Protein AF-A0A9P7V755-F1 (afdb_monomer_lite)

pLDDT: mean 78.77, std 21.16, range [23.91, 98.94]

Organism: NCBI:txid45513

InterPro domains:
  IPR003697 Nucleoside triphosphate pyrophosphatase Maf-like protein [MF_00528] (325-596)
  IPR003697 Nucleoside triphosphate pyrophosphatase Maf-like protein [PF02545] (421-593)
  IPR003697 Nucleoside triphosphate pyrophosphatase Maf-like protein [PTHR43213] (421-595)
  IPR013078 Histidine phosphatase superfamily, clade-1 [PF00300] (5-186)
  IPR013078 Histidine phosphatase superfamily, clade-1 [SM00855] (4-181)
  IPR013078 Histidine phosphatase superfamily, clade-1 [cd07067] (4-213)
  IPR029001 Inosine triphosphate pyrophosphatase-like [G3DSA:3.90.950.10] (393-596)
  IPR029001 Inosine triphosphate pyrophosphatase-like [SSF52972] (422-593)
  IPR029033 Histidine phosphatase superfamily [G3DSA:3.40.50.1240] (1-267)
  IPR029033 Histidine phosphatase superfamily [SSF53254] (4-255)

Secondary structure (DSSP, 8-state):
---EEEEEE---BGGGSSSPPPPPTTS-TT-PPBPHHHHHHHHHHHHHHHHS-TTTS-SEEEE-SSHHHHHHHHHHHHHHT-PEEE-GGGPPP-BTT-S--PPPP-HHHHHHHHTTTBPPTTTS-TTTSS-----TT-B-HHHHHHHHHHHHHHHHHHHHHH-TT--EEEEEE-HHHHHHHHHHHTT-SSTTS-SSSS--PPPP--TT-EEEEEEEETTEEEEEEEEE-TTSTT-S-S---TTSSS-TT-HHHHHHHHHHHHHHHTS--------------S--PPPP-EEEEEPPPP-SSSTT---PPPTT--EEEE-TTSSS-EEEETT----SSS------------EEEEEEEEEEEEEEEEE-TTS-EEEEEEEEEEEES---------------------HHHHHHHHHT-S--------S---GGG-SSHHHHHHHHHHHHHHHIIIIIS--STT--S-EEEEEEEEEEEETTEEE---SSHHHHHHHHHHHHHH--EEEEEEEEEEEE-TTS-EEEEEEEEEEEEEE----HHHHHHHHHTTTTTTSGGG--TTTGGGGG-SEEES-HHHHHT--HHHHHHHHHHHHH-

Sequence (597 aa):
MVKTIYIARHGFRSNWLPEPHPPNPTGIDLDPALAPHGVEQAEQLGAFLHLLPINEQPQLILSSPFYRCVESARPLAKLLDLPVYLERGVGEKYNKGRSVIPEPANYEVLRPFFGSILGEEKDWPRDKTLGIIPSLEGELNEEVFERAKLVWAKLIPLLDAKYPNVDNIIIVTHAATKIALGMALLKRKGVYDTIDDDSHTLLRAGACSLDKYKRIGEDQWEILMNGNCEFLTNGEEMHWDFHANVEAGSDADIKQRRSQRAEKESTPVTETATGVEEDDETAQEFEDFYISVELPRKHGLDNKEFRVLKPSSLFQISDINDDHPLIKVSNNETKGEFTKTRDVQTSAEGRIFQTEWKLLVGSELIFDDYGELVGKVNEHLVTQENVTIVPVKNAESTEGEEKSEGTFLKKAKALARQKEKTSDFAEDLDHSQFADPKEYVEETARHKYEDIVSNKIPVTTDIEYPCLVLTADTIVSCGGQILEKPLNVETQRAFFKAYADSKSVSVITTVVVGVVGEDGKVINEAIDLESTELEFDASEDVVDQYIDTKEGLDVAGGFKYQEKGGILFPRIRGDYYNVVGLPVHKTYELLKKVLES

Structure (mmCIF, N/CA/C/O backbone):
data_AF-A0A9P7V755-F1
#
_entry.id   AF-A0A9P7V755-F1
#
loop_
_atom_site.group_PDB
_atom_site.id
_atom_site.type_symbol
_atom_site.label_atom_id
_atom_site.label_alt_id
_atom_site.label_comp_id
_atom_site.label_asym_id
_atom_site.label_entity_id
_atom_site.label_seq_id
_atom_site.pdbx_PDB_ins_code
_atom_site.Cartn_x
_atom_site.Cartn_y
_atom_site.Cartn_z
_atom_site.occupancy
_atom_site.B_iso_or_equiv
_atom_site.auth_seq_id
_atom_site.auth_comp_id
_atom_site.auth_asym_id
_atom_site.auth_atom_id
_atom_site.pdbx_PDB_model_num
ATOM 1 N N . MET A 1 1 ? 11.108 -8.109 10.354 1.00 87.75 1 MET A N 1
ATOM 2 C CA . MET A 1 1 ? 10.935 -6.814 11.054 1.00 87.75 1 MET A CA 1
ATOM 3 C C . MET A 1 1 ? 9.973 -6.007 10.227 1.00 87.75 1 MET A C 1
ATOM 5 O O . MET A 1 1 ? 10.146 -5.992 9.015 1.00 87.75 1 MET A O 1
ATOM 9 N N . VAL A 1 2 ? 9.020 -5.324 10.848 1.00 93.62 2 VAL A N 1
ATOM 10 C CA . VAL A 1 2 ? 8.052 -4.513 10.104 1.00 93.62 2 VAL A CA 1
ATOM 11 C C . VAL A 1 2 ? 8.784 -3.367 9.409 1.00 93.62 2 VAL A C 1
ATOM 13 O O . VAL A 1 2 ? 9.549 -2.628 10.036 1.00 93.62 2 VAL A O 1
ATOM 16 N N . LYS A 1 3 ? 8.557 -3.251 8.101 1.00 94.81 3 LYS A N 1
ATOM 17 C CA . LYS A 1 3 ? 9.124 -2.255 7.186 1.00 94.81 3 LYS A CA 1
ATOM 18 C C . LYS A 1 3 ? 8.076 -1.247 6.735 1.00 94.81 3 LYS A C 1
ATOM 20 O O . LYS A 1 3 ? 8.417 -0.086 6.513 1.00 94.81 3 LYS A O 1
ATOM 25 N N . THR A 1 4 ? 6.821 -1.671 6.591 1.00 97.50 4 THR A N 1
ATOM 26 C CA . THR A 1 4 ? 5.738 -0.821 6.088 1.00 97.50 4 THR A CA 1
ATOM 27 C C . THR A 1 4 ? 4.482 -0.969 6.933 1.00 97.50 4 THR A C 1
ATOM 29 O O . THR A 1 4 ? 4.066 -2.071 7.288 1.00 97.50 4 THR A O 1
ATOM 32 N N . ILE A 1 5 ? 3.877 0.170 7.255 1.00 98.62 5 ILE A N 1
ATOM 33 C CA . ILE A 1 5 ? 2.622 0.257 7.994 1.00 98.62 5 ILE A CA 1
ATOM 34 C C . ILE A 1 5 ? 1.626 1.004 7.118 1.00 98.62 5 ILE A C 1
ATOM 36 O O . ILE A 1 5 ? 1.866 2.147 6.733 1.00 98.62 5 ILE A O 1
ATOM 40 N N . TYR A 1 6 ? 0.500 0.363 6.845 1.00 98.88 6 TYR A N 1
ATOM 41 C CA . TYR A 1 6 ? -0.668 0.996 6.259 1.00 98.88 6 TYR A CA 1
ATOM 42 C C . TYR A 1 6 ? -1.680 1.320 7.358 1.00 98.88 6 TYR A C 1
ATOM 44 O O . TYR A 1 6 ? -1.900 0.507 8.260 1.00 98.88 6 TYR A O 1
ATOM 52 N N . ILE A 1 7 ? -2.318 2.487 7.287 1.00 98.88 7 ILE A N 1
ATOM 53 C CA . ILE A 1 7 ? -3.404 2.854 8.206 1.00 98.88 7 ILE A CA 1
ATOM 54 C C . ILE A 1 7 ? -4.581 3.355 7.383 1.00 98.88 7 ILE A C 1
ATOM 56 O O . ILE A 1 7 ? -4.471 4.360 6.687 1.00 98.88 7 ILE A O 1
ATOM 60 N N . ALA A 1 8 ? -5.706 2.655 7.469 1.00 98.88 8 ALA A N 1
ATOM 61 C CA . ALA A 1 8 ? -6.921 2.993 6.748 1.00 98.88 8 ALA A CA 1
ATOM 62 C C . ALA A 1 8 ? -8.035 3.406 7.710 1.00 98.88 8 ALA A C 1
ATOM 64 O O . ALA A 1 8 ? -8.190 2.830 8.795 1.00 98.88 8 ALA A O 1
ATOM 65 N N . ARG A 1 9 ? -8.851 4.381 7.303 1.00 98.81 9 ARG A N 1
ATOM 66 C CA . ARG A 1 9 ? -10.145 4.623 7.954 1.00 98.81 9 ARG A CA 1
ATOM 67 C C . ARG A 1 9 ? -11.161 3.598 7.444 1.00 98.81 9 ARG A C 1
ATOM 69 O O . ARG A 1 9 ? -11.077 3.147 6.308 1.00 98.81 9 ARG A O 1
ATOM 76 N N . HIS A 1 10 ? -12.151 3.254 8.261 1.00 98.75 10 HIS A N 1
ATOM 77 C CA . HIS A 1 10 ? -13.349 2.567 7.774 1.00 98.75 10 HIS A CA 1
ATOM 78 C C . HIS A 1 10 ? -14.061 3.357 6.650 1.00 98.75 10 HIS A C 1
ATOM 80 O O . HIS A 1 10 ? -13.912 4.579 6.542 1.00 98.75 10 HIS A O 1
ATOM 86 N N . GLY A 1 11 ? -14.884 2.668 5.858 1.00 95.50 11 GLY A N 1
ATOM 87 C CA . GLY A 1 11 ? -15.673 3.267 4.775 1.00 95.50 11 GLY A CA 1
ATOM 88 C C . GLY A 1 11 ? -16.885 4.082 5.239 1.00 95.50 11 GLY A C 1
ATOM 89 O O . GLY A 1 11 ? -17.108 4.297 6.441 1.00 95.50 11 GLY A O 1
ATOM 90 N N . PHE A 1 12 ? -17.684 4.529 4.269 1.00 94.50 12 PHE A N 1
ATOM 91 C CA . PHE A 1 12 ? -18.886 5.335 4.478 1.00 94.50 12 PHE A CA 1
ATOM 92 C C . PHE A 1 12 ? -19.914 4.633 5.378 1.00 94.50 12 PHE A C 1
ATOM 94 O O . PHE A 1 12 ? -20.351 3.510 5.115 1.00 94.50 12 PHE A O 1
ATOM 101 N N . ARG A 1 13 ? -20.331 5.293 6.463 1.00 93.06 13 ARG A N 1
ATOM 102 C CA . ARG A 1 13 ? -21.220 4.690 7.471 1.00 93.06 13 ARG A CA 1
ATOM 103 C C . ARG A 1 13 ? -22.691 4.802 7.079 1.00 93.06 13 ARG A C 1
ATOM 105 O O . ARG A 1 13 ? -23.133 5.812 6.544 1.00 93.06 13 ARG A O 1
ATOM 112 N N . SER A 1 14 ? -23.489 3.804 7.450 1.00 88.50 14 SER A N 1
ATOM 113 C CA . SER A 1 14 ? -24.942 3.811 7.208 1.00 88.50 14 SER A CA 1
ATOM 114 C C . SER A 1 14 ? -25.681 4.962 7.906 1.00 88.50 14 SER A C 1
ATOM 116 O O . SER A 1 14 ? -26.661 5.472 7.366 1.00 88.50 14 SER A O 1
ATOM 118 N N . ASN A 1 15 ? -25.190 5.441 9.057 1.00 84.69 15 ASN A N 1
ATOM 119 C CA . ASN A 1 15 ? -25.774 6.595 9.753 1.00 84.69 15 ASN A CA 1
ATOM 120 C C . ASN A 1 15 ? -25.462 7.952 9.089 1.00 84.69 15 ASN A C 1
ATOM 122 O O . ASN A 1 15 ? -25.925 8.987 9.552 1.00 84.69 15 ASN A O 1
ATOM 126 N N . TRP A 1 16 ? -24.677 7.976 8.011 1.00 86.75 16 TRP A N 1
ATOM 127 C CA . TRP A 1 16 ? -24.437 9.191 7.227 1.00 86.75 16 TRP A CA 1
ATOM 128 C C . TRP A 1 16 ? -25.475 9.387 6.112 1.00 86.75 16 TRP A C 1
ATOM 130 O O . TRP A 1 16 ? -25.634 10.501 5.603 1.00 86.75 16 TRP A O 1
ATOM 140 N N . LEU A 1 17 ? -26.226 8.334 5.770 1.00 80.62 17 LEU A N 1
ATOM 141 C CA . LEU A 1 17 ? -27.369 8.407 4.858 1.00 80.62 17 LEU A CA 1
ATOM 142 C C . LEU A 1 17 ? -28.506 9.259 5.455 1.00 80.62 17 LEU A C 1
ATOM 144 O O . LEU A 1 17 ? -28.495 9.585 6.642 1.00 80.62 17 LEU A O 1
ATOM 148 N N . PRO A 1 18 ? -29.501 9.690 4.671 1.00 77.62 18 PRO A N 1
ATOM 149 C CA . PRO A 1 18 ? -30.739 10.216 5.234 1.00 77.62 18 PRO A CA 1
ATOM 150 C C . PRO A 1 18 ? -31.433 9.170 6.121 1.00 77.62 18 PRO A C 1
ATOM 152 O O . PRO A 1 18 ? -31.334 7.970 5.868 1.00 77.62 18 PRO A O 1
ATOM 155 N N . GLU A 1 19 ? -32.141 9.623 7.155 1.00 77.00 19 GLU A N 1
ATOM 156 C CA . GLU A 1 19 ? -32.990 8.738 7.956 1.00 77.00 19 GLU A CA 1
ATOM 157 C C . GLU A 1 19 ? -34.103 8.110 7.092 1.00 77.00 19 GLU A C 1
ATOM 159 O O . GLU A 1 19 ? -34.577 8.748 6.144 1.00 77.00 19 GLU A O 1
ATOM 164 N N . PRO A 1 20 ? -34.578 6.893 7.424 1.00 80.19 20 PRO A N 1
ATOM 165 C CA . PRO A 1 20 ? -34.254 6.099 8.614 1.00 80.19 20 PRO A CA 1
ATOM 166 C C . PRO A 1 20 ? -32.982 5.250 8.471 1.00 80.19 20 PRO A C 1
ATOM 168 O O . PRO A 1 20 ? -32.672 4.734 7.400 1.00 80.19 20 PRO A O 1
ATOM 171 N N . HIS A 1 21 ? -32.279 5.045 9.587 1.00 82.00 21 HIS A N 1
ATOM 172 C CA . HIS A 1 21 ? -31.070 4.220 9.634 1.00 82.00 21 HIS A CA 1
ATOM 173 C C . HIS A 1 21 ? -31.368 2.756 9.992 1.00 82.00 21 HIS A C 1
ATOM 175 O O . HIS A 1 21 ? -32.281 2.492 10.782 1.00 82.00 21 HIS A O 1
ATOM 181 N N . PRO A 1 22 ? -30.587 1.794 9.466 1.00 81.06 22 PRO A N 1
ATOM 182 C CA . PRO A 1 22 ? -30.645 0.415 9.936 1.00 81.06 22 PRO A CA 1
ATOM 183 C C . PRO A 1 22 ? -30.180 0.314 11.403 1.00 81.06 22 PRO A C 1
ATOM 185 O O . PRO A 1 22 ? -29.375 1.134 11.850 1.00 81.06 22 PRO A O 1
ATOM 188 N N . PRO A 1 23 ? -30.652 -0.691 12.164 1.00 88.44 23 PRO A N 1
ATOM 189 C CA . PRO A 1 23 ? -30.160 -0.934 13.517 1.00 88.44 23 PRO A CA 1
ATOM 190 C C . PRO A 1 23 ? -28.686 -1.364 13.505 1.00 88.44 23 PRO A C 1
ATOM 192 O O . PRO A 1 23 ? -28.219 -1.995 12.554 1.00 88.44 23 PRO A O 1
ATOM 195 N N . ASN A 1 24 ? -27.968 -1.080 14.595 1.00 92.69 24 ASN A N 1
ATOM 196 C CA . ASN A 1 24 ? -26.586 -1.531 14.765 1.00 92.69 24 ASN A CA 1
ATOM 197 C C . ASN A 1 24 ? -26.545 -3.071 14.810 1.00 92.69 24 ASN A C 1
ATOM 199 O O . ASN A 1 24 ? -27.235 -3.656 15.653 1.00 92.69 24 ASN A O 1
ATOM 203 N N . PRO A 1 25 ? -25.752 -3.749 13.958 1.00 93.38 25 PRO A N 1
ATOM 204 C CA . PRO A 1 25 ? -25.787 -5.212 13.843 1.00 93.38 25 PRO A CA 1
ATOM 205 C C . PRO A 1 25 ? -25.470 -5.951 15.145 1.00 93.38 25 PRO A C 1
ATOM 207 O O . PRO A 1 25 ? -26.044 -6.999 15.429 1.00 93.38 25 PRO A O 1
ATOM 210 N N . THR A 1 26 ? -24.566 -5.394 15.949 1.00 94.94 26 THR A N 1
ATOM 211 C CA . THR A 1 26 ? -24.129 -5.954 17.236 1.00 94.94 26 THR A CA 1
ATOM 212 C C . THR A 1 26 ? -25.078 -5.613 18.387 1.00 94.94 26 THR A C 1
ATOM 214 O O . THR A 1 26 ? -24.914 -6.132 19.489 1.00 94.94 26 THR A O 1
ATOM 217 N N . GLY A 1 27 ? -26.055 -4.726 18.162 1.00 93.44 27 GLY A N 1
ATOM 218 C CA . GLY A 1 27 ? -26.905 -4.144 19.203 1.00 93.44 27 GLY A CA 1
ATOM 219 C C . GLY A 1 27 ? -26.192 -3.139 20.118 1.00 93.44 27 GLY A C 1
ATOM 220 O O . GLY A 1 27 ? -26.827 -2.596 21.017 1.00 93.44 27 GLY A O 1
ATOM 221 N N . ILE A 1 28 ? -24.898 -2.883 19.903 1.00 93.62 28 ILE A N 1
ATOM 222 C CA . ILE A 1 28 ? -24.112 -1.901 20.657 1.00 93.62 28 ILE A CA 1
ATOM 223 C C . ILE A 1 28 ? -24.401 -0.504 20.102 1.00 93.62 28 ILE A C 1
ATOM 225 O O . ILE A 1 28 ? -24.489 -0.316 18.888 1.00 93.62 28 ILE A O 1
ATOM 229 N N . ASP A 1 29 ? -24.543 0.490 20.977 1.00 89.62 29 ASP A N 1
ATOM 230 C CA . ASP A 1 29 ? -24.738 1.881 20.563 1.00 89.62 29 ASP A CA 1
ATOM 231 C C . ASP A 1 29 ? -23.548 2.397 19.741 1.00 89.62 29 ASP A C 1
ATOM 233 O O . ASP A 1 29 ? -22.393 2.088 20.022 1.00 89.62 29 ASP A O 1
ATOM 237 N N . LEU A 1 30 ? -23.828 3.224 18.728 1.00 87.69 30 LEU A N 1
ATOM 238 C CA . LEU A 1 30 ? -22.808 3.853 17.869 1.00 87.69 30 LEU A CA 1
ATOM 239 C C . LEU A 1 30 ? -21.873 2.849 17.156 1.00 87.69 30 LEU A C 1
ATOM 241 O O . LEU A 1 30 ? -20.752 3.195 16.761 1.00 87.69 30 LEU A O 1
ATOM 245 N N . ASP A 1 31 ? -22.364 1.631 16.920 1.00 93.12 31 ASP A N 1
ATOM 246 C CA . ASP A 1 31 ? -21.699 0.594 16.128 1.00 93.12 31 ASP A CA 1
ATOM 247 C C . ASP A 1 31 ? -22.448 0.294 14.808 1.00 93.12 31 ASP A C 1
ATOM 249 O O . ASP A 1 31 ? -22.880 -0.838 14.576 1.00 93.12 31 ASP A O 1
ATOM 253 N N . PRO A 1 32 ? -22.672 1.307 13.941 1.00 93.50 32 PRO A N 1
ATOM 254 C CA . PRO A 1 32 ? -23.391 1.109 12.690 1.00 93.50 32 PRO A CA 1
ATOM 255 C C . PRO A 1 32 ? -22.572 0.276 11.700 1.00 93.50 32 PRO A C 1
ATOM 257 O O . PRO A 1 32 ? -21.339 0.328 11.687 1.00 93.50 32 PRO A O 1
ATOM 260 N N . ALA A 1 33 ? -23.276 -0.416 10.804 1.00 95.50 33 ALA A N 1
ATOM 261 C CA . ALA A 1 33 ? -22.688 -1.004 9.602 1.00 95.50 33 ALA A CA 1
ATOM 262 C C . ALA A 1 33 ? -22.252 0.072 8.592 1.00 95.50 33 ALA A C 1
ATOM 264 O O . ALA A 1 33 ? -22.645 1.246 8.698 1.00 95.50 33 ALA A O 1
ATOM 265 N N . LEU A 1 34 ? -21.486 -0.331 7.578 1.00 95.56 34 LEU A N 1
ATOM 266 C CA . LEU A 1 34 ? -21.261 0.497 6.396 1.00 95.56 34 LEU A CA 1
ATOM 267 C C . LEU A 1 34 ? -22.567 0.682 5.605 1.00 95.56 34 LEU A C 1
ATOM 269 O O . LEU A 1 34 ? -23.472 -0.153 5.642 1.00 95.56 34 LEU A O 1
ATOM 273 N N . ALA A 1 35 ? -22.681 1.805 4.898 1.00 89.88 35 ALA A N 1
ATOM 274 C CA . ALA A 1 35 ? -23.659 1.944 3.819 1.00 89.88 35 ALA A CA 1
ATOM 275 C C . ALA A 1 35 ? -23.236 1.056 2.630 1.00 89.88 35 ALA A C 1
ATOM 277 O O . ALA A 1 35 ? -22.051 0.740 2.540 1.00 89.88 35 ALA A O 1
ATOM 278 N N . PRO A 1 36 ? -24.129 0.722 1.676 1.00 85.75 36 PRO A N 1
ATOM 279 C CA . PRO A 1 36 ? -23.726 0.049 0.434 1.00 85.75 36 PRO A CA 1
ATOM 280 C C . PRO A 1 36 ? -22.540 0.741 -0.255 1.00 85.75 36 PRO A C 1
ATOM 282 O O . PRO A 1 36 ? -21.535 0.098 -0.527 1.00 85.75 36 PRO A O 1
ATOM 285 N N . HIS A 1 37 ? -22.593 2.073 -0.355 1.00 88.81 37 HIS A N 1
ATOM 286 C CA . HIS A 1 37 ? -21.486 2.908 -0.837 1.00 88.81 37 HIS A CA 1
ATOM 287 C C . HIS A 1 37 ? -20.173 2.700 -0.058 1.00 88.81 37 HIS A C 1
ATOM 289 O O . HIS A 1 37 ? -19.095 2.586 -0.624 1.00 88.81 37 HIS A O 1
ATOM 295 N N . GLY A 1 38 ? -20.245 2.575 1.270 1.00 89.88 38 GLY A N 1
ATOM 296 C CA . GLY A 1 38 ? -19.062 2.304 2.091 1.00 89.88 38 GLY A CA 1
ATOM 297 C C . GLY A 1 38 ? -18.499 0.894 1.908 1.00 89.88 38 GLY A C 1
ATOM 298 O O . GLY A 1 38 ? -17.302 0.692 2.103 1.00 89.88 38 GLY A O 1
ATOM 299 N N . VAL A 1 39 ? -19.339 -0.078 1.537 1.00 91.00 39 VAL A N 1
ATOM 300 C CA . VAL A 1 39 ? -18.887 -1.424 1.161 1.00 91.00 39 VAL A CA 1
ATOM 301 C C . VAL A 1 39 ? -18.140 -1.373 -0.171 1.00 91.00 39 VAL A C 1
ATOM 303 O O . VAL A 1 39 ? -17.062 -1.952 -0.254 1.00 91.00 39 VAL A O 1
ATOM 306 N N . GLU A 1 40 ? -18.646 -0.629 -1.157 1.00 82.69 40 GLU A N 1
ATOM 307 C CA . GLU A 1 40 ? -17.969 -0.407 -2.444 1.00 82.69 40 GLU A CA 1
ATOM 308 C C . GLU A 1 40 ? -16.601 0.268 -2.246 1.00 82.69 40 GLU A C 1
ATOM 310 O O . GLU A 1 40 ? -15.592 -0.223 -2.750 1.00 82.69 40 GLU A O 1
ATOM 315 N N . GLN A 1 41 ? -16.518 1.306 -1.404 1.00 91.62 41 GLN A N 1
ATOM 316 C CA . GLN A 1 41 ? -15.235 1.924 -1.038 1.00 91.62 41 GLN A CA 1
ATOM 317 C C . GLN A 1 41 ? -14.248 0.915 -0.421 1.00 91.62 41 GLN A C 1
ATOM 319 O O . GLN A 1 41 ? -13.051 0.936 -0.712 1.00 91.62 41 GLN A O 1
ATOM 324 N N . ALA A 1 42 ? -14.728 0.012 0.440 1.00 96.88 42 ALA A N 1
ATOM 325 C CA . ALA A 1 42 ? -13.890 -1.020 1.048 1.00 96.88 42 ALA A CA 1
ATOM 326 C C . ALA A 1 42 ? -13.427 -2.079 0.030 1.00 96.88 42 ALA A C 1
ATOM 328 O O . ALA A 1 42 ? -12.319 -2.608 0.151 1.00 96.88 42 ALA A O 1
ATOM 329 N N . GLU A 1 43 ? -14.253 -2.393 -0.969 1.00 88.69 43 GLU A N 1
ATOM 330 C CA . GLU A 1 43 ? -13.890 -3.262 -2.091 1.00 88.69 43 GLU A CA 1
ATOM 331 C C . GLU A 1 43 ? -12.819 -2.611 -2.972 1.00 88.69 43 GLU A C 1
ATOM 333 O O . GLU A 1 43 ? -11.827 -3.269 -3.287 1.00 88.69 43 GLU A O 1
ATOM 338 N N . GLN A 1 44 ? -12.948 -1.314 -3.266 1.00 86.94 44 GLN A N 1
ATOM 339 C CA . GLN A 1 44 ? -11.956 -0.528 -4.009 1.00 86.94 44 GLN A CA 1
ATOM 340 C C . GLN A 1 44 ? -10.619 -0.430 -3.262 1.00 86.94 44 GLN A C 1
ATOM 342 O O . GLN A 1 44 ? -9.571 -0.718 -3.839 1.00 86.94 44 GLN A O 1
ATOM 347 N N . LEU A 1 45 ? -10.641 -0.142 -1.954 1.00 94.56 45 LEU A N 1
ATOM 348 C CA . LEU A 1 45 ? -9.442 -0.178 -1.105 1.00 94.56 45 LEU A CA 1
ATOM 349 C C . LEU A 1 45 ? -8.785 -1.569 -1.111 1.00 94.56 45 LEU A C 1
ATOM 351 O O . LEU A 1 45 ? -7.561 -1.691 -1.207 1.00 94.56 45 LEU A O 1
ATOM 355 N N . GLY A 1 46 ? -9.596 -2.626 -0.999 1.00 88.31 46 GLY A N 1
ATOM 356 C CA . GLY A 1 46 ? -9.128 -4.008 -1.040 1.00 88.31 46 GLY A CA 1
ATOM 357 C C . GLY A 1 46 ? -8.462 -4.362 -2.370 1.00 88.31 46 GLY A C 1
ATOM 358 O O . GLY A 1 46 ? -7.378 -4.944 -2.371 1.00 88.31 46 GLY A O 1
ATOM 359 N N . ALA A 1 47 ? -9.082 -3.974 -3.487 1.00 76.44 47 ALA A N 1
ATOM 360 C CA . ALA A 1 47 ? -8.555 -4.172 -4.832 1.00 76.44 47 ALA A CA 1
ATOM 361 C C . ALA A 1 47 ? -7.247 -3.399 -5.044 1.00 76.44 47 ALA A C 1
ATOM 363 O O . ALA A 1 47 ? -6.256 -3.997 -5.461 1.00 76.44 47 ALA A O 1
ATOM 364 N N . PHE A 1 48 ? -7.204 -2.116 -4.669 1.00 87.44 48 PHE A N 1
ATOM 365 C CA . PHE A 1 48 ? -6.003 -1.283 -4.755 1.00 87.44 48 PHE A CA 1
ATOM 366 C C . PHE A 1 48 ? -4.810 -1.930 -4.039 1.00 87.44 48 PHE A C 1
ATOM 368 O O . PHE A 1 48 ? -3.737 -2.097 -4.618 1.00 87.44 48 PHE A O 1
ATOM 375 N N . LEU A 1 49 ? -5.007 -2.368 -2.792 1.00 89.44 49 LEU A N 1
ATOM 376 C CA . LEU A 1 49 ? -3.957 -3.021 -2.008 1.00 89.44 49 LEU A CA 1
ATOM 377 C C . LEU A 1 49 ? -3.569 -4.401 -2.557 1.00 89.44 49 LEU A C 1
ATOM 379 O O . LEU A 1 49 ? -2.404 -4.778 -2.454 1.00 89.44 49 LEU A O 1
ATOM 383 N N . HIS A 1 50 ? -4.506 -5.152 -3.140 1.00 86.38 50 HIS A N 1
ATOM 384 C CA . HIS A 1 50 ? -4.235 -6.451 -3.765 1.00 86.38 50 HIS A CA 1
ATOM 385 C C . HIS A 1 50 ? -3.446 -6.331 -5.079 1.00 86.38 50 HIS A C 1
ATOM 387 O O . HIS A 1 50 ? -2.687 -7.235 -5.424 1.00 86.38 50 HIS A O 1
ATOM 393 N N . LEU A 1 51 ? -3.584 -5.215 -5.798 1.00 79.56 51 LEU A N 1
ATOM 394 C CA . LEU A 1 51 ? -2.839 -4.944 -7.031 1.00 79.56 51 LEU A CA 1
ATOM 395 C C . LEU A 1 51 ? -1.392 -4.493 -6.785 1.00 79.56 51 LEU A C 1
ATOM 397 O O . LEU A 1 51 ? -0.583 -4.490 -7.715 1.00 79.56 51 LEU A O 1
ATOM 401 N N . LEU A 1 52 ? -1.034 -4.150 -5.542 1.00 78.00 52 LEU A N 1
ATOM 402 C CA . LEU A 1 52 ? 0.352 -3.854 -5.188 1.00 78.00 52 LEU A CA 1
ATOM 403 C C . LEU A 1 52 ? 1.262 -5.070 -5.445 1.00 78.00 52 LEU A C 1
ATOM 405 O O . LEU A 1 52 ? 0.813 -6.216 -5.326 1.00 78.00 52 LEU A O 1
ATOM 409 N N . PRO A 1 53 ? 2.566 -4.855 -5.720 1.00 80.12 53 PRO A N 1
ATOM 410 C CA . PRO A 1 53 ? 3.541 -5.940 -5.759 1.00 80.12 53 PRO A CA 1
ATOM 411 C C . PRO A 1 53 ? 3.450 -6.810 -4.501 1.00 80.12 53 PRO A C 1
ATOM 413 O O . PRO A 1 53 ? 3.306 -6.286 -3.400 1.00 80.12 53 PRO A O 1
ATOM 416 N N . ILE A 1 54 ? 3.586 -8.134 -4.638 1.00 80.31 54 ILE A N 1
ATOM 417 C CA . ILE A 1 54 ? 3.408 -9.100 -3.530 1.00 80.31 54 ILE A CA 1
ATOM 418 C C . ILE A 1 54 ? 4.234 -8.727 -2.285 1.00 80.31 54 ILE A C 1
ATOM 420 O O . ILE A 1 54 ? 3.793 -8.908 -1.156 1.00 80.31 54 ILE A O 1
ATOM 424 N N . ASN A 1 55 ? 5.435 -8.178 -2.473 1.00 84.38 55 ASN A N 1
ATOM 425 C CA . ASN A 1 55 ? 6.321 -7.750 -1.388 1.00 84.38 55 ASN A CA 1
ATOM 426 C C . ASN A 1 55 ? 5.917 -6.422 -0.714 1.00 84.38 55 ASN A C 1
ATOM 428 O O . ASN A 1 55 ? 6.556 -6.032 0.259 1.00 84.38 55 ASN A O 1
ATOM 432 N N . GLU A 1 56 ? 4.906 -5.723 -1.223 1.00 87.94 56 GLU A N 1
ATOM 433 C CA . GLU A 1 56 ? 4.338 -4.483 -0.672 1.00 87.94 56 GLU A CA 1
ATOM 434 C C . GLU A 1 56 ? 2.920 -4.667 -0.115 1.00 87.94 56 GLU A C 1
ATOM 436 O O . GLU A 1 56 ? 2.430 -3.788 0.600 1.00 87.94 56 GLU A O 1
ATOM 441 N N . GLN A 1 57 ? 2.279 -5.804 -0.404 1.00 93.81 57 GLN A N 1
ATOM 442 C CA . GLN A 1 57 ? 0.967 -6.156 0.135 1.00 93.81 57 GLN A CA 1
ATOM 443 C C . GLN A 1 57 ? 1.038 -6.350 1.659 1.00 93.81 57 GLN A C 1
ATOM 445 O O . GLN A 1 57 ? 2.047 -6.862 2.163 1.00 93.81 57 GLN A O 1
ATOM 450 N N . PRO A 1 58 ? -0.012 -5.972 2.415 1.00 98.06 58 PRO A N 1
ATOM 451 C CA . PRO A 1 58 ? -0.124 -6.308 3.830 1.00 98.06 58 PRO A CA 1
ATOM 452 C C . PRO A 1 58 ? -0.077 -7.824 4.063 1.00 98.06 58 PRO A C 1
ATOM 454 O O . PRO A 1 58 ? -0.636 -8.593 3.293 1.00 98.06 58 PRO A O 1
ATOM 457 N N . GLN A 1 59 ? 0.558 -8.249 5.153 1.00 98.19 59 GLN A N 1
ATOM 458 C CA . GLN A 1 59 ? 0.688 -9.656 5.570 1.00 98.19 59 GLN A CA 1
ATOM 459 C C . GLN A 1 59 ? 0.013 -9.923 6.925 1.00 98.19 59 GLN A C 1
ATOM 461 O O . GLN A 1 59 ? -0.075 -11.062 7.377 1.00 98.19 59 GLN A O 1
ATOM 466 N N . LEU A 1 60 ? -0.454 -8.863 7.587 1.00 98.38 60 LEU A N 1
ATOM 467 C CA . LEU A 1 60 ? -1.204 -8.910 8.834 1.00 98.38 60 LEU A CA 1
ATOM 468 C C . LEU A 1 60 ? -2.242 -7.787 8.833 1.00 98.38 60 LEU A C 1
ATOM 470 O O . LEU A 1 60 ? -1.902 -6.631 8.565 1.00 98.38 60 LEU A O 1
ATOM 474 N N . ILE A 1 61 ? -3.487 -8.128 9.168 1.00 98.81 61 ILE A N 1
ATOM 475 C CA . ILE A 1 61 ? -4.597 -7.179 9.262 1.00 98.81 61 ILE A CA 1
ATOM 476 C C . ILE A 1 61 ? -5.003 -7.042 10.728 1.00 98.81 61 ILE A C 1
ATOM 478 O O . ILE A 1 61 ? -5.497 -7.991 11.342 1.00 98.81 61 ILE A O 1
ATOM 482 N N . LEU A 1 62 ? -4.815 -5.844 11.279 1.00 98.81 62 LEU A N 1
ATOM 483 C CA . LEU A 1 62 ? -5.337 -5.459 12.586 1.00 98.81 62 LEU A CA 1
ATOM 484 C C . LEU A 1 62 ? -6.532 -4.536 12.378 1.00 98.81 62 LEU A C 1
ATOM 486 O O . LEU A 1 62 ? -6.466 -3.583 11.604 1.00 98.81 62 LEU A O 1
ATOM 490 N N . SER A 1 63 ? -7.632 -4.799 13.069 1.00 98.81 63 SER A N 1
ATOM 491 C CA . SER A 1 63 ? -8.835 -3.983 12.957 1.00 98.81 63 SER A CA 1
ATOM 492 C C . SER A 1 63 ? -9.333 -3.546 14.322 1.00 98.81 63 SER A C 1
ATOM 494 O O . SER A 1 63 ? -9.249 -4.280 15.312 1.00 98.81 63 SER A O 1
ATOM 496 N N . SER A 1 64 ? -9.887 -2.339 14.366 1.00 98.69 64 SER A N 1
ATOM 497 C CA . SER A 1 64 ? -10.713 -1.918 15.486 1.00 98.69 64 SER A CA 1
ATOM 498 C C . SER A 1 64 ? -11.882 -2.897 15.682 1.00 98.69 64 SER A C 1
ATOM 500 O O . SER A 1 64 ? -12.485 -3.309 14.692 1.00 98.69 64 SER A O 1
ATOM 502 N N . PRO A 1 65 ? -12.289 -3.231 16.922 1.00 98.25 65 PRO A N 1
ATOM 503 C CA . PRO A 1 65 ? -13.376 -4.189 17.136 1.00 98.25 65 PRO A CA 1
ATOM 504 C C . PRO A 1 65 ? -14.786 -3.650 16.823 1.00 98.25 65 PRO A C 1
ATOM 506 O O . PRO A 1 65 ? -15.764 -4.356 17.041 1.00 98.25 65 PRO A O 1
ATOM 509 N N . PHE A 1 66 ? -14.920 -2.411 16.339 1.00 98.38 66 PHE A N 1
ATOM 510 C CA . PHE A 1 66 ? -16.199 -1.889 15.845 1.00 98.38 66 PHE A CA 1
ATOM 511 C C . PHE A 1 66 ? -16.563 -2.536 14.502 1.00 98.38 66 PHE A C 1
ATOM 513 O O . PHE A 1 66 ? -15.708 -2.689 13.625 1.00 98.38 66 PHE A O 1
ATOM 520 N N . TYR A 1 67 ? -17.845 -2.858 14.321 1.00 98.56 67 TYR A N 1
ATOM 521 C CA . TYR A 1 67 ? -18.383 -3.593 13.177 1.00 98.56 67 TYR A CA 1
ATOM 522 C C . TYR A 1 67 ? -17.923 -2.996 11.843 1.00 98.56 67 TYR A C 1
ATOM 524 O O . TYR A 1 67 ? -17.392 -3.709 10.994 1.00 98.56 67 TYR A O 1
ATOM 532 N N . ARG A 1 68 ? -18.038 -1.669 11.687 1.00 98.50 68 ARG A N 1
ATOM 533 C CA . ARG A 1 68 ? -17.637 -0.936 10.472 1.00 98.50 68 ARG A CA 1
ATOM 534 C C . ARG A 1 68 ? -16.175 -1.138 10.062 1.00 98.50 68 ARG A C 1
ATOM 536 O O . ARG A 1 68 ? -15.881 -1.163 8.870 1.00 98.50 68 ARG A O 1
ATOM 543 N N . CYS A 1 69 ? -15.253 -1.285 11.014 1.00 98.81 69 CYS A N 1
ATOM 544 C CA . CYS A 1 69 ? -13.833 -1.482 10.712 1.00 98.81 69 CYS A CA 1
ATOM 545 C C . CYS A 1 69 ? -13.559 -2.921 10.269 1.00 98.81 69 CYS A C 1
ATOM 547 O O . CYS A 1 69 ? -12.804 -3.142 9.324 1.00 98.81 69 CYS A O 1
ATOM 549 N N . VAL A 1 70 ? -14.197 -3.906 10.908 1.00 98.69 70 VAL A N 1
ATOM 550 C CA . VAL A 1 70 ? -14.098 -5.316 10.496 1.00 98.69 70 VAL A CA 1
ATOM 551 C C . VAL A 1 70 ? -14.756 -5.523 9.130 1.00 98.69 70 VAL A C 1
ATOM 553 O O . VAL A 1 70 ? -14.204 -6.214 8.277 1.00 98.69 70 VAL A O 1
ATOM 556 N N . GLU A 1 71 ? -15.886 -4.857 8.881 1.00 98.69 71 GLU A N 1
ATOM 557 C CA . GLU A 1 71 ? -16.551 -4.859 7.580 1.00 98.69 71 GLU A CA 1
ATOM 558 C C . GLU A 1 71 ? -15.688 -4.221 6.486 1.00 98.69 71 GLU A C 1
ATOM 560 O O . GLU A 1 71 ? -15.584 -4.789 5.402 1.00 98.69 71 GLU A O 1
ATOM 565 N N . SER A 1 72 ? -15.008 -3.109 6.785 1.00 98.81 72 SER A N 1
ATOM 566 C CA . SER A 1 72 ? -14.091 -2.453 5.838 1.00 98.81 72 SER A CA 1
ATOM 567 C C . SER A 1 72 ? -12.861 -3.314 5.523 1.00 98.81 72 SER A C 1
ATOM 569 O O . SER A 1 72 ? -12.345 -3.283 4.413 1.00 98.81 72 SER A O 1
ATOM 571 N N . ALA A 1 73 ? -12.391 -4.120 6.479 1.00 98.69 73 ALA A N 1
ATOM 572 C CA . ALA A 1 73 ? -11.261 -5.028 6.277 1.00 98.69 73 ALA A CA 1
ATOM 573 C C . ALA A 1 73 ? -11.627 -6.293 5.473 1.00 98.69 73 ALA A C 1
ATOM 575 O O . ALA A 1 73 ? -10.743 -6.967 4.942 1.00 98.69 73 ALA A O 1
ATOM 576 N N . ARG A 1 74 ? -12.920 -6.642 5.391 1.00 98.50 74 ARG A N 1
ATOM 577 C CA . ARG A 1 74 ? -13.402 -7.912 4.827 1.00 98.50 74 ARG A CA 1
ATOM 578 C C . ARG A 1 74 ? -12.992 -8.151 3.369 1.00 98.50 74 ARG A C 1
ATOM 580 O O . ARG A 1 74 ? -12.572 -9.278 3.098 1.00 98.50 74 ARG A O 1
ATOM 587 N N . PRO A 1 75 ? -13.121 -7.192 2.430 1.00 98.06 75 PRO A N 1
ATOM 588 C CA . PRO A 1 75 ? -12.744 -7.431 1.037 1.00 98.06 75 PRO A CA 1
ATOM 589 C C . PRO A 1 75 ? -11.253 -7.745 0.897 1.00 98.06 75 PRO A C 1
ATOM 591 O O . PRO A 1 75 ? -10.895 -8.771 0.323 1.00 98.06 75 PRO A O 1
ATOM 594 N N . LEU A 1 76 ? -10.395 -6.935 1.527 1.00 98.25 76 LEU A N 1
ATOM 595 C CA . LEU A 1 76 ? -8.946 -7.144 1.538 1.00 98.25 76 LEU A CA 1
ATOM 596 C C . LEU A 1 76 ? -8.559 -8.498 2.145 1.00 98.25 76 LEU A C 1
ATOM 598 O O . LEU A 1 76 ? -7.766 -9.231 1.561 1.00 98.25 76 LEU A O 1
ATOM 602 N N . ALA A 1 77 ? -9.141 -8.847 3.296 1.00 98.56 77 ALA A N 1
ATOM 603 C CA . ALA A 1 77 ? -8.886 -10.115 3.976 1.00 98.56 77 ALA A CA 1
ATOM 604 C C . ALA A 1 77 ? -9.191 -11.325 3.080 1.00 98.56 77 ALA A C 1
ATOM 606 O O . ALA A 1 77 ? -8.417 -12.276 3.045 1.00 98.56 77 ALA A O 1
ATOM 607 N N . LYS A 1 78 ? -10.288 -11.269 2.313 1.00 97.81 78 LYS A N 1
ATOM 608 C CA . LYS A 1 78 ? -10.647 -12.319 1.350 1.00 97.81 78 LYS A CA 1
ATOM 609 C C . LYS A 1 78 ? -9.702 -12.369 0.149 1.00 97.81 78 LYS A C 1
ATOM 611 O O . LYS A 1 78 ? -9.365 -13.462 -0.287 1.00 97.81 78 LYS A O 1
ATOM 616 N N . LEU A 1 79 ? -9.300 -11.215 -0.385 1.00 96.06 79 LEU A N 1
ATOM 617 C CA . LEU A 1 79 ? -8.403 -11.132 -1.545 1.00 96.06 79 LEU A CA 1
ATOM 618 C C . LEU A 1 79 ? -6.988 -11.633 -1.230 1.00 96.06 79 LEU A C 1
ATOM 620 O O . LEU A 1 79 ? -6.351 -12.242 -2.085 1.00 96.06 79 LEU A O 1
ATOM 624 N N . LEU A 1 80 ? -6.500 -11.377 -0.014 1.00 95.69 80 LEU A N 1
ATOM 625 C CA . LEU A 1 80 ? -5.163 -11.783 0.431 1.00 95.69 80 LEU A CA 1
ATOM 626 C C . LEU A 1 80 ? -5.133 -13.114 1.191 1.00 95.69 80 LEU A C 1
ATOM 628 O O . LEU A 1 80 ? -4.051 -13.566 1.552 1.00 95.69 80 LEU A O 1
ATOM 632 N N . ASP A 1 81 ? -6.294 -13.726 1.441 1.00 97.50 81 ASP A N 1
ATOM 633 C CA . ASP A 1 81 ? -6.439 -14.914 2.294 1.00 97.50 81 ASP A CA 1
ATOM 634 C C . ASP A 1 81 ? -5.777 -14.731 3.677 1.00 97.50 81 ASP A C 1
ATOM 636 O O . ASP A 1 81 ? -5.005 -15.561 4.161 1.00 97.50 81 ASP A O 1
ATOM 640 N N . LEU A 1 82 ? -6.051 -13.585 4.313 1.00 97.75 82 LEU A N 1
ATOM 641 C CA . LEU A 1 82 ? -5.483 -13.211 5.609 1.00 97.75 82 LEU A CA 1
ATOM 642 C C . LEU A 1 82 ? -6.557 -13.109 6.696 1.00 97.75 82 LEU A C 1
ATOM 644 O O . LEU A 1 82 ? -7.619 -12.526 6.463 1.00 97.75 82 LEU A O 1
ATOM 648 N N . PRO A 1 83 ? -6.271 -13.584 7.922 1.00 98.25 83 PRO A N 1
ATOM 649 C CA . PRO A 1 83 ? -7.160 -13.368 9.049 1.00 98.25 83 PRO A CA 1
ATOM 650 C C . PRO A 1 83 ? -7.136 -11.904 9.506 1.00 98.25 83 PRO A C 1
ATOM 652 O O . PRO A 1 83 ? -6.091 -11.249 9.537 1.00 98.25 83 PRO A O 1
ATOM 655 N N . VAL A 1 84 ? -8.294 -11.418 9.945 1.00 98.81 84 VAL A N 1
ATOM 656 C CA . VAL A 1 84 ? -8.455 -10.140 10.640 1.00 98.81 84 VAL A CA 1
ATOM 657 C C . VAL A 1 84 ? -8.386 -10.383 12.141 1.00 98.81 84 VAL A C 1
ATOM 659 O O . VAL A 1 84 ? -9.209 -11.119 12.694 1.00 98.81 84 VAL A O 1
ATOM 662 N N . TYR A 1 85 ? -7.432 -9.737 12.808 1.00 98.69 85 TYR A N 1
ATOM 663 C CA . TYR A 1 85 ? -7.324 -9.753 14.264 1.00 98.69 85 TYR A CA 1
ATOM 664 C C . TYR A 1 85 ? -7.865 -8.461 14.869 1.00 98.69 85 TYR A C 1
ATOM 666 O O . TYR A 1 85 ? -7.617 -7.362 14.371 1.00 98.69 85 TYR A O 1
ATOM 674 N N . LEU A 1 86 ? -8.613 -8.598 15.961 1.00 98.75 86 LEU A N 1
ATOM 675 C CA . LEU A 1 86 ? -9.218 -7.473 16.663 1.00 98.75 86 LEU A CA 1
ATOM 676 C C . LEU A 1 86 ? -8.212 -6.882 17.651 1.00 98.75 86 LEU A C 1
ATOM 678 O O . LEU A 1 86 ? -7.729 -7.595 18.526 1.00 98.75 86 LEU A O 1
ATOM 682 N N . GLU A 1 87 ? -7.942 -5.582 17.562 1.00 98.50 87 GLU A N 1
ATOM 683 C CA . GLU A 1 87 ? -7.054 -4.871 18.487 1.00 98.50 87 GLU A CA 1
ATOM 684 C C . GLU A 1 87 ? -7.787 -3.680 19.109 1.00 98.50 87 GLU A C 1
ATOM 686 O O . GLU A 1 87 ? -8.109 -2.694 18.444 1.00 98.50 87 GLU A O 1
ATOM 691 N N . ARG A 1 88 ? -8.078 -3.759 20.412 1.00 97.62 88 ARG A N 1
ATOM 692 C CA . ARG A 1 88 ? -8.879 -2.728 21.083 1.00 97.62 88 ARG A CA 1
ATOM 693 C C . ARG A 1 88 ? -8.113 -1.419 21.269 1.00 97.62 88 ARG A C 1
ATOM 695 O O . ARG A 1 88 ? -8.741 -0.361 21.298 1.00 97.62 88 ARG A O 1
ATOM 702 N N . GLY A 1 89 ? -6.779 -1.461 21.297 1.00 97.94 89 GLY A N 1
ATOM 703 C CA . GLY A 1 89 ? -5.929 -0.274 21.365 1.00 97.94 89 GLY A CA 1
ATOM 704 C C . GLY A 1 89 ? -6.098 0.679 20.179 1.00 97.94 89 GLY A C 1
ATOM 705 O O . GLY A 1 89 ? -5.872 1.876 20.341 1.00 97.94 89 GLY A O 1
ATOM 706 N N . VAL A 1 90 ? -6.577 0.191 19.026 1.00 98.44 90 VAL A N 1
ATOM 707 C CA . VAL A 1 90 ? -6.904 1.000 17.832 1.00 98.44 90 VAL A CA 1
ATOM 708 C C . VAL A 1 90 ? -8.415 1.272 17.700 1.00 98.44 90 VAL A C 1
ATOM 710 O O . VAL A 1 90 ? -8.939 1.514 16.612 1.00 98.44 90 VAL A O 1
ATOM 713 N N . GLY A 1 91 ? -9.131 1.204 18.828 1.00 97.69 91 GLY A N 1
ATOM 714 C CA . GLY A 1 91 ? -10.540 1.567 19.004 1.00 97.69 91 GLY A CA 1
ATOM 715 C C . GLY A 1 91 ? -10.855 3.035 18.708 1.00 97.69 91 GLY A C 1
ATOM 716 O O . GLY A 1 91 ? -9.953 3.870 18.696 1.00 97.69 91 GLY A O 1
ATOM 717 N N . GLU A 1 92 ? -12.141 3.332 18.501 1.00 97.00 92 GLU A N 1
ATOM 718 C CA . GLU A 1 92 ? -12.661 4.695 18.312 1.00 97.00 92 GLU A CA 1
ATOM 719 C C . GLU A 1 92 ? -12.302 5.615 19.485 1.00 97.00 92 GLU A C 1
ATOM 721 O O . GLU A 1 92 ? -12.123 5.159 20.617 1.00 97.00 92 GLU A O 1
ATOM 726 N N . LYS A 1 93 ? -12.223 6.917 19.204 1.00 95.50 93 LYS A N 1
ATOM 727 C CA . LYS A 1 93 ? -12.067 7.954 20.220 1.00 95.50 93 LYS A CA 1
ATOM 728 C C . LYS A 1 93 ? -13.421 8.577 20.547 1.00 95.50 93 LYS A C 1
ATOM 730 O O . LYS A 1 93 ? -14.040 9.195 19.687 1.00 95.50 93 LYS A O 1
ATOM 735 N N . TYR A 1 94 ? -13.840 8.485 21.805 1.00 95.00 94 TYR A N 1
ATOM 736 C CA . TYR A 1 94 ? -15.029 9.178 22.311 1.00 95.00 94 TYR A CA 1
ATOM 737 C C . TYR A 1 94 ? -14.625 10.343 23.206 1.00 95.00 94 TYR A C 1
ATOM 739 O O . TYR A 1 94 ? -13.711 10.204 24.017 1.00 95.00 94 TYR A O 1
ATOM 747 N N . ASN A 1 95 ? -15.297 11.488 23.087 1.00 91.19 95 ASN A N 1
ATOM 748 C CA . ASN A 1 95 ? -15.040 12.633 23.955 1.00 91.19 95 ASN A CA 1
ATOM 749 C C . ASN A 1 95 ? -15.508 12.352 25.386 1.00 91.19 95 ASN A C 1
ATOM 751 O O . ASN A 1 95 ? -16.569 11.759 25.610 1.00 91.19 95 ASN A O 1
ATOM 755 N N . LYS A 1 96 ? -14.759 12.871 26.365 1.00 91.06 96 LYS A N 1
ATOM 756 C CA . LYS A 1 96 ? -15.240 12.950 27.749 1.00 91.06 96 LYS A CA 1
ATOM 757 C C . LYS A 1 96 ? -16.569 13.706 27.812 1.00 91.06 96 LYS A C 1
ATOM 759 O O . LYS A 1 96 ? -16.751 14.721 27.143 1.00 91.06 96 LYS A O 1
ATOM 764 N N . GLY A 1 97 ? -17.485 13.217 28.645 1.00 85.19 97 GLY A N 1
ATOM 765 C CA . GLY A 1 97 ? -18.796 13.838 28.856 1.00 85.19 97 GLY A CA 1
ATOM 766 C C . GLY A 1 97 ? -19.898 13.391 27.889 1.00 85.19 97 GLY A C 1
ATOM 767 O O . GLY A 1 97 ? -21.013 13.904 27.984 1.00 85.19 97 GLY A O 1
ATOM 768 N N . ARG A 1 98 ? -19.640 12.425 26.994 1.00 86.31 98 ARG A N 1
ATOM 769 C CA . ARG A 1 98 ? -20.718 11.742 26.259 1.00 86.31 98 ARG A CA 1
ATOM 770 C C . ARG A 1 98 ? -21.671 11.022 27.217 1.00 86.31 98 ARG A C 1
ATOM 772 O O . ARG A 1 98 ? -21.247 10.447 28.215 1.00 86.31 98 ARG A O 1
ATOM 779 N N . SER A 1 99 ? -22.958 10.999 26.867 1.00 84.81 99 SER A N 1
ATOM 780 C CA . SER A 1 99 ? -23.983 10.252 27.610 1.00 84.81 99 SER A CA 1
ATOM 781 C C . SER A 1 99 ? -23.809 8.736 27.501 1.00 84.81 99 SER A C 1
ATOM 783 O O . SER A 1 99 ? -24.148 8.016 28.436 1.00 84.81 99 SER A O 1
ATOM 785 N N . VAL A 1 100 ? -23.286 8.262 26.367 1.00 86.75 100 VAL A N 1
ATOM 786 C CA . VAL A 1 100 ? -23.016 6.849 26.087 1.00 86.75 100 VAL A CA 1
ATOM 787 C C . VAL A 1 100 ? -21.636 6.720 25.451 1.00 86.75 100 VAL A C 1
ATOM 789 O O . VAL A 1 100 ? -21.340 7.392 24.459 1.00 86.75 100 VAL A O 1
ATOM 792 N N . ILE A 1 101 ? -20.812 5.839 26.019 1.00 90.31 101 ILE A N 1
ATOM 793 C CA . ILE A 1 101 ? -19.498 5.456 25.498 1.00 90.31 101 ILE A CA 1
ATOM 794 C C . ILE A 1 101 ? -19.530 3.941 25.290 1.00 90.31 101 ILE A C 1
ATOM 796 O O . ILE A 1 101 ? -19.582 3.195 26.270 1.00 90.31 101 ILE A O 1
ATOM 800 N N . PRO A 1 102 ? -19.573 3.468 24.036 1.00 91.94 102 PRO A N 1
ATOM 801 C CA . PRO A 1 102 ? -19.768 2.057 23.759 1.00 91.94 102 PRO A CA 1
ATOM 802 C C . PRO A 1 102 ? -18.478 1.264 23.949 1.00 91.94 102 PRO A C 1
ATOM 804 O O . PRO A 1 102 ? -17.395 1.641 23.492 1.00 91.94 102 PRO A O 1
ATOM 807 N N . GLU A 1 103 ? -18.623 0.100 24.567 1.00 93.31 103 GLU A N 1
ATOM 808 C CA . GLU A 1 103 ? -17.621 -0.954 24.515 1.00 93.31 103 GLU A CA 1
ATOM 809 C C . GLU A 1 103 ? -17.857 -1.799 23.255 1.00 93.31 103 GLU A C 1
ATOM 811 O O . GLU A 1 103 ? -18.971 -2.286 23.066 1.00 93.31 103 GLU A O 1
ATOM 816 N N . PRO A 1 104 ? -16.853 -1.988 22.378 1.00 94.56 104 PRO A N 1
ATOM 817 C CA . PRO A 1 104 ? -17.063 -2.695 21.122 1.00 94.56 104 PRO A CA 1
ATOM 818 C C . PRO A 1 104 ? -17.182 -4.217 21.311 1.00 94.56 104 PRO A C 1
ATOM 820 O O . PRO A 1 104 ? -16.673 -4.800 22.279 1.00 94.56 104 PRO A O 1
ATOM 823 N N . ALA A 1 105 ? -17.804 -4.874 20.331 1.00 92.12 105 ALA A N 1
ATOM 824 C CA . ALA A 1 105 ? -18.071 -6.311 20.322 1.00 92.12 105 ALA A CA 1
ATOM 825 C C . ALA A 1 105 ? -16.797 -7.175 20.381 1.00 92.12 105 ALA A C 1
ATOM 827 O O . ALA A 1 105 ? -15.742 -6.815 19.849 1.00 92.12 105 ALA A O 1
ATOM 828 N N . ASN A 1 106 ? -16.887 -8.330 21.050 1.00 96.00 106 ASN A N 1
ATOM 829 C CA . ASN A 1 106 ? -15.811 -9.325 21.127 1.00 96.00 106 ASN A CA 1
ATOM 830 C C . ASN A 1 106 ? -15.844 -10.295 19.932 1.00 96.00 106 ASN A C 1
ATOM 832 O O . ASN A 1 106 ? -16.723 -10.214 19.070 1.00 96.00 106 ASN A O 1
ATOM 836 N N . TYR A 1 107 ? -14.883 -11.224 19.885 1.00 97.69 107 TYR A N 1
ATOM 837 C CA . TYR A 1 107 ? -14.830 -12.240 18.833 1.00 97.69 107 TYR A CA 1
ATOM 838 C C . TYR A 1 107 ? -16.124 -13.059 18.760 1.00 97.69 107 TYR A C 1
ATOM 840 O O . TYR A 1 107 ? -16.629 -13.278 17.665 1.00 97.69 107 TYR A O 1
ATOM 848 N N . GLU A 1 108 ? -16.695 -13.469 19.896 1.00 97.06 108 GLU A N 1
ATOM 849 C CA . GLU A 1 108 ? -17.929 -14.269 19.937 1.00 97.06 108 GLU A CA 1
ATOM 850 C C . GLU A 1 108 ? -19.120 -13.550 19.293 1.00 97.06 108 GLU A C 1
ATOM 852 O O . GLU A 1 108 ? -19.858 -14.160 18.523 1.00 97.06 108 GLU A O 1
ATOM 857 N N . VAL A 1 109 ? -19.280 -12.250 19.557 1.00 97.56 109 VAL A N 1
ATOM 858 C CA . VAL A 1 109 ? -20.366 -11.430 19.001 1.00 97.56 109 VAL A CA 1
ATOM 859 C C . VAL A 1 109 ? -20.159 -11.147 17.510 1.00 97.56 109 VAL A C 1
ATOM 861 O O . VAL A 1 109 ? -21.131 -11.113 16.759 1.00 97.56 109 VAL A O 1
ATOM 864 N N . LEU A 1 110 ? -18.915 -10.972 17.051 1.00 97.94 110 LEU A N 1
ATOM 865 C CA . LEU A 1 110 ? -18.614 -10.666 15.644 1.00 97.94 110 LEU A CA 1
ATOM 866 C C . LEU A 1 110 ? -18.528 -11.910 14.745 1.00 97.94 110 LEU A C 1
ATOM 868 O O . LEU A 1 110 ? -18.730 -11.813 13.533 1.00 97.94 110 LEU A O 1
ATOM 872 N N . ARG A 1 111 ? -18.252 -13.089 15.307 1.00 97.12 111 ARG A N 1
ATOM 873 C CA . ARG A 1 111 ? -18.063 -14.347 14.565 1.00 97.12 111 ARG A CA 1
ATOM 874 C C . ARG A 1 111 ? -19.280 -14.791 13.734 1.00 97.12 111 ARG A C 1
ATOM 876 O O . ARG A 1 111 ? -19.051 -15.264 12.624 1.00 97.12 111 ARG A O 1
ATOM 883 N N . PRO A 1 112 ? -20.544 -14.589 14.150 1.00 97.50 112 PRO A N 1
ATOM 884 C CA . PRO A 1 112 ? -21.702 -14.826 13.285 1.00 97.50 112 PRO A CA 1
ATOM 885 C C . PRO A 1 112 ? -21.716 -13.986 11.999 1.00 97.50 112 PRO A C 1
ATOM 887 O O . PRO A 1 112 ? -22.252 -14.435 10.990 1.00 97.50 112 PRO A O 1
ATOM 890 N N . PHE A 1 113 ? -21.117 -12.792 12.017 1.00 97.00 113 PHE A N 1
ATOM 891 C CA . PHE A 1 113 ? -21.093 -11.869 10.877 1.00 97.00 113 PHE A CA 1
ATOM 892 C C . PHE A 1 113 ? -19.838 -12.039 10.011 1.00 97.00 113 PHE A C 1
ATOM 894 O O . PHE A 1 113 ? -19.902 -11.950 8.785 1.00 97.00 113 PHE A O 1
ATOM 901 N N . PHE A 1 114 ? -18.692 -12.296 10.648 1.00 98.06 114 PHE A N 1
ATOM 902 C CA . PHE A 1 114 ? -17.369 -12.251 10.014 1.00 98.06 114 PHE A CA 1
ATOM 903 C C . PHE A 1 114 ? -16.537 -13.521 10.231 1.00 98.06 114 PHE A C 1
ATOM 905 O O . PHE A 1 114 ? -15.319 -13.508 10.068 1.00 98.06 114 PHE A O 1
ATOM 912 N N . GLY A 1 115 ? -17.166 -14.641 10.592 1.00 94.38 115 GLY A N 1
ATOM 913 C CA . GLY A 1 115 ? -16.469 -15.880 10.952 1.00 94.38 115 GLY A CA 1
ATOM 914 C C . GLY A 1 115 ? -15.542 -16.440 9.871 1.00 94.38 115 GLY A C 1
ATOM 915 O O . GLY A 1 115 ? -14.594 -17.135 10.206 1.00 94.38 115 GLY A O 1
ATOM 916 N N . SER A 1 116 ? -15.766 -16.106 8.596 1.00 95.44 116 SER A N 1
ATOM 917 C CA . SER A 1 116 ? -14.897 -16.530 7.491 1.00 95.44 116 SER A CA 1
ATOM 918 C C . SER A 1 116 ? -13.567 -15.777 7.410 1.00 95.44 116 SER A C 1
ATOM 920 O O . SER A 1 116 ? -12.688 -16.220 6.686 1.00 95.44 116 SER A O 1
ATOM 922 N N . ILE A 1 117 ? -13.445 -14.616 8.062 1.00 98.12 117 ILE A N 1
ATOM 923 C CA . ILE A 1 117 ? -12.246 -13.764 7.996 1.00 98.12 117 ILE A CA 1
ATOM 924 C C . ILE A 1 117 ? -11.622 -13.505 9.368 1.00 98.12 117 ILE A C 1
ATOM 926 O O . ILE A 1 117 ? -10.474 -13.087 9.439 1.00 98.12 117 ILE A O 1
ATOM 930 N N . LEU A 1 118 ? -12.360 -13.688 10.465 1.00 98.00 118 LEU A N 1
ATOM 931 C CA . LEU A 1 118 ? -11.831 -13.421 11.799 1.00 98.00 118 LEU A CA 1
ATOM 932 C C . LEU A 1 118 ? -10.819 -14.488 12.207 1.00 98.00 118 LEU A C 1
ATOM 934 O O . LEU A 1 118 ? -11.141 -15.677 12.230 1.00 98.00 118 LEU A O 1
ATOM 938 N N . GLY A 1 119 ? -9.632 -14.038 12.614 1.00 97.31 119 GLY A N 1
ATOM 939 C CA . GLY A 1 119 ? -8.651 -14.887 13.282 1.00 97.31 119 GLY A CA 1
ATOM 940 C C . GLY A 1 119 ? -9.160 -15.416 14.627 1.00 97.31 119 GLY A C 1
ATOM 941 O O . GLY A 1 119 ? -10.194 -14.985 15.146 1.00 97.31 119 GLY A O 1
ATOM 942 N N . GLU A 1 120 ? -8.430 -16.363 15.215 1.00 96.56 120 GLU A N 1
ATOM 943 C CA . GLU A 1 120 ? -8.786 -16.904 16.526 1.00 96.56 120 GLU A CA 1
ATOM 944 C C . GLU A 1 120 ? -8.311 -15.994 17.666 1.00 96.56 120 GLU A C 1
ATOM 946 O O . GLU A 1 120 ? -7.168 -15.534 17.695 1.00 96.56 120 GLU A O 1
ATOM 951 N N . GLU A 1 121 ? -9.158 -15.814 18.684 1.00 96.88 121 GLU A N 1
ATOM 952 C CA . GLU A 1 121 ? -8.838 -14.985 19.855 1.00 96.88 121 GLU A CA 1
ATOM 953 C C . GLU A 1 121 ? -7.597 -15.473 20.615 1.00 96.88 121 GLU A C 1
ATOM 955 O O . GLU A 1 121 ? -6.875 -14.678 21.206 1.00 96.88 121 GLU A O 1
ATOM 960 N N . LYS A 1 122 ? -7.305 -16.778 20.586 1.00 96.50 122 LYS A N 1
ATOM 961 C CA . LYS A 1 122 ? -6.093 -17.337 21.209 1.00 96.50 122 LYS A CA 1
ATOM 962 C C . LYS A 1 122 ? -4.798 -16.837 20.549 1.00 96.50 122 LYS A C 1
ATOM 964 O O . LYS A 1 122 ? -3.772 -16.777 21.223 1.00 96.50 122 LYS A O 1
ATOM 969 N N . ASP A 1 123 ? -4.846 -16.504 19.258 1.00 95.62 123 ASP A N 1
ATOM 970 C CA . ASP A 1 123 ? -3.677 -16.091 18.477 1.00 95.62 123 ASP A CA 1
ATOM 971 C C . ASP A 1 123 ? -3.433 -14.583 18.641 1.00 95.62 123 ASP A C 1
ATOM 973 O O . ASP A 1 123 ? -2.282 -14.149 18.781 1.00 95.62 123 ASP A O 1
ATOM 977 N N . TRP A 1 124 ? -4.525 -13.812 18.743 1.00 97.75 124 TRP A N 1
ATOM 978 C CA . TRP A 1 124 ? -4.520 -12.389 19.087 1.00 97.75 124 TRP A CA 1
ATOM 979 C C . TRP A 1 124 ? -5.634 -12.023 20.090 1.00 97.75 124 TRP A C 1
ATOM 981 O O . TRP A 1 124 ? -6.729 -11.595 19.695 1.00 97.75 124 TRP A O 1
ATOM 991 N N . PRO A 1 125 ? -5.375 -12.147 21.406 1.00 97.75 125 PRO A N 1
ATOM 992 C CA . PRO A 1 125 ? -6.329 -11.730 22.430 1.00 97.75 125 PRO A CA 1
ATOM 993 C C . PRO A 1 125 ? -6.548 -10.211 22.394 1.00 97.75 125 PRO A C 1
ATOM 995 O O . PRO A 1 125 ? -5.655 -9.447 22.777 1.00 97.75 125 PRO A O 1
ATOM 998 N N . ARG A 1 126 ? -7.733 -9.758 21.970 1.00 95.88 126 ARG A N 1
ATOM 999 C CA . ARG A 1 126 ? -7.993 -8.341 21.627 1.00 95.88 126 ARG A CA 1
ATOM 1000 C C . ARG A 1 126 ? -7.718 -7.329 22.743 1.00 95.88 126 ARG A C 1
ATOM 1002 O O . ARG A 1 126 ? -7.370 -6.189 22.463 1.00 95.88 126 ARG A O 1
ATOM 1009 N N . ASP A 1 127 ? -7.892 -7.752 23.996 1.00 96.19 127 ASP A N 1
ATOM 1010 C CA . ASP A 1 127 ? -7.769 -6.901 25.186 1.00 96.19 127 ASP A CA 1
ATOM 1011 C C . ASP A 1 127 ? -6.411 -7.073 25.888 1.00 96.19 127 ASP A C 1
ATOM 1013 O O . ASP A 1 127 ? -6.050 -6.275 26.749 1.00 96.19 127 ASP A O 1
ATOM 1017 N N . LYS A 1 128 ? -5.651 -8.130 25.558 1.00 97.12 128 LYS A N 1
ATOM 1018 C CA . LYS A 1 128 ? -4.423 -8.511 26.284 1.00 97.12 128 LYS A CA 1
ATOM 1019 C C . LYS A 1 128 ? -3.159 -8.444 25.440 1.00 97.12 128 LYS A C 1
ATOM 1021 O O . LYS A 1 128 ? -2.086 -8.365 26.026 1.00 97.12 128 LYS A O 1
ATOM 1026 N N . THR A 1 129 ? -3.268 -8.476 24.110 1.00 96.88 129 THR A N 1
ATOM 1027 C CA . THR A 1 129 ? -2.093 -8.487 23.226 1.00 96.88 129 THR A CA 1
ATOM 1028 C C . THR A 1 129 ? -1.250 -7.237 23.428 1.00 96.88 129 THR A C 1
ATOM 1030 O O . THR A 1 129 ? -0.083 -7.342 23.798 1.00 96.88 129 THR A O 1
ATOM 1033 N N . LEU A 1 130 ? -1.855 -6.054 23.286 1.00 97.50 130 LEU A N 1
ATOM 1034 C CA . LEU A 1 130 ? -1.217 -4.803 23.697 1.00 97.50 130 LEU A CA 1
ATOM 1035 C C . LEU A 1 130 ? -1.573 -4.425 25.141 1.00 97.50 130 LEU A C 1
ATOM 1037 O O . LEU A 1 130 ? -0.808 -3.724 25.807 1.00 97.50 130 LEU A O 1
ATOM 1041 N N . GLY A 1 131 ? -2.713 -4.890 25.663 1.00 96.94 131 GLY A N 1
ATOM 1042 C CA . GLY A 1 131 ? -3.185 -4.488 26.992 1.00 96.94 131 GLY A CA 1
ATOM 1043 C C . GLY A 1 131 ? -3.489 -2.991 27.061 1.00 96.94 131 GLY A C 1
ATOM 1044 O O . GLY A 1 131 ? -3.201 -2.353 28.073 1.00 96.94 131 GLY A O 1
ATOM 1045 N N . ILE A 1 132 ? -3.962 -2.419 25.951 1.00 97.69 132 ILE A N 1
ATOM 1046 C CA . ILE A 1 132 ? -4.336 -1.011 25.818 1.00 97.69 132 ILE A CA 1
ATOM 1047 C C . ILE A 1 132 ? -5.822 -0.984 25.499 1.00 97.69 132 ILE A C 1
ATOM 1049 O O . ILE A 1 132 ? -6.257 -1.501 24.474 1.00 97.69 132 ILE A O 1
ATOM 1053 N N . ILE A 1 133 ? -6.595 -0.389 26.397 1.00 96.06 133 ILE A N 1
ATOM 1054 C CA . ILE A 1 133 ? -8.045 -0.288 26.281 1.00 96.06 133 ILE A CA 1
ATOM 1055 C C . ILE A 1 133 ? -8.387 1.203 26.350 1.00 96.06 133 ILE A C 1
ATOM 1057 O O . ILE A 1 133 ? -7.996 1.838 27.332 1.00 96.06 133 ILE A O 1
ATOM 1061 N N . PRO A 1 134 ? -9.068 1.773 25.335 1.00 95.12 134 PRO A N 1
ATOM 1062 C CA . PRO A 1 134 ? -9.540 3.153 25.389 1.00 95.12 134 PRO A CA 1
ATOM 1063 C C . PRO A 1 134 ? -10.398 3.388 26.634 1.00 95.12 134 PRO A C 1
ATOM 1065 O O . PRO A 1 134 ? -11.154 2.506 27.051 1.00 95.12 134 PRO A O 1
ATOM 1068 N N . SER A 1 135 ? -10.274 4.575 27.225 1.00 92.62 135 SER A N 1
ATOM 1069 C CA . SER A 1 135 ? -11.006 4.940 28.441 1.00 92.62 135 SER A CA 1
ATOM 1070 C C . SER A 1 135 ? -12.520 4.808 28.249 1.00 92.62 135 SER A C 1
ATOM 1072 O O . SER A 1 135 ? -13.094 5.401 27.335 1.00 92.62 135 SER A O 1
ATOM 1074 N N . LEU A 1 136 ? -13.184 4.087 29.157 1.00 88.69 136 LEU A N 1
ATOM 1075 C CA . LEU A 1 136 ? -14.650 3.981 29.184 1.00 88.69 136 LEU A CA 1
ATOM 1076 C C . LEU A 1 136 ? -15.335 5.270 29.673 1.00 88.69 136 LEU A C 1
ATOM 1078 O O . LEU A 1 136 ? -16.549 5.397 29.560 1.00 88.69 136 LEU A O 1
ATOM 1082 N N . GLU A 1 137 ? -14.568 6.234 30.187 1.00 91.00 137 GLU A N 1
ATOM 1083 C CA . GLU A 1 137 ? -15.037 7.587 30.523 1.00 91.00 137 GLU A CA 1
ATOM 1084 C C . GLU A 1 137 ? -14.808 8.585 29.373 1.00 91.00 137 GLU A C 1
ATOM 1086 O O . GLU A 1 137 ? -15.179 9.758 29.468 1.00 91.00 137 GLU A O 1
ATOM 1091 N N . GLY A 1 138 ? -14.209 8.115 28.275 1.00 93.50 138 GLY A N 1
ATOM 1092 C CA . GLY A 1 138 ? -13.834 8.921 27.124 1.00 93.50 138 GLY A CA 1
ATOM 1093 C C . GLY A 1 138 ? -12.428 9.489 27.272 1.00 93.50 138 GLY A C 1
ATOM 1094 O O . GLY A 1 138 ? -11.790 9.393 28.324 1.00 93.50 138 GLY A O 1
ATOM 1095 N N . GLU A 1 139 ? -11.944 10.075 26.186 1.00 95.94 139 GLU A N 1
ATOM 1096 C CA . GLU A 1 139 ? -10.584 10.577 26.033 1.00 95.94 139 GLU A CA 1
ATOM 1097 C C . GLU A 1 139 ? -10.614 12.059 25.618 1.00 95.94 139 GLU A C 1
ATOM 1099 O O . GLU A 1 139 ? -11.449 12.509 24.824 1.00 95.94 139 GLU A O 1
ATOM 1104 N N . LEU A 1 140 ? -9.680 12.840 26.149 1.00 95.25 140 LEU A N 1
ATOM 1105 C CA . LEU A 1 140 ? -9.263 14.117 25.575 1.00 95.25 140 LEU A CA 1
ATOM 1106 C C . LEU A 1 140 ? -8.435 13.876 24.301 1.00 95.25 140 LEU A C 1
ATOM 1108 O O . LEU A 1 140 ? -8.027 12.750 24.008 1.00 95.25 140 LEU A O 1
ATOM 1112 N N . ASN A 1 141 ? -8.189 14.933 23.527 1.00 94.81 141 ASN A N 1
ATOM 1113 C CA . ASN A 1 141 ? -7.408 14.829 22.288 1.00 94.81 141 ASN A CA 1
ATOM 1114 C C . ASN A 1 141 ? -5.941 14.459 22.577 1.00 94.81 141 ASN A C 1
ATOM 1116 O O . ASN A 1 141 ? -5.329 13.688 21.845 1.00 94.81 141 ASN A O 1
ATOM 1120 N N . GLU A 1 142 ? -5.408 14.913 23.707 1.00 95.25 142 GLU A N 1
ATOM 1121 C CA . GLU A 1 142 ? -4.076 14.555 24.192 1.00 95.25 142 GLU A CA 1
ATOM 1122 C C . GLU A 1 142 ? -4.032 13.099 24.681 1.00 95.25 142 GLU A C 1
ATOM 1124 O O . GLU A 1 142 ? -3.043 12.402 24.481 1.00 95.25 142 GLU A O 1
ATOM 1129 N N . GLU A 1 143 ? -5.117 12.598 25.277 1.00 97.56 143 GLU A N 1
ATOM 1130 C CA . GLU A 1 143 ? -5.175 11.229 25.805 1.00 97.56 143 GLU A CA 1
ATOM 1131 C C . GLU A 1 143 ? -5.216 10.180 24.684 1.00 97.56 143 GLU A C 1
ATOM 1133 O O . GLU A 1 143 ? -4.525 9.166 24.782 1.00 97.56 143 GLU A O 1
ATOM 1138 N N . VAL A 1 144 ? -5.941 10.435 23.584 1.00 97.69 144 VAL A N 1
ATOM 1139 C CA . VAL A 1 144 ? -5.880 9.550 22.403 1.00 97.69 144 VAL A CA 1
ATOM 1140 C C . VAL A 1 144 ? -4.497 9.570 21.750 1.00 97.69 144 VAL A C 1
ATOM 1142 O O . VAL A 1 144 ? -4.033 8.542 21.253 1.00 97.69 144 VAL A O 1
ATOM 1145 N N . PHE A 1 145 ? -3.799 10.707 21.799 1.00 98.31 145 PHE A N 1
ATOM 1146 C CA . PHE A 1 145 ? -2.428 10.804 21.316 1.00 98.31 145 PHE A CA 1
ATOM 1147 C C . PHE A 1 145 ? -1.459 9.966 22.160 1.00 98.31 145 PHE A C 1
ATOM 1149 O O . PHE A 1 145 ? -0.672 9.188 21.620 1.00 98.31 145 PHE A O 1
ATOM 1156 N N . GLU A 1 146 ? -1.552 10.053 23.489 1.00 98.31 146 GLU A N 1
ATOM 1157 C CA . GLU A 1 146 ? -0.767 9.206 24.394 1.00 98.31 146 GLU A CA 1
ATOM 1158 C C . GLU A 1 146 ? -1.109 7.718 24.230 1.00 98.31 146 GLU A C 1
ATOM 1160 O O . GLU A 1 146 ? -0.210 6.873 24.202 1.00 98.31 146 GLU A O 1
ATOM 1165 N N . ARG A 1 147 ? -2.391 7.377 24.026 1.00 98.38 147 ARG A N 1
ATOM 1166 C CA . ARG A 1 147 ? -2.804 6.009 23.675 1.00 98.38 147 ARG A CA 1
ATOM 1167 C C . ARG A 1 147 ? -2.109 5.532 22.400 1.00 98.38 147 ARG A C 1
ATOM 1169 O O . ARG A 1 147 ? -1.576 4.423 22.391 1.00 98.38 147 ARG A O 1
ATOM 1176 N N . ALA A 1 148 ? -2.073 6.348 21.350 1.00 98.62 148 ALA A N 1
ATOM 1177 C CA . ALA A 1 148 ? -1.411 6.004 20.095 1.00 98.62 148 ALA A CA 1
ATOM 1178 C C . ALA A 1 148 ? 0.101 5.761 20.271 1.00 98.62 148 ALA A C 1
ATOM 1180 O O . ALA A 1 148 ? 0.628 4.780 19.742 1.00 98.62 148 ALA A O 1
ATOM 1181 N N . LYS A 1 149 ? 0.794 6.573 21.085 1.00 98.50 149 LYS A N 1
ATOM 1182 C CA . LYS A 1 149 ? 2.206 6.329 21.446 1.00 98.50 149 LYS A CA 1
ATOM 1183 C C . LYS A 1 149 ? 2.392 4.982 22.142 1.00 98.50 149 LYS A C 1
ATOM 1185 O O . LYS A 1 149 ? 3.301 4.229 21.797 1.00 98.50 149 LYS A O 1
ATOM 1190 N N . LEU A 1 150 ? 1.520 4.656 23.100 1.00 98.38 150 LEU A N 1
ATOM 1191 C CA . LEU A 1 150 ? 1.562 3.374 23.806 1.00 98.38 150 LEU A CA 1
ATOM 1192 C C . LEU A 1 150 ? 1.311 2.192 22.864 1.00 98.38 150 LEU A C 1
ATOM 1194 O O . LEU A 1 150 ? 1.957 1.153 23.021 1.00 98.38 150 LEU A O 1
ATOM 1198 N N . VAL A 1 151 ? 0.403 2.345 21.891 1.00 98.62 151 VAL A N 1
ATOM 1199 C CA . VAL A 1 151 ? 0.152 1.329 20.860 1.00 98.62 151 VAL A CA 1
ATOM 1200 C C . VAL A 1 151 ? 1.445 1.030 20.116 1.00 98.62 151 VAL A C 1
ATOM 1202 O O . VAL A 1 151 ? 1.855 -0.127 20.101 1.00 98.62 151 VAL A O 1
ATOM 1205 N N . TRP A 1 152 ? 2.143 2.038 19.586 1.00 98.31 152 TRP A N 1
ATOM 1206 C CA . TRP A 1 152 ? 3.390 1.804 18.851 1.00 98.31 152 TRP A CA 1
ATOM 1207 C C . TRP A 1 152 ? 4.519 1.248 19.715 1.00 98.31 152 TRP A C 1
ATOM 1209 O O . TRP A 1 152 ? 5.184 0.297 19.299 1.00 98.31 152 TRP A O 1
ATOM 1219 N N . ALA A 1 153 ? 4.667 1.756 20.942 1.00 97.56 153 ALA A N 1
ATOM 1220 C CA . ALA A 1 153 ? 5.677 1.296 21.894 1.00 97.56 153 ALA A CA 1
ATOM 1221 C C . ALA A 1 153 ? 5.547 -0.196 22.249 1.00 97.56 153 ALA A C 1
ATOM 1223 O O . ALA A 1 153 ? 6.525 -0.819 22.658 1.00 97.56 153 ALA A O 1
ATOM 1224 N N . LYS A 1 154 ? 4.351 -0.782 22.103 1.00 98.31 154 LYS A N 1
ATOM 1225 C CA . LYS A 1 154 ? 4.114 -2.215 22.329 1.00 98.31 154 LYS A CA 1
ATOM 1226 C C . LYS A 1 154 ? 4.014 -3.018 21.037 1.00 98.31 154 LYS A C 1
ATOM 1228 O O . LYS A 1 154 ? 4.523 -4.135 20.981 1.00 98.31 154 LYS A O 1
ATOM 1233 N N . LEU A 1 155 ? 3.363 -2.471 20.015 1.00 97.81 155 LEU A N 1
ATOM 1234 C CA . LEU A 1 155 ? 3.046 -3.187 18.787 1.00 97.81 155 LEU A CA 1
ATOM 1235 C C . LEU A 1 155 ? 4.291 -3.451 17.939 1.00 97.81 155 LEU A C 1
ATOM 1237 O O . LEU A 1 155 ? 4.499 -4.593 17.544 1.00 97.81 155 LEU A O 1
ATOM 1241 N N . ILE A 1 156 ? 5.143 -2.448 17.694 1.00 96.38 156 ILE A N 1
ATOM 1242 C CA . ILE A 1 156 ? 6.334 -2.630 16.844 1.00 96.38 156 ILE A CA 1
ATOM 1243 C C . ILE A 1 156 ? 7.286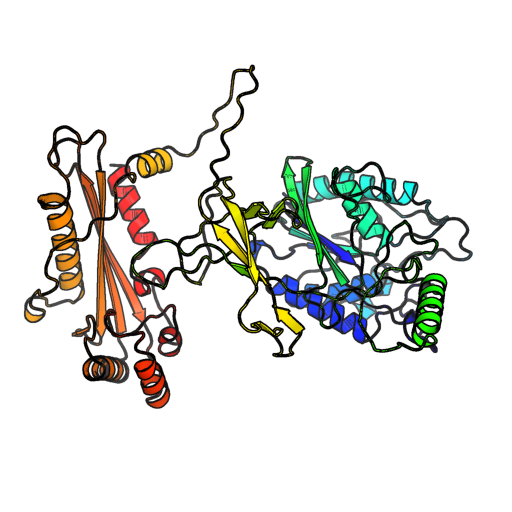 -3.683 17.442 1.00 96.38 156 ILE A C 1
ATOM 1245 O O . ILE A 1 156 ? 7.600 -4.642 16.733 1.00 96.38 156 ILE A O 1
ATOM 1249 N N . PRO A 1 157 ? 7.674 -3.615 18.737 1.00 95.75 157 PRO A N 1
ATOM 1250 C CA . PRO A 1 157 ? 8.523 -4.648 19.333 1.00 95.75 157 PRO A CA 1
ATOM 1251 C C . PRO A 1 157 ? 7.880 -6.039 19.328 1.00 95.75 157 PRO A C 1
ATOM 1253 O O . PRO A 1 157 ? 8.567 -7.036 19.105 1.00 95.75 157 PRO A O 1
ATOM 1256 N N . LEU A 1 158 ? 6.561 -6.126 19.550 1.00 96.50 158 LEU A N 1
ATOM 1257 C CA . LEU A 1 158 ? 5.830 -7.391 19.483 1.00 96.50 158 LEU A CA 1
ATOM 1258 C C . LEU A 1 158 ? 5.896 -8.003 18.079 1.00 96.50 158 LEU A C 1
ATOM 1260 O O . LEU A 1 158 ? 6.136 -9.204 17.954 1.00 96.50 158 LEU A O 1
ATOM 1264 N N . LEU A 1 159 ? 5.672 -7.199 17.037 1.00 95.50 159 LEU A N 1
ATOM 1265 C CA . LEU A 1 159 ? 5.710 -7.659 15.651 1.00 95.50 159 LEU A CA 1
ATOM 1266 C C . LEU A 1 159 ? 7.118 -8.100 15.254 1.00 95.50 159 LEU A C 1
ATOM 1268 O O . LEU A 1 159 ? 7.283 -9.210 14.752 1.00 95.50 159 LEU A O 1
ATOM 1272 N N . ASP A 1 160 ? 8.129 -7.292 15.572 1.00 94.00 160 ASP A N 1
ATOM 1273 C CA . ASP A 1 160 ? 9.527 -7.608 15.278 1.00 94.00 160 ASP A CA 1
ATOM 1274 C C . ASP A 1 160 ? 9.990 -8.903 15.969 1.00 94.00 160 ASP A C 1
ATOM 1276 O O . ASP A 1 160 ? 10.740 -9.679 15.373 1.00 94.00 160 ASP A O 1
ATOM 1280 N N . ALA A 1 161 ? 9.511 -9.177 17.188 1.00 94.38 161 ALA A N 1
ATOM 1281 C CA . ALA A 1 161 ? 9.893 -10.364 17.952 1.00 94.38 161 ALA A CA 1
ATOM 1282 C C . ALA A 1 161 ? 9.080 -11.625 17.605 1.00 94.38 161 ALA A C 1
ATOM 1284 O O . ALA A 1 161 ? 9.648 -12.710 17.476 1.00 94.38 161 ALA A O 1
ATOM 1285 N N . LYS A 1 162 ? 7.748 -11.518 17.505 1.00 92.94 162 LYS A N 1
ATOM 1286 C CA . LYS A 1 162 ? 6.842 -12.678 17.383 1.00 92.94 162 LYS A CA 1
ATOM 1287 C C . LYS A 1 162 ? 6.482 -13.007 15.933 1.00 92.94 162 LYS A C 1
ATOM 1289 O O . LYS A 1 162 ? 6.149 -14.154 15.642 1.00 92.94 162 LYS A O 1
ATOM 1294 N N . TYR A 1 163 ? 6.572 -12.035 15.027 1.00 92.25 163 TYR A N 1
ATOM 1295 C CA . TYR A 1 163 ? 6.176 -12.178 13.626 1.00 92.25 163 TYR A CA 1
ATOM 1296 C C . TYR A 1 163 ? 7.307 -11.725 12.683 1.00 92.25 163 TYR A C 1
ATOM 1298 O O . TYR A 1 163 ? 7.118 -10.820 11.874 1.00 92.25 163 TYR A O 1
ATOM 1306 N N . PRO A 1 164 ? 8.500 -12.355 12.733 1.00 86.94 164 PRO A N 1
ATOM 1307 C CA . PRO A 1 164 ? 9.689 -11.866 12.027 1.00 86.94 164 PRO A CA 1
ATOM 1308 C C . PRO A 1 164 ? 9.553 -11.848 10.497 1.00 86.94 164 PRO A C 1
ATOM 1310 O O . PRO A 1 164 ? 10.252 -11.071 9.846 1.00 86.94 164 PRO A O 1
ATOM 1313 N N . ASN A 1 165 ? 8.646 -12.666 9.950 1.00 91.38 165 ASN A N 1
ATOM 1314 C CA . ASN A 1 165 ? 8.342 -12.769 8.519 1.00 91.38 165 ASN A CA 1
ATOM 1315 C C . ASN A 1 165 ? 7.263 -11.778 8.047 1.00 91.38 165 ASN A C 1
ATOM 1317 O O . ASN A 1 165 ? 6.919 -11.779 6.868 1.00 91.38 165 ASN A O 1
ATOM 1321 N N . VAL A 1 166 ? 6.698 -10.979 8.957 1.00 94.81 166 VAL A N 1
ATOM 1322 C CA . VAL A 1 166 ? 5.753 -9.911 8.625 1.00 94.81 166 VAL A CA 1
ATOM 1323 C C . VAL A 1 166 ? 6.552 -8.625 8.430 1.00 94.81 166 VAL A C 1
ATOM 1325 O O . VAL A 1 166 ? 7.081 -8.045 9.378 1.00 94.81 166 VAL A O 1
ATOM 1328 N N . ASP A 1 167 ? 6.646 -8.204 7.176 1.00 95.69 167 ASP A N 1
ATOM 1329 C CA . ASP A 1 167 ? 7.258 -6.951 6.749 1.00 95.69 167 ASP A CA 1
ATOM 1330 C C . ASP A 1 167 ? 6.211 -5.830 6.641 1.00 95.69 167 ASP A C 1
ATOM 1332 O O . ASP A 1 167 ? 6.511 -4.685 6.977 1.00 95.69 167 ASP A O 1
ATOM 1336 N N . ASN A 1 168 ? 4.980 -6.146 6.223 1.00 97.81 168 ASN A N 1
ATOM 1337 C CA . ASN A 1 168 ? 3.941 -5.150 5.957 1.00 97.81 168 ASN A CA 1
ATOM 1338 C C . ASN A 1 168 ? 2.672 -5.447 6.758 1.00 97.81 168 ASN A C 1
ATOM 1340 O O . ASN A 1 168 ? 2.159 -6.567 6.722 1.00 97.81 168 ASN A O 1
ATOM 1344 N N . ILE A 1 169 ? 2.113 -4.443 7.428 1.00 98.56 169 ILE A N 1
ATOM 1345 C CA . ILE A 1 169 ? 0.836 -4.570 8.146 1.00 98.56 169 ILE A CA 1
ATOM 1346 C C . ILE A 1 169 ? -0.157 -3.518 7.678 1.00 98.56 169 ILE A C 1
ATOM 1348 O O . ILE A 1 169 ? 0.245 -2.452 7.216 1.00 98.56 169 ILE A O 1
ATOM 1352 N N . ILE A 1 170 ? -1.444 -3.782 7.879 1.00 98.88 170 ILE A N 1
ATOM 1353 C CA . ILE A 1 170 ? -2.487 -2.764 7.778 1.00 98.88 170 ILE A CA 1
ATOM 1354 C C . ILE A 1 170 ? -3.299 -2.686 9.068 1.00 98.88 170 ILE A C 1
ATOM 1356 O O . ILE A 1 170 ? -3.657 -3.708 9.658 1.00 98.88 170 ILE A O 1
ATOM 1360 N N . ILE A 1 171 ? -3.589 -1.457 9.491 1.00 98.94 171 ILE A N 1
ATOM 1361 C CA . ILE A 1 171 ? -4.492 -1.144 10.595 1.00 98.94 171 ILE A CA 1
ATOM 1362 C C . ILE A 1 171 ? -5.742 -0.472 10.030 1.00 98.94 171 ILE A C 1
ATOM 1364 O O . ILE A 1 171 ? -5.651 0.605 9.447 1.00 98.94 171 ILE A O 1
ATOM 1368 N N . VAL A 1 172 ? -6.912 -1.075 10.237 1.00 98.94 172 VAL A N 1
ATOM 1369 C CA . VAL A 1 172 ? -8.207 -0.483 9.869 1.00 98.94 172 VAL A CA 1
ATOM 1370 C C . VAL A 1 172 ? -8.870 0.101 11.115 1.00 98.94 172 VAL A C 1
ATOM 1372 O O . VAL A 1 172 ? -9.198 -0.616 12.063 1.00 98.94 172 VAL A O 1
ATOM 1375 N N . THR A 1 173 ? -9.042 1.421 11.141 1.00 98.88 173 THR A N 1
ATOM 1376 C CA . THR A 1 173 ? -9.457 2.174 12.334 1.00 98.88 173 THR A CA 1
ATOM 1377 C C . THR A 1 173 ? -10.387 3.349 11.975 1.00 98.88 173 THR A C 1
ATOM 1379 O O . THR A 1 173 ? -11.099 3.315 10.970 1.00 98.88 173 THR A O 1
ATOM 1382 N N . HIS A 1 174 ? -10.448 4.369 12.828 1.00 98.69 174 HIS A N 1
ATOM 1383 C CA . HIS A 1 174 ? -11.330 5.538 12.754 1.00 98.69 174 HIS A CA 1
ATOM 1384 C C . HIS A 1 174 ? -10.515 6.808 12.503 1.00 98.69 174 HIS A C 1
ATOM 1386 O O . HIS A 1 174 ? -9.311 6.799 12.735 1.00 98.69 174 HIS A O 1
ATOM 1392 N N . ALA A 1 175 ? -11.138 7.913 12.083 1.00 97.50 175 ALA A N 1
ATOM 1393 C CA . ALA A 1 175 ? -10.405 9.132 11.698 1.00 97.50 175 ALA A CA 1
ATOM 1394 C C . ALA A 1 175 ? -9.484 9.673 12.807 1.00 97.50 175 ALA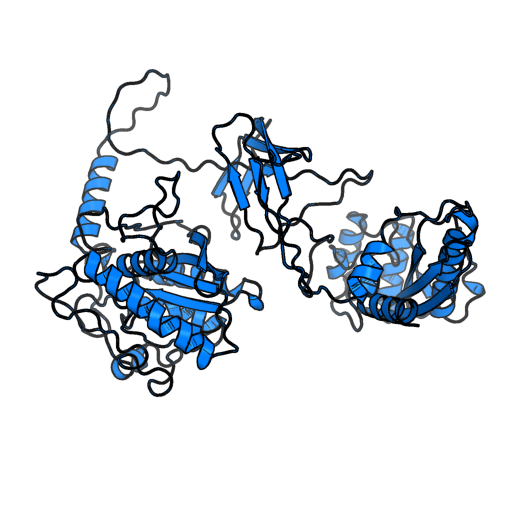 A C 1
ATOM 1396 O O . ALA A 1 175 ? -8.284 9.826 12.589 1.00 97.50 175 ALA A O 1
ATOM 1397 N N . ALA A 1 176 ? -10.019 9.889 14.015 1.00 97.56 176 ALA A N 1
ATOM 1398 C CA . ALA A 1 176 ? -9.246 10.422 15.138 1.00 97.56 176 ALA A CA 1
ATOM 1399 C C . ALA A 1 176 ? -8.071 9.510 15.521 1.00 97.56 176 ALA A C 1
ATOM 1401 O O . ALA A 1 176 ? -6.957 9.976 15.756 1.00 97.56 176 ALA A O 1
ATOM 1402 N N . THR A 1 177 ? -8.304 8.197 15.531 1.00 98.69 177 THR A N 1
ATOM 1403 C CA . THR A 1 177 ? -7.275 7.211 15.880 1.00 98.69 177 THR A CA 1
ATOM 1404 C C . THR A 1 177 ? -6.246 7.045 14.761 1.00 98.69 177 THR A C 1
ATOM 1406 O O . THR A 1 177 ? -5.063 6.936 15.057 1.00 98.69 177 THR A O 1
ATOM 1409 N N . LYS A 1 178 ? -6.655 7.101 13.487 1.00 98.75 178 LYS A N 1
ATOM 1410 C CA . LYS A 1 178 ? -5.765 7.110 12.314 1.00 98.75 178 LYS A CA 1
ATOM 1411 C C . LYS A 1 178 ? -4.778 8.272 12.393 1.00 98.75 178 LYS A C 1
ATOM 1413 O O . LYS A 1 178 ? -3.573 8.043 12.346 1.00 98.75 178 LYS A O 1
ATOM 1418 N N . ILE A 1 179 ? -5.280 9.490 12.604 1.00 98.50 179 ILE A N 1
ATOM 1419 C CA . ILE A 1 179 ? -4.444 10.691 12.733 1.00 98.50 179 ILE A CA 1
ATOM 1420 C C . ILE A 1 179 ? -3.526 10.581 13.954 1.00 98.50 179 ILE A C 1
ATOM 1422 O O . ILE A 1 179 ? -2.327 10.814 13.838 1.00 98.50 179 ILE A O 1
ATOM 1426 N N . ALA A 1 180 ? -4.049 10.171 15.115 1.00 98.69 180 ALA A N 1
ATOM 1427 C CA . ALA A 1 180 ? -3.236 10.018 16.321 1.00 98.69 180 ALA A CA 1
ATOM 1428 C C . ALA A 1 180 ? -2.114 8.981 16.151 1.00 98.69 180 ALA A C 1
ATOM 1430 O O . ALA A 1 180 ? -0.981 9.237 16.559 1.00 98.69 180 ALA A O 1
ATOM 1431 N N . LEU A 1 181 ? -2.401 7.840 15.512 1.00 98.81 181 LEU A N 1
ATOM 1432 C CA . LEU A 1 181 ? -1.402 6.827 15.176 1.00 98.81 181 LEU A CA 1
ATOM 1433 C C . LEU A 1 181 ? -0.343 7.383 14.224 1.00 98.81 181 LEU A C 1
ATOM 1435 O O . LEU A 1 181 ? 0.841 7.189 14.488 1.00 98.81 181 LEU A O 1
ATOM 1439 N N . GLY A 1 182 ? -0.747 8.089 13.168 1.00 98.31 182 GLY A N 1
ATOM 1440 C CA . GLY A 1 182 ? 0.174 8.704 12.215 1.00 98.31 182 GLY A CA 1
ATOM 1441 C C . GLY A 1 182 ? 1.088 9.747 12.860 1.00 98.31 182 GLY A C 1
ATOM 1442 O O . GLY A 1 182 ? 2.309 9.648 12.752 1.00 98.31 182 GLY A O 1
ATOM 1443 N N . MET A 1 183 ? 0.522 10.696 13.610 1.00 98.06 183 MET A N 1
ATOM 1444 C CA . MET A 1 183 ? 1.289 11.733 14.312 1.00 98.06 183 MET A CA 1
ATOM 1445 C C . MET A 1 183 ? 2.250 11.137 15.348 1.00 98.06 183 MET A C 1
ATOM 1447 O O . MET A 1 183 ? 3.387 11.594 15.474 1.00 98.06 183 MET A O 1
ATOM 1451 N N . ALA A 1 184 ? 1.825 10.092 16.069 1.00 98.12 184 ALA A N 1
ATOM 1452 C CA . ALA A 1 184 ? 2.671 9.418 17.050 1.00 98.12 184 ALA A CA 1
ATOM 1453 C C . ALA A 1 184 ? 3.823 8.665 16.370 1.00 98.12 184 ALA A C 1
ATOM 1455 O O . ALA A 1 184 ? 4.954 8.716 16.853 1.00 98.12 184 ALA A O 1
ATOM 1456 N N . LEU A 1 185 ? 3.556 8.011 15.235 1.00 97.62 185 LEU A N 1
ATOM 1457 C CA . LEU A 1 185 ? 4.558 7.283 14.453 1.00 97.62 185 LEU A CA 1
ATOM 1458 C C . LEU A 1 185 ? 5.609 8.227 13.847 1.00 97.62 185 LEU A C 1
ATOM 1460 O O . LEU A 1 185 ? 6.797 7.913 13.848 1.00 97.62 185 LEU A O 1
ATOM 1464 N N . LEU A 1 186 ? 5.174 9.409 13.398 1.00 96.12 186 LEU A N 1
ATOM 1465 C CA . LEU A 1 186 ? 6.027 10.491 12.894 1.00 96.12 186 LEU A CA 1
ATOM 1466 C C . LEU A 1 186 ? 6.693 11.322 14.005 1.00 96.12 186 LEU A C 1
ATOM 1468 O O . LEU A 1 186 ? 7.387 12.292 13.711 1.00 96.12 186 LEU A O 1
ATOM 1472 N N . LYS A 1 187 ? 6.496 10.960 15.281 1.00 95.44 187 LYS A N 1
ATOM 1473 C CA . LYS A 1 187 ? 7.081 11.639 16.451 1.00 95.44 187 LYS A CA 1
ATOM 1474 C C . LYS A 1 187 ? 6.747 13.135 16.544 1.00 95.44 187 LYS A C 1
ATOM 1476 O O . LYS A 1 187 ? 7.552 13.925 17.042 1.00 95.44 187 LYS A O 1
ATOM 1481 N N . ARG A 1 188 ? 5.544 13.521 16.110 1.00 94.81 188 ARG A N 1
ATOM 1482 C CA . ARG A 1 188 ? 5.004 14.875 16.313 1.00 94.81 188 ARG A CA 1
ATOM 1483 C C . ARG A 1 188 ? 4.645 15.099 17.791 1.00 94.81 188 ARG A C 1
ATOM 1485 O O . ARG A 1 188 ? 4.661 14.165 18.597 1.00 94.81 188 ARG A O 1
ATOM 1492 N N . LYS A 1 189 ? 4.391 16.345 18.199 1.00 93.69 189 LYS A N 1
ATOM 1493 C CA . LYS A 1 189 ? 4.111 16.706 19.603 1.00 93.69 189 LYS A CA 1
ATOM 1494 C C . LYS A 1 189 ? 2.648 16.494 19.976 1.00 93.69 189 LYS A C 1
ATOM 1496 O O . LYS A 1 189 ? 2.371 16.259 21.153 1.00 93.69 189 LYS A O 1
ATOM 1501 N N . GLY A 1 190 ? 1.743 16.545 19.003 1.00 94.00 190 GLY A N 1
ATOM 1502 C CA . GLY A 1 190 ? 0.314 16.359 19.214 1.00 94.00 190 GLY A CA 1
ATOM 1503 C C . GLY A 1 190 ? -0.455 16.065 17.931 1.00 94.00 190 GLY A C 1
ATOM 1504 O O . GLY A 1 190 ? 0.105 15.980 16.843 1.00 94.00 190 GLY A O 1
ATOM 1505 N N . VAL A 1 191 ? -1.770 15.912 18.079 1.00 94.25 191 VAL A N 1
ATOM 1506 C CA . VAL A 1 191 ? -2.700 15.617 16.975 1.00 94.25 191 VAL A CA 1
ATOM 1507 C C . VAL A 1 191 ? -3.090 16.832 16.128 1.00 94.25 191 VAL A C 1
ATOM 1509 O O . VAL A 1 191 ? -3.719 16.657 15.091 1.00 94.25 191 VAL A O 1
ATOM 1512 N N . TYR A 1 192 ? -2.729 18.037 16.572 1.00 92.69 192 TYR A N 1
ATOM 1513 C CA . TYR A 1 192 ? -2.954 19.301 15.857 1.00 92.69 192 TYR A CA 1
ATOM 1514 C C . TYR A 1 192 ? -1.719 19.771 15.077 1.00 92.69 192 TYR A C 1
ATOM 1516 O O . TYR A 1 192 ? -1.738 20.844 14.481 1.00 92.69 192 TYR A O 1
ATOM 1524 N N . ASP A 1 193 ? -0.618 19.024 15.159 1.00 89.88 193 ASP A N 1
ATOM 1525 C CA . ASP A 1 193 ? 0.624 19.386 14.488 1.00 89.88 193 ASP A CA 1
ATOM 1526 C C . ASP A 1 193 ? 0.510 19.139 12.978 1.00 89.88 193 ASP A C 1
ATOM 1528 O O . ASP A 1 193 ? -0.248 18.281 12.522 1.00 89.88 193 ASP A O 1
ATOM 1532 N N . THR A 1 194 ? 1.326 19.848 12.205 1.00 89.06 194 THR A N 1
ATOM 1533 C CA . THR A 1 194 ? 1.549 19.564 10.786 1.00 89.06 194 THR A CA 1
ATOM 1534 C C . THR A 1 194 ? 2.538 18.407 10.619 1.00 89.06 194 THR A C 1
ATOM 1536 O O . THR A 1 194 ? 3.332 18.094 11.517 1.00 89.06 194 THR A O 1
ATOM 1539 N N . ILE A 1 195 ? 2.486 17.727 9.472 1.00 87.06 195 ILE A N 1
ATOM 1540 C CA . ILE A 1 195 ? 3.385 16.597 9.177 1.00 87.06 195 ILE A CA 1
ATOM 1541 C C . ILE A 1 195 ? 4.726 17.015 8.577 1.00 87.06 195 ILE A C 1
ATOM 1543 O O . ILE A 1 195 ? 5.614 16.172 8.445 1.00 87.06 195 ILE A O 1
ATOM 1547 N N . ASP A 1 196 ? 4.890 18.288 8.258 1.00 78.75 196 ASP A N 1
ATOM 1548 C CA . ASP A 1 196 ? 6.058 18.918 7.664 1.00 78.75 196 ASP A CA 1
ATOM 1549 C C . ASP A 1 196 ? 6.321 20.283 8.316 1.00 78.75 196 ASP A C 1
ATOM 1551 O O . ASP A 1 196 ? 5.419 20.923 8.859 1.00 78.75 196 ASP A O 1
ATOM 1555 N N . ASP A 1 197 ? 7.593 20.687 8.335 1.00 70.44 197 ASP A N 1
ATOM 1556 C CA . ASP A 1 197 ? 8.049 21.833 9.134 1.00 70.44 197 ASP A CA 1
ATOM 1557 C C . ASP A 1 197 ? 7.845 23.179 8.407 1.00 70.44 197 ASP A C 1
ATOM 1559 O O . ASP A 1 197 ? 7.664 24.206 9.059 1.00 70.44 197 ASP A O 1
ATOM 1563 N N . ASP A 1 198 ? 7.814 23.156 7.071 1.00 55.91 198 ASP A N 1
ATOM 1564 C CA . ASP A 1 198 ? 7.593 24.323 6.191 1.00 55.91 198 ASP A CA 1
ATOM 1565 C C . ASP A 1 198 ? 6.150 24.388 5.639 1.00 55.91 198 ASP A C 1
ATOM 1567 O O . ASP A 1 198 ? 5.730 25.342 4.987 1.00 55.91 198 ASP A O 1
ATOM 1571 N N . SER A 1 199 ? 5.423 23.304 5.881 1.00 59.38 199 SER A N 1
ATOM 1572 C CA . SER A 1 199 ? 4.055 22.974 5.529 1.00 59.38 199 SER A CA 1
ATOM 1573 C C . SER A 1 199 ? 2.930 23.377 6.479 1.00 59.38 199 SER A C 1
ATOM 1575 O O . SER A 1 199 ? 3.080 23.188 7.683 1.00 59.38 199 SER A O 1
ATOM 1577 N N . HIS A 1 200 ? 1.744 23.754 5.991 1.00 76.25 200 HIS A N 1
ATOM 1578 C CA . HIS A 1 200 ? 0.509 23.627 6.785 1.00 76.25 200 HIS A CA 1
ATOM 1579 C C . HIS A 1 200 ? -0.188 22.269 6.569 1.00 76.25 200 HIS A C 1
ATOM 1581 O O . HIS A 1 200 ? -1.397 22.150 6.768 1.00 76.25 200 HIS A O 1
ATOM 1587 N N . THR A 1 201 ? 0.548 21.230 6.150 1.00 82.75 201 THR A N 1
ATOM 1588 C CA . THR A 1 201 ? -0.065 19.956 5.763 1.00 82.75 201 THR A CA 1
ATOM 1589 C C . THR A 1 201 ? -0.474 19.134 6.982 1.00 82.75 201 THR A C 1
ATOM 1591 O O . THR A 1 201 ? 0.326 18.832 7.870 1.00 82.75 201 THR A O 1
ATOM 1594 N N . LEU A 1 202 ? -1.739 18.717 6.993 1.00 88.62 202 LEU A N 1
ATOM 1595 C CA . LEU A 1 202 ? -2.327 17.835 7.999 1.00 88.62 202 LEU A CA 1
ATOM 1596 C C . LEU A 1 202 ? -2.479 16.408 7.458 1.00 88.62 202 LEU A C 1
ATOM 1598 O O . LEU A 1 202 ? -2.505 16.175 6.245 1.00 88.62 202 LEU A O 1
ATOM 1602 N N . LEU A 1 203 ? -2.616 15.434 8.362 1.00 93.12 203 LEU A N 1
ATOM 1603 C CA . LEU A 1 203 ? -2.986 14.074 7.965 1.00 93.12 203 LEU A CA 1
ATOM 1604 C C . LEU A 1 203 ? -4.432 14.031 7.464 1.00 93.12 203 LEU A C 1
ATOM 1606 O O . LEU A 1 203 ? -5.349 14.460 8.164 1.00 93.12 203 LEU A O 1
ATOM 1610 N N . ARG A 1 204 ? -4.644 13.449 6.282 1.00 92.38 204 ARG A N 1
ATOM 1611 C CA . ARG A 1 204 ? -5.969 13.327 5.669 1.00 92.38 204 ARG A CA 1
ATOM 1612 C C . ARG A 1 204 ? -6.700 12.075 6.117 1.00 92.38 204 ARG A C 1
ATOM 1614 O O . ARG A 1 204 ? -6.142 10.983 6.091 1.00 92.38 204 ARG A O 1
ATOM 1621 N N . ALA A 1 205 ? -7.963 12.192 6.522 1.00 94.94 205 ALA A N 1
ATOM 1622 C CA . ALA A 1 205 ? -8.718 11.067 7.078 1.00 94.94 205 ALA A CA 1
ATOM 1623 C C . ALA A 1 205 ? -10.143 10.932 6.517 1.00 94.94 205 ALA A C 1
ATOM 1625 O O . ALA A 1 205 ? -11.086 10.724 7.283 1.00 94.94 205 ALA A O 1
ATOM 1626 N N . GLY A 1 206 ? -10.322 11.024 5.198 1.00 92.75 206 GLY A N 1
ATOM 1627 C CA . GLY A 1 206 ? -11.564 10.625 4.529 1.00 92.75 206 GLY A CA 1
ATOM 1628 C C . GLY A 1 206 ? -11.962 9.158 4.734 1.00 92.75 206 GLY A C 1
ATOM 1629 O O . GLY A 1 206 ? -11.192 8.334 5.234 1.00 92.75 206 GLY A O 1
ATOM 1630 N N . ALA A 1 207 ? -13.210 8.832 4.403 1.00 94.44 207 ALA A N 1
ATOM 1631 C CA . ALA A 1 207 ? -13.719 7.462 4.431 1.00 94.44 207 ALA A CA 1
ATOM 1632 C C . ALA A 1 207 ? -12.901 6.565 3.488 1.00 94.44 207 ALA A C 1
ATOM 1634 O O . ALA A 1 207 ? -12.635 6.956 2.359 1.00 94.44 207 ALA A O 1
ATOM 1635 N N . CYS A 1 208 ? -12.473 5.391 3.966 1.00 96.94 208 CYS A N 1
ATOM 1636 C CA . CYS A 1 208 ? -11.555 4.493 3.247 1.00 96.94 208 CYS A CA 1
ATOM 1637 C C . CYS A 1 208 ? -10.208 5.104 2.812 1.00 96.94 208 CYS A C 1
ATOM 1639 O O . CYS A 1 208 ? -9.470 4.446 2.080 1.00 96.94 208 CYS A O 1
ATOM 1641 N N . SER A 1 209 ? -9.831 6.289 3.309 1.00 97.19 209 SER A N 1
ATOM 1642 C CA . SER A 1 209 ? -8.532 6.878 2.985 1.00 97.19 209 SER A CA 1
ATOM 1643 C C . SER A 1 209 ? -7.382 6.043 3.545 1.00 97.19 209 SER A C 1
ATOM 1645 O O . SER A 1 209 ? -7.488 5.469 4.638 1.00 97.19 209 SER A O 1
ATOM 1647 N N . LEU A 1 210 ? -6.275 5.997 2.803 1.00 98.44 210 LEU A N 1
ATOM 1648 C CA . LEU A 1 210 ? -5.122 5.152 3.107 1.00 98.44 210 LEU A CA 1
ATOM 1649 C C . LEU A 1 210 ? -3.857 5.978 3.362 1.00 98.44 210 LEU A C 1
ATOM 1651 O O . LEU A 1 210 ? -3.425 6.751 2.507 1.00 98.44 210 LEU A O 1
ATOM 1655 N N . ASP A 1 211 ? -3.224 5.753 4.513 1.00 98.50 211 ASP A N 1
ATOM 1656 C CA . ASP A 1 211 ? -1.847 6.184 4.767 1.00 98.50 211 ASP A CA 1
ATOM 1657 C C . ASP A 1 211 ? -0.862 5.043 4.513 1.00 98.50 211 ASP A C 1
ATOM 1659 O O . ASP A 1 211 ? -1.172 3.874 4.765 1.00 98.50 211 ASP A O 1
ATOM 1663 N N . LYS A 1 212 ? 0.362 5.394 4.106 1.00 98.00 212 LYS A N 1
ATOM 1664 C CA . LYS A 1 212 ? 1.509 4.480 4.000 1.00 98.00 212 LYS A CA 1
ATOM 1665 C C . LYS A 1 212 ? 2.704 5.096 4.707 1.00 98.00 212 LYS A C 1
ATOM 1667 O O . LYS A 1 212 ? 3.151 6.182 4.341 1.00 98.00 212 LYS A O 1
ATOM 1672 N N . TYR A 1 213 ? 3.259 4.360 5.660 1.00 98.06 213 TYR A N 1
ATOM 1673 C CA . TYR A 1 213 ? 4.475 4.719 6.378 1.00 98.06 213 TYR A CA 1
ATOM 1674 C C . TYR A 1 213 ? 5.561 3.688 6.118 1.00 98.06 213 TYR A C 1
ATOM 1676 O O . TYR A 1 213 ? 5.301 2.481 6.119 1.00 98.06 213 TYR A O 1
ATOM 1684 N N . LYS A 1 214 ? 6.793 4.155 5.936 1.00 95.88 214 LYS A N 1
ATOM 1685 C CA . LYS A 1 214 ? 7.959 3.303 5.713 1.00 95.88 214 LYS A CA 1
ATOM 1686 C C . LYS A 1 214 ? 8.997 3.522 6.801 1.00 95.88 214 LYS A C 1
ATOM 1688 O O . LYS A 1 214 ? 9.294 4.651 7.179 1.00 95.88 214 LYS A O 1
ATOM 1693 N N . ARG A 1 215 ? 9.557 2.424 7.297 1.00 94.69 215 ARG A N 1
ATOM 1694 C CA . ARG A 1 215 ? 10.636 2.445 8.280 1.00 94.69 215 ARG A CA 1
ATOM 1695 C C . ARG A 1 215 ? 11.936 2.861 7.596 1.00 94.69 215 ARG A C 1
ATOM 1697 O O . ARG A 1 215 ? 12.352 2.222 6.630 1.00 94.69 215 ARG A O 1
ATOM 1704 N N . ILE A 1 216 ? 12.577 3.900 8.118 1.00 93.19 216 ILE A N 1
ATOM 1705 C CA . ILE A 1 216 ? 13.871 4.420 7.635 1.00 93.19 216 ILE A CA 1
ATOM 1706 C C . ILE A 1 216 ? 15.001 4.243 8.658 1.00 93.19 216 ILE A C 1
ATOM 1708 O O . ILE A 1 216 ? 16.171 4.377 8.316 1.00 93.19 216 ILE A O 1
ATOM 1712 N N . GLY A 1 217 ? 14.664 3.896 9.900 1.00 87.88 217 GLY A N 1
ATOM 1713 C CA . GLY A 1 217 ? 15.619 3.621 10.971 1.00 87.88 217 GLY A CA 1
ATOM 1714 C C . GLY A 1 217 ? 15.014 2.729 12.053 1.00 87.88 217 GLY A C 1
ATOM 1715 O O . GLY A 1 217 ? 13.877 2.272 11.936 1.00 87.88 217 GLY A O 1
ATOM 1716 N N . GLU A 1 218 ? 15.763 2.477 13.127 1.00 81.31 218 GLU A N 1
ATOM 1717 C CA . GLU A 1 218 ? 15.322 1.587 14.214 1.00 81.31 218 GLU A CA 1
ATOM 1718 C C . GLU A 1 218 ? 13.987 2.039 14.830 1.00 81.31 218 GLU A C 1
ATOM 1720 O O . GLU A 1 218 ? 13.114 1.213 15.077 1.00 81.31 218 GLU A O 1
ATOM 1725 N N . ASP A 1 219 ? 13.787 3.349 14.961 1.00 84.19 219 ASP A N 1
ATOM 1726 C CA . ASP A 1 219 ? 12.554 3.965 15.460 1.00 84.19 219 ASP A CA 1
ATOM 1727 C C . ASP A 1 219 ? 12.241 5.250 14.672 1.00 84.19 219 ASP A C 1
ATOM 1729 O O . ASP A 1 219 ? 11.949 6.307 15.227 1.00 84.19 219 ASP A O 1
ATOM 1733 N N . GLN A 1 220 ? 12.430 5.212 13.353 1.00 92.25 220 GLN A N 1
ATOM 1734 C CA . GLN A 1 220 ? 12.169 6.351 12.474 1.00 92.25 220 GLN A CA 1
ATOM 1735 C C . GLN A 1 220 ? 11.329 5.910 11.285 1.00 92.25 220 GLN A C 1
ATOM 1737 O O . GLN A 1 220 ? 11.628 4.897 10.643 1.00 92.25 220 GLN A O 1
ATOM 1742 N N . TRP A 1 221 ? 10.299 6.701 11.001 1.00 95.69 221 TRP A N 1
ATOM 1743 C CA . TRP A 1 221 ? 9.307 6.440 9.970 1.00 95.69 221 TRP A CA 1
ATOM 1744 C C . TRP A 1 221 ? 9.105 7.685 9.118 1.00 95.69 221 TRP A C 1
ATOM 1746 O O . TRP A 1 221 ? 9.067 8.797 9.639 1.00 95.69 221 TRP A O 1
ATOM 1756 N N . GLU A 1 222 ? 8.954 7.478 7.818 1.00 93.38 222 GLU A N 1
ATOM 1757 C CA . GLU A 1 222 ? 8.541 8.501 6.861 1.00 93.38 222 GLU A CA 1
ATOM 1758 C C . GLU A 1 222 ? 7.128 8.192 6.361 1.00 93.38 222 GLU A C 1
ATOM 1760 O O . GLU A 1 222 ? 6.766 7.024 6.186 1.00 93.38 222 GLU A O 1
ATOM 1765 N N . ILE A 1 223 ? 6.325 9.232 6.134 1.00 92.94 223 ILE A N 1
ATOM 1766 C CA . ILE A 1 223 ? 5.037 9.105 5.451 1.00 92.94 223 ILE A CA 1
ATOM 1767 C C . ILE A 1 223 ? 5.263 9.190 3.942 1.00 92.94 223 ILE A C 1
ATOM 1769 O O . ILE A 1 223 ? 5.930 10.097 3.455 1.00 92.94 223 ILE A O 1
ATOM 1773 N N . LEU A 1 224 ? 4.720 8.220 3.210 1.00 87.31 224 LEU A N 1
ATOM 1774 C CA . LEU A 1 224 ? 4.817 8.128 1.750 1.00 87.31 224 LEU A CA 1
ATOM 1775 C C . LEU A 1 224 ? 3.482 8.377 1.053 1.00 87.31 224 LEU A C 1
ATOM 1777 O O . LEU A 1 224 ? 3.445 8.646 -0.141 1.00 87.31 224 LEU A O 1
ATOM 1781 N N . MET A 1 225 ? 2.387 8.228 1.790 1.00 88.69 225 MET A N 1
ATOM 1782 C CA . MET A 1 225 ? 1.028 8.395 1.302 1.00 88.69 225 MET A CA 1
ATOM 1783 C C . MET A 1 225 ? 0.210 8.982 2.447 1.00 88.69 225 MET A C 1
ATOM 1785 O O . MET A 1 225 ? 0.222 8.417 3.543 1.00 88.69 225 MET A O 1
ATOM 1789 N N . ASN A 1 226 ? -0.447 10.115 2.199 1.00 93.06 226 ASN A N 1
ATOM 1790 C CA . ASN A 1 226 ? -1.234 10.854 3.184 1.00 93.06 226 ASN A CA 1
ATOM 1791 C C . ASN A 1 226 ? -2.713 10.861 2.773 1.00 93.06 226 ASN A C 1
ATOM 1793 O O . ASN A 1 226 ? -3.127 11.684 1.963 1.00 93.06 226 ASN A O 1
ATOM 1797 N N . GLY A 1 227 ? -3.487 9.922 3.318 1.00 88.12 227 GLY A N 1
ATOM 1798 C CA . GLY A 1 227 ? -4.925 9.778 3.101 1.00 88.12 227 GLY A CA 1
ATOM 1799 C C . GLY A 1 227 ? -5.335 9.659 1.636 1.00 88.12 227 GLY A C 1
ATOM 1800 O O . GLY A 1 227 ? -6.305 10.291 1.228 1.00 88.12 227 GLY A O 1
ATOM 1801 N N . ASN A 1 228 ? -4.619 8.839 0.864 1.00 89.81 228 ASN A N 1
ATOM 1802 C CA . ASN A 1 228 ? -4.922 8.602 -0.544 1.00 89.81 228 ASN A CA 1
ATOM 1803 C C . ASN A 1 228 ? -6.348 8.065 -0.716 1.00 89.81 228 ASN A C 1
ATOM 1805 O O . ASN A 1 228 ? -6.723 7.100 -0.042 1.00 89.81 228 ASN A O 1
ATOM 1809 N N . CYS A 1 229 ? -7.096 8.697 -1.619 1.00 81.00 229 CYS A N 1
ATOM 1810 C CA . CYS A 1 229 ? -8.444 8.318 -2.034 1.00 81.00 229 CYS A CA 1
ATOM 1811 C C . CYS A 1 229 ? -8.579 8.249 -3.565 1.00 81.00 229 CYS A C 1
ATOM 1813 O O . CYS A 1 229 ? -9.690 8.097 -4.050 1.00 81.00 229 CYS A O 1
ATOM 1815 N N . GLU A 1 230 ? -7.482 8.324 -4.327 1.00 75.25 230 GLU A N 1
ATOM 1816 C CA . GLU A 1 230 ? -7.510 8.334 -5.803 1.00 75.25 230 GLU A CA 1
ATOM 1817 C C . GLU A 1 230 ? -8.051 7.025 -6.397 1.00 75.25 230 GLU A C 1
ATOM 1819 O O . GLU A 1 230 ? -8.545 6.989 -7.515 1.00 75.25 230 GLU A O 1
ATOM 1824 N N . PHE A 1 231 ? -7.969 5.927 -5.641 1.00 75.19 231 PHE A N 1
ATOM 1825 C CA . PHE A 1 231 ? -8.558 4.642 -6.029 1.00 75.19 231 PHE A CA 1
ATOM 1826 C C . PHE A 1 231 ? -10.071 4.570 -5.765 1.00 75.19 231 PHE A C 1
ATOM 1828 O O . PHE A 1 231 ? -10.691 3.555 -6.085 1.00 75.19 231 PHE A O 1
ATOM 1835 N N . LEU A 1 232 ? -10.657 5.592 -5.128 1.00 68.56 232 LEU A N 1
ATOM 1836 C CA . LEU A 1 232 ? -12.088 5.674 -4.873 1.00 68.56 232 LEU A CA 1
ATOM 1837 C C . LEU A 1 232 ? -12.769 6.454 -5.992 1.00 68.56 232 LEU A C 1
ATOM 1839 O O . LEU A 1 232 ? -12.381 7.581 -6.279 1.00 68.56 232 LEU A O 1
ATOM 1843 N N . THR A 1 233 ? -13.849 5.910 -6.551 1.00 70.44 233 THR A N 1
ATOM 1844 C CA . THR A 1 233 ? -14.588 6.552 -7.660 1.00 70.44 233 THR A CA 1
ATOM 1845 C C . THR A 1 233 ? -15.054 7.976 -7.335 1.00 70.44 233 THR A C 1
ATOM 1847 O O . THR A 1 233 ? -15.099 8.824 -8.215 1.00 70.44 233 THR A O 1
ATOM 1850 N N . ASN A 1 234 ? -15.373 8.256 -6.067 1.00 72.94 234 ASN A N 1
ATOM 1851 C CA . ASN A 1 234 ? -15.851 9.571 -5.624 1.00 72.94 234 ASN A CA 1
ATOM 1852 C C . ASN A 1 234 ? -14.776 10.393 -4.889 1.00 72.94 234 ASN A C 1
ATOM 1854 O O . ASN A 1 234 ? -15.110 11.382 -4.235 1.00 72.94 234 ASN A O 1
ATOM 1858 N N . GLY A 1 235 ? -13.509 9.970 -4.947 1.00 75.75 235 GLY A N 1
ATOM 1859 C CA . GLY A 1 235 ? -12.409 10.627 -4.250 1.00 75.75 235 GLY A CA 1
ATOM 1860 C C . GLY A 1 235 ? -12.588 10.657 -2.728 1.00 75.75 235 GLY A C 1
ATOM 1861 O O . GLY A 1 235 ? -13.118 9.725 -2.114 1.00 75.75 235 GLY A O 1
ATOM 1862 N N . GLU A 1 236 ? -12.099 11.723 -2.087 1.00 84.56 236 GLU A N 1
ATOM 1863 C CA . GLU A 1 236 ? -12.171 11.851 -0.632 1.00 84.56 236 GLU A CA 1
ATOM 1864 C C . GLU A 1 236 ? -13.543 12.342 -0.157 1.00 84.56 236 GLU A C 1
ATOM 1866 O O . GLU A 1 236 ? -13.961 13.474 -0.392 1.00 84.56 236 GLU A O 1
ATOM 1871 N N . GLU A 1 237 ? -14.197 11.520 0.659 1.00 83.88 237 GLU A N 1
ATOM 1872 C CA . GLU A 1 237 ? -15.441 11.884 1.323 1.00 83.88 237 GLU A CA 1
ATOM 1873 C C . GLU A 1 237 ? -15.269 11.946 2.836 1.00 83.88 237 GLU A C 1
ATOM 1875 O O . GLU A 1 237 ? -14.537 11.164 3.449 1.00 83.88 237 GLU A O 1
ATOM 1880 N N . MET A 1 238 ? -16.029 12.836 3.478 1.00 86.69 238 MET A N 1
ATOM 1881 C CA . MET A 1 238 ? -16.148 12.881 4.938 1.00 86.69 238 MET A CA 1
ATOM 1882 C C . MET A 1 238 ? -14.806 13.055 5.669 1.00 86.69 238 MET A C 1
ATOM 1884 O O . MET A 1 238 ? -14.651 12.567 6.794 1.00 86.69 238 MET A O 1
ATOM 1888 N N . HIS A 1 239 ? -13.858 13.768 5.048 1.00 89.50 239 HIS A N 1
ATOM 1889 C CA . HIS A 1 239 ? -12.600 14.178 5.668 1.00 89.50 239 HIS A CA 1
ATOM 1890 C C . HIS A 1 239 ? -12.838 14.803 7.046 1.00 89.50 239 HIS A C 1
ATOM 1892 O O . HIS A 1 239 ? -13.792 15.564 7.241 1.00 89.50 239 HIS A O 1
ATOM 1898 N N . TRP A 1 240 ? -11.973 14.478 8.000 1.00 91.19 240 TRP A N 1
ATOM 1899 C CA . TRP A 1 240 ? -12.028 14.991 9.360 1.00 91.19 240 TRP A CA 1
ATOM 1900 C C . TRP A 1 240 ? -10.615 15.134 9.919 1.00 91.19 240 TRP A C 1
ATOM 1902 O O . TRP A 1 240 ? -9.792 14.246 9.707 1.00 91.19 240 TRP A O 1
ATOM 1912 N N . ASP A 1 241 ? -10.383 16.184 10.697 1.00 90.50 241 ASP A N 1
ATOM 1913 C CA . ASP A 1 241 ? -9.181 16.395 11.498 1.00 90.50 241 ASP A CA 1
ATOM 1914 C C . ASP A 1 241 ? -9.552 16.935 12.894 1.00 90.50 241 ASP A C 1
ATOM 1916 O O . ASP A 1 241 ? -10.720 17.198 13.195 1.00 90.50 241 ASP A O 1
ATOM 1920 N N . PHE A 1 242 ? -8.559 17.098 13.769 1.00 89.88 242 PHE A N 1
ATOM 1921 C CA . PHE A 1 242 ? -8.788 17.551 15.143 1.00 89.88 242 PHE A CA 1
ATOM 1922 C C . PHE A 1 242 ? -9.164 19.037 15.275 1.00 89.88 242 PHE A C 1
ATOM 1924 O O . PHE A 1 242 ? -9.579 19.441 16.361 1.00 89.88 242 PHE A O 1
ATOM 1931 N N . HIS A 1 243 ? -9.075 19.839 14.211 1.00 86.50 243 HIS A N 1
ATOM 1932 C CA . HIS A 1 243 ? -9.585 21.214 14.185 1.00 86.50 243 HIS A CA 1
ATOM 1933 C C . HIS A 1 243 ? -11.110 21.259 14.008 1.00 86.50 243 HIS A C 1
ATOM 1935 O O . HIS A 1 243 ? -11.729 22.302 14.233 1.00 86.50 243 HIS A O 1
ATOM 1941 N N . ALA A 1 244 ? -11.747 20.133 13.674 1.00 78.44 244 ALA A N 1
ATOM 1942 C CA . ALA A 1 244 ? -13.195 20.012 13.720 1.00 78.44 244 ALA A CA 1
ATOM 1943 C C . ALA A 1 244 ? -13.724 20.093 15.167 1.00 78.44 244 ALA A C 1
ATOM 1945 O O . ALA A 1 244 ? -13.263 19.405 16.077 1.00 78.44 244 ALA A O 1
ATOM 1946 N N . ASN A 1 245 ? -14.786 20.877 15.372 1.00 77.12 245 ASN A N 1
ATOM 1947 C CA . ASN A 1 245 ? -15.402 21.087 16.693 1.00 77.12 245 ASN A CA 1
ATOM 1948 C C . ASN A 1 245 ? -16.251 19.900 17.199 1.00 77.12 245 ASN A C 1
ATOM 1950 O O . ASN A 1 245 ? -16.827 19.963 18.287 1.00 77.12 245 ASN A O 1
ATOM 1954 N N . VAL A 1 246 ? -16.386 18.836 16.407 1.00 82.44 246 VAL A N 1
ATOM 1955 C CA . VAL A 1 246 ? -17.283 17.700 16.656 1.00 82.44 246 VAL A CA 1
ATOM 1956 C C . VAL A 1 246 ? -16.596 16.381 16.317 1.00 82.44 246 VAL A C 1
ATOM 1958 O O . VAL A 1 246 ? -15.669 16.334 15.512 1.00 82.44 246 VAL A O 1
ATOM 1961 N N . GLU A 1 247 ? -17.051 15.289 16.932 1.00 80.25 247 GLU A N 1
ATOM 1962 C CA . GLU A 1 247 ? -16.484 13.959 16.686 1.00 80.25 247 GLU A CA 1
ATOM 1963 C C . GLU A 1 247 ? -16.727 13.476 15.251 1.00 80.25 247 GLU A C 1
ATOM 1965 O O . GLU A 1 247 ? -17.827 13.633 14.708 1.00 80.25 247 GLU A O 1
ATOM 1970 N N . ALA A 1 248 ? -15.719 12.809 14.686 1.00 71.94 248 ALA A N 1
ATOM 1971 C CA . ALA A 1 248 ? -15.708 12.341 13.306 1.00 71.94 248 ALA A CA 1
ATOM 1972 C C . ALA A 1 248 ? -16.898 11.433 12.966 1.00 71.94 248 ALA A C 1
ATOM 1974 O O . ALA A 1 248 ? -17.082 10.357 13.540 1.00 71.94 248 ALA A O 1
ATOM 1975 N N . GLY A 1 249 ? -17.696 11.832 11.975 1.00 69.44 249 GLY A N 1
ATOM 1976 C CA . GLY A 1 249 ? -18.834 11.051 11.497 1.00 69.44 249 GLY A CA 1
ATOM 1977 C C . GLY A 1 249 ? -19.959 10.871 12.520 1.00 69.44 249 GLY A C 1
ATOM 1978 O O . GLY A 1 249 ? -20.763 9.945 12.372 1.00 69.44 249 GLY A O 1
ATOM 1979 N N . SER A 1 250 ? -19.994 11.694 13.571 1.00 80.00 250 SER A N 1
ATOM 1980 C CA . SER A 1 250 ? -21.124 11.781 14.498 1.00 80.00 250 SER A CA 1
ATOM 1981 C C . SER A 1 250 ? -22.330 12.463 13.847 1.00 80.00 250 SER A C 1
ATOM 1983 O O . SER A 1 250 ? -22.190 13.177 12.856 1.00 80.00 250 SER A O 1
ATOM 1985 N N . ASP A 1 251 ? -23.520 12.310 14.426 1.00 79.19 251 ASP A N 1
ATOM 1986 C CA . ASP A 1 251 ? -24.722 12.973 13.900 1.00 79.19 251 ASP A CA 1
ATOM 1987 C C . ASP A 1 251 ? -24.581 14.506 13.914 1.00 79.19 251 ASP A C 1
ATOM 1989 O O . ASP A 1 251 ? -25.122 15.191 13.047 1.00 79.19 251 ASP A O 1
ATOM 1993 N N . ALA A 1 252 ? -23.802 15.051 14.859 1.00 81.00 252 ALA A N 1
ATOM 1994 C CA . ALA A 1 252 ? -23.465 16.472 14.912 1.00 81.00 252 ALA A CA 1
ATOM 1995 C C . ALA A 1 252 ? -22.591 16.905 13.721 1.00 81.00 252 ALA A C 1
ATOM 1997 O O . ALA A 1 252 ? -22.893 17.920 13.098 1.00 81.00 252 ALA A O 1
ATOM 1998 N N . ASP A 1 253 ? -21.571 16.114 13.369 1.00 79.50 253 ASP A N 1
ATOM 1999 C CA . ASP A 1 253 ? -20.714 16.329 12.190 1.00 79.50 253 ASP A CA 1
ATOM 2000 C C . ASP A 1 253 ? -21.531 16.278 10.892 1.00 79.50 253 ASP A C 1
ATOM 2002 O O . ASP A 1 253 ? -21.502 17.203 10.081 1.00 79.50 253 ASP A O 1
ATOM 2006 N N . ILE A 1 254 ? -22.372 15.252 10.738 1.00 78.88 254 ILE A N 1
ATOM 2007 C CA . ILE A 1 254 ? -23.241 15.103 9.564 1.00 78.88 254 ILE A CA 1
ATOM 2008 C C . ILE A 1 254 ? -24.230 16.263 9.448 1.00 78.88 254 ILE A C 1
ATOM 2010 O O . ILE A 1 254 ? -24.424 16.806 8.359 1.00 78.88 254 ILE A O 1
ATOM 2014 N N . LYS A 1 255 ? -24.845 16.677 10.559 1.00 78.88 255 LYS A N 1
ATOM 2015 C CA . LYS A 1 255 ? -25.778 17.804 10.572 1.00 78.88 255 LYS A CA 1
ATOM 2016 C C . LYS A 1 255 ? -25.082 19.115 10.214 1.00 78.88 255 LYS A C 1
ATOM 2018 O O . LYS A 1 255 ? -25.625 19.864 9.407 1.00 78.88 255 LYS A O 1
ATOM 2023 N N . GLN A 1 256 ? -23.892 19.367 10.762 1.00 78.25 256 GLN A N 1
ATOM 2024 C CA . GLN A 1 256 ? -23.104 20.560 10.450 1.00 78.25 256 GLN A CA 1
ATOM 2025 C C . GLN A 1 256 ? -22.786 20.637 8.950 1.00 78.25 256 GLN A C 1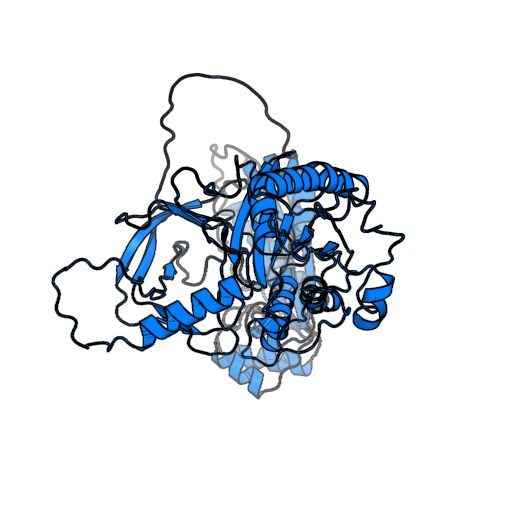
ATOM 2027 O O . GLN A 1 256 ? -23.033 21.670 8.330 1.00 78.25 256 GLN A O 1
ATOM 2032 N N . ARG A 1 257 ? -22.337 19.532 8.342 1.00 77.88 257 ARG A N 1
ATOM 2033 C CA . ARG A 1 257 ? -22.038 19.474 6.900 1.00 77.88 257 ARG A CA 1
ATOM 2034 C C . ARG A 1 257 ? -23.271 19.663 6.026 1.00 77.88 257 ARG A C 1
ATOM 2036 O O . ARG A 1 257 ? -23.210 20.367 5.024 1.00 77.88 257 ARG A O 1
ATOM 2043 N N . ARG A 1 258 ? -24.403 19.056 6.402 1.00 74.56 258 ARG A N 1
ATOM 2044 C CA . ARG A 1 258 ? -25.675 19.230 5.678 1.00 74.56 258 ARG A CA 1
ATOM 2045 C C . ARG A 1 258 ? -26.138 20.685 5.702 1.00 74.56 258 ARG A C 1
ATOM 2047 O O . ARG A 1 258 ? -26.560 21.180 4.664 1.00 74.56 258 ARG A O 1
ATOM 2054 N N . SER A 1 259 ? -26.021 21.366 6.843 1.00 71.00 259 SER A N 1
ATOM 2055 C CA . SER A 1 259 ? -26.332 22.797 6.941 1.00 71.00 259 SER A CA 1
ATOM 2056 C C . SER A 1 259 ? -25.427 23.638 6.039 1.00 71.00 259 SER A C 1
ATOM 2058 O O . SER A 1 259 ? -25.937 24.417 5.244 1.00 71.00 259 SER A O 1
ATOM 2060 N N . GLN A 1 260 ? -24.109 23.415 6.084 1.00 70.56 260 GLN A N 1
ATOM 2061 C CA . GLN A 1 260 ? -23.145 24.135 5.240 1.00 70.56 260 GLN A CA 1
ATOM 2062 C C . GLN A 1 260 ? -23.401 23.920 3.739 1.00 70.56 260 GLN A C 1
ATOM 2064 O O . GLN A 1 260 ? -23.292 24.851 2.946 1.00 70.56 260 GLN A O 1
ATOM 2069 N N . ARG A 1 261 ? -23.772 22.699 3.332 1.00 63.94 261 ARG A N 1
ATOM 2070 C CA . ARG A 1 261 ? -24.109 22.388 1.936 1.00 63.94 261 ARG A CA 1
ATOM 2071 C C . ARG A 1 261 ? -25.415 23.051 1.491 1.00 63.94 261 ARG A C 1
ATOM 2073 O O . ARG A 1 261 ? -25.464 23.599 0.396 1.00 63.94 261 ARG A O 1
ATOM 2080 N N . ALA A 1 262 ? -26.443 23.037 2.339 1.00 60.25 262 ALA A N 1
ATOM 2081 C CA . ALA A 1 262 ? -27.717 23.695 2.051 1.00 60.25 262 ALA A CA 1
ATOM 2082 C C . ALA A 1 262 ? -27.576 25.224 1.950 1.00 60.25 262 ALA A C 1
ATOM 2084 O O . ALA A 1 262 ? -28.247 25.844 1.130 1.00 60.25 262 ALA A O 1
ATOM 2085 N N . GLU A 1 263 ? -26.690 25.823 2.753 1.00 53.47 263 GLU A N 1
ATOM 2086 C CA . GLU A 1 263 ? -26.338 27.243 2.649 1.00 53.47 263 GLU A CA 1
ATOM 2087 C C . GLU A 1 263 ? -25.669 27.541 1.299 1.00 53.47 263 GLU A C 1
ATOM 2089 O O . GLU A 1 263 ? -26.153 28.416 0.583 1.00 53.47 263 GLU A O 1
ATOM 2094 N N . LYS A 1 264 ? -24.665 26.748 0.886 1.00 50.44 264 LYS A N 1
ATOM 2095 C CA . LYS A 1 264 ? -24.011 26.883 -0.432 1.00 50.44 264 LYS A CA 1
ATOM 2096 C C . LYS A 1 264 ? -24.992 26.773 -1.605 1.00 50.44 264 LYS A C 1
ATOM 2098 O O . LYS A 1 264 ? -25.003 27.647 -2.465 1.00 50.44 264 LYS A O 1
ATOM 2103 N N . GLU A 1 265 ? -25.844 25.745 -1.618 1.00 46.31 265 GLU A N 1
ATOM 2104 C CA . GLU A 1 265 ? -26.822 25.486 -2.694 1.00 46.31 265 GLU A CA 1
ATOM 2105 C C . GLU A 1 265 ? -27.937 26.554 -2.785 1.00 46.31 265 GLU A C 1
ATOM 2107 O O . GLU A 1 265 ? -28.634 26.636 -3.796 1.00 46.31 265 GLU A O 1
ATOM 2112 N N . SER A 1 266 ? -28.115 27.393 -1.755 1.00 41.66 266 SER A N 1
ATOM 2113 C CA . SER A 1 266 ? -29.115 28.475 -1.733 1.00 41.66 266 SER A CA 1
ATOM 2114 C C . SER A 1 266 ? -28.633 29.809 -2.328 1.00 41.66 266 SER A C 1
ATOM 2116 O O . SER A 1 266 ? -29.436 30.728 -2.510 1.00 41.66 266 SER A O 1
ATOM 2118 N N . THR A 1 267 ? -27.344 29.910 -2.666 1.00 34.22 267 THR A N 1
ATOM 2119 C CA . THR A 1 267 ? -26.701 31.111 -3.225 1.00 34.22 267 THR A CA 1
ATOM 2120 C C . THR A 1 267 ? -26.656 31.007 -4.757 1.00 34.22 267 THR A C 1
ATOM 2122 O O . THR A 1 267 ? -26.080 30.052 -5.274 1.00 34.22 267 THR A O 1
ATOM 2125 N N . PRO A 1 268 ? -27.273 31.926 -5.529 1.00 34.91 268 PRO A N 1
ATOM 2126 C CA . PRO A 1 268 ? -27.296 31.813 -6.984 1.00 34.91 268 PRO A CA 1
ATOM 2127 C C . PRO A 1 268 ? -25.924 32.156 -7.579 1.00 34.91 268 PRO A C 1
ATOM 2129 O O . PRO A 1 268 ? -25.417 33.259 -7.385 1.00 34.91 268 PRO A O 1
ATOM 2132 N N . VAL A 1 269 ? -25.359 31.224 -8.346 1.00 32.06 269 VAL A N 1
ATOM 2133 C CA . VAL A 1 269 ? -24.124 31.413 -9.117 1.00 32.06 269 VAL A CA 1
ATOM 2134 C C . VAL A 1 269 ? -24.407 32.388 -10.265 1.00 32.06 269 VAL A C 1
ATOM 2136 O O . VAL A 1 269 ? -25.091 32.047 -11.231 1.00 32.06 269 VAL A O 1
ATOM 2139 N N . THR A 1 270 ? -23.932 33.629 -10.163 1.00 32.22 270 THR A N 1
ATOM 2140 C CA . THR A 1 270 ? -23.928 34.566 -11.293 1.00 32.22 270 THR A CA 1
ATOM 2141 C C . THR A 1 270 ? -22.726 34.287 -12.187 1.00 32.22 270 THR A C 1
ATOM 2143 O O . THR A 1 270 ? -21.597 34.634 -11.849 1.00 32.22 270 THR A O 1
ATOM 2146 N N . GLU A 1 271 ? -22.978 33.687 -13.351 1.00 38.53 271 GLU A N 1
ATOM 2147 C CA . GLU A 1 271 ? -22.041 33.652 -14.474 1.00 38.53 271 GLU A CA 1
ATOM 2148 C C . GLU A 1 271 ? -21.716 35.083 -14.929 1.00 38.53 271 GLU A C 1
ATOM 2150 O O . GLU A 1 271 ? -22.584 35.770 -15.458 1.00 38.53 271 GLU A O 1
ATOM 2155 N N . THR A 1 272 ? -20.475 35.527 -14.722 1.00 28.59 272 THR A N 1
ATOM 2156 C CA . THR A 1 272 ? -19.630 36.220 -15.717 1.00 28.59 272 THR A CA 1
ATOM 2157 C C . THR A 1 272 ? -18.275 36.508 -15.074 1.00 28.59 272 THR A C 1
ATOM 2159 O O . THR A 1 272 ? -18.146 37.425 -14.267 1.00 28.59 272 THR A O 1
ATOM 2162 N N . ALA A 1 273 ? -17.251 35.741 -15.446 1.00 31.36 273 ALA A N 1
ATOM 2163 C CA . ALA A 1 273 ? -15.871 36.036 -15.089 1.00 31.36 273 ALA A CA 1
ATOM 2164 C C . ALA A 1 273 ? -15.345 37.192 -15.957 1.00 31.36 273 ALA A C 1
ATOM 2166 O O . ALA A 1 273 ? -14.888 36.996 -17.081 1.00 31.36 273 ALA A O 1
ATOM 2167 N N . THR A 1 274 ? -15.398 38.410 -15.425 1.00 27.70 274 THR A N 1
ATOM 2168 C CA . THR A 1 274 ? -14.458 39.482 -15.776 1.00 27.70 274 THR A CA 1
ATOM 2169 C C . THR A 1 274 ? -13.984 40.099 -14.474 1.00 27.70 274 THR A C 1
ATOM 2171 O O . THR A 1 274 ? -14.805 40.590 -13.705 1.00 27.70 274 THR A O 1
ATOM 2174 N N . GLY A 1 275 ? -12.680 39.991 -14.220 1.00 37.06 275 GLY A N 1
ATOM 2175 C CA . GLY A 1 275 ? -12.083 40.224 -12.912 1.00 37.06 275 GLY A CA 1
ATOM 2176 C C . GLY A 1 275 ? -12.329 41.605 -12.312 1.00 37.06 275 GLY A C 1
ATOM 2177 O O . GLY A 1 275 ? -12.471 42.594 -13.026 1.00 37.06 275 GLY A O 1
ATOM 2178 N N . VAL A 1 276 ? -12.364 41.621 -10.984 1.00 29.70 276 VAL A N 1
ATOM 2179 C CA . VAL A 1 276 ? -11.587 42.429 -10.030 1.00 29.70 276 VAL A CA 1
ATOM 2180 C C . VAL A 1 276 ? -12.012 41.918 -8.644 1.00 29.70 276 VAL A C 1
ATOM 2182 O O . VAL A 1 276 ? -13.180 41.601 -8.439 1.00 29.70 276 VAL A O 1
ATOM 2185 N N . GLU A 1 277 ? -11.035 41.769 -7.751 1.00 48.19 277 GLU A N 1
ATOM 2186 C CA . GLU A 1 277 ? -11.165 41.299 -6.367 1.00 48.19 277 GLU A CA 1
ATOM 2187 C C . GLU A 1 277 ? -12.242 42.052 -5.571 1.00 48.19 277 GLU A C 1
ATOM 2189 O O . GLU A 1 277 ? -12.291 43.281 -5.617 1.00 48.19 277 GLU A O 1
ATOM 2194 N N . GLU A 1 278 ? -13.021 41.318 -4.772 1.00 31.66 278 GLU A N 1
ATOM 2195 C CA . GLU A 1 278 ? -13.549 41.784 -3.487 1.00 31.66 278 GLU A CA 1
ATOM 2196 C C . GLU A 1 278 ? -13.675 40.584 -2.529 1.00 31.66 278 GLU A C 1
ATOM 2198 O O . GLU A 1 278 ? -14.159 39.516 -2.906 1.00 31.66 278 GLU A O 1
ATOM 2203 N N . ASP A 1 279 ? -13.163 40.780 -1.313 1.00 39.97 279 ASP A N 1
ATOM 2204 C CA . ASP A 1 279 ? -13.108 39.841 -0.193 1.00 39.97 279 ASP A CA 1
ATOM 2205 C C . ASP A 1 279 ? -14.493 39.302 0.212 1.00 39.97 279 ASP A C 1
ATOM 2207 O O . ASP A 1 279 ? -15.365 40.075 0.613 1.00 39.97 279 ASP A O 1
ATOM 2211 N N . ASP A 1 280 ? -14.653 37.974 0.241 1.00 31.91 280 ASP A N 1
ATOM 2212 C CA . ASP A 1 280 ? -15.577 37.311 1.170 1.00 31.91 280 ASP A CA 1
ATOM 2213 C C . ASP A 1 280 ? -15.038 35.911 1.535 1.00 31.91 280 ASP A C 1
ATOM 2215 O O . ASP A 1 280 ? -14.906 35.026 0.687 1.00 31.91 280 ASP A O 1
ATOM 2219 N N . GLU A 1 281 ? -14.681 35.708 2.809 1.00 40.75 281 GLU A N 1
A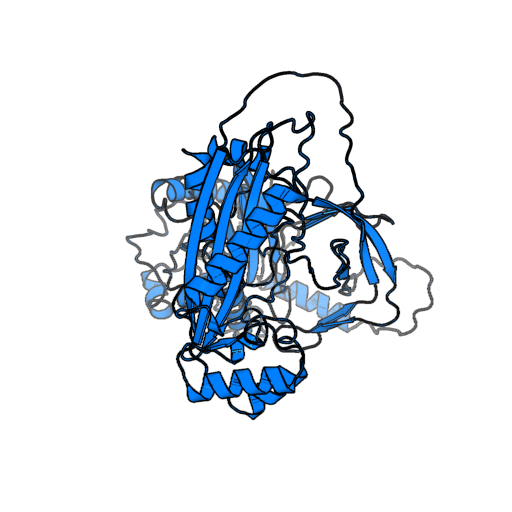TOM 2220 C CA . GLU A 1 281 ? -14.110 34.472 3.378 1.00 40.75 281 GLU A CA 1
ATOM 2221 C C . GLU A 1 281 ? -15.166 33.352 3.504 1.00 40.75 281 GLU A C 1
ATOM 2223 O O . GLU A 1 281 ? -15.415 32.807 4.584 1.00 40.75 281 GLU A O 1
ATOM 2228 N N . THR A 1 282 ? -15.818 32.977 2.404 1.00 37.59 282 THR A N 1
ATOM 2229 C CA . THR A 1 282 ? -16.780 31.873 2.391 1.00 37.59 282 THR A CA 1
ATOM 2230 C C . THR A 1 282 ? -16.473 30.895 1.268 1.00 37.59 282 THR A C 1
ATOM 2232 O O . THR A 1 282 ? -16.605 31.192 0.092 1.00 37.59 282 THR A O 1
ATOM 2235 N N . ALA A 1 283 ? -16.073 29.687 1.679 1.00 35.62 283 ALA A N 1
ATOM 2236 C CA . ALA A 1 283 ? -16.013 28.489 0.856 1.00 35.62 283 ALA A CA 1
ATOM 2237 C C . ALA A 1 283 ? -15.232 28.614 -0.462 1.00 35.62 283 ALA A C 1
ATOM 2239 O O . ALA A 1 283 ? -15.826 28.768 -1.523 1.00 35.62 283 ALA A O 1
ATOM 2240 N N . GLN A 1 284 ? -13.919 28.386 -0.400 1.00 34.62 284 GLN A N 1
ATOM 2241 C CA . GLN A 1 284 ? -13.148 28.040 -1.593 1.00 34.62 284 GLN A CA 1
ATOM 2242 C C . GLN A 1 284 ? -13.828 26.853 -2.296 1.00 34.62 284 GLN A C 1
ATOM 2244 O O . GLN A 1 284 ? -13.918 25.749 -1.749 1.00 34.62 284 GLN A O 1
ATOM 2249 N N . GLU A 1 285 ? -14.408 27.108 -3.467 1.00 40.16 285 GLU A N 1
ATOM 2250 C CA . GLU A 1 285 ? -14.658 26.067 -4.452 1.00 40.16 285 GLU A CA 1
ATOM 2251 C C . GLU A 1 285 ? -13.282 25.578 -4.892 1.00 40.16 285 GLU A C 1
ATOM 2253 O O . GLU A 1 285 ? -12.455 26.355 -5.367 1.00 40.16 285 GLU A O 1
ATOM 2258 N N . PHE A 1 286 ? -13.003 24.309 -4.615 1.00 44.72 286 PHE A N 1
ATOM 2259 C CA . PHE A 1 286 ? -11.786 23.669 -5.077 1.00 44.72 286 PHE A CA 1
ATOM 2260 C C . PHE A 1 286 ? -12.092 23.083 -6.447 1.00 44.72 286 PHE A C 1
ATOM 2262 O O . PHE A 1 286 ? -13.037 22.308 -6.595 1.00 44.72 286 PHE A O 1
ATOM 2269 N N . GLU A 1 287 ? -11.319 23.500 -7.437 1.00 50.69 287 GLU A N 1
ATOM 2270 C CA . GLU A 1 287 ? -11.290 22.880 -8.750 1.00 50.69 287 GLU A CA 1
ATOM 2271 C C . GLU A 1 287 ? -10.016 22.040 -8.814 1.00 50.69 287 GLU A C 1
ATOM 2273 O O . GLU A 1 287 ? -8.923 22.525 -8.507 1.00 50.69 287 GLU A O 1
ATOM 2278 N N . ASP A 1 288 ? -10.170 20.763 -9.153 1.00 60.59 288 ASP A N 1
ATOM 2279 C CA . ASP A 1 288 ? -9.033 19.882 -9.368 1.00 60.59 288 ASP A CA 1
ATOM 2280 C C . ASP A 1 288 ? -8.438 20.186 -10.741 1.00 60.59 288 ASP A C 1
ATOM 2282 O O . ASP A 1 288 ? -9.092 20.053 -11.779 1.00 60.59 288 ASP A O 1
ATOM 2286 N N . PHE A 1 289 ? -7.170 20.586 -10.751 1.00 60.72 289 PHE A N 1
ATOM 2287 C CA . PHE A 1 289 ? -6.412 20.781 -11.977 1.00 60.72 289 PHE A CA 1
ATOM 2288 C C . PHE A 1 289 ? -5.356 19.701 -12.101 1.00 60.72 289 PHE A C 1
ATOM 2290 O O . PHE A 1 289 ? -4.578 19.441 -11.183 1.00 60.72 289 PHE A O 1
ATOM 2297 N N . TYR A 1 290 ? -5.301 19.101 -13.282 1.00 67.06 290 TYR A N 1
ATOM 2298 C CA . TYR A 1 290 ? -4.297 18.107 -13.599 1.00 67.06 290 TYR A CA 1
ATOM 2299 C C . TYR A 1 290 ? -3.146 18.770 -14.345 1.00 67.06 290 TYR A C 1
ATOM 2301 O O . TYR A 1 290 ? -3.350 19.444 -15.358 1.00 67.06 290 TYR A O 1
ATOM 2309 N N . ILE A 1 291 ? -1.935 18.535 -13.851 1.00 71.25 291 ILE A N 1
ATOM 2310 C CA . ILE A 1 291 ? -0.681 18.871 -14.523 1.00 71.25 291 ILE A CA 1
ATOM 2311 C C . ILE A 1 291 ? 0.036 17.568 -14.858 1.00 71.25 291 ILE A C 1
ATOM 2313 O O . ILE A 1 291 ? 0.093 16.655 -14.031 1.00 71.25 291 ILE A O 1
ATOM 2317 N N . SER A 1 292 ? 0.593 17.457 -16.061 1.00 74.00 292 SER A N 1
ATOM 2318 C CA . SER A 1 292 ? 1.481 16.339 -16.378 1.00 74.00 292 SER A CA 1
ATOM 2319 C C . SER A 1 292 ? 2.933 16.729 -16.102 1.00 74.00 292 SER A C 1
ATOM 2321 O O . SER A 1 292 ? 3.361 17.852 -16.361 1.00 74.00 292 SER A O 1
ATOM 2323 N N . VAL A 1 293 ? 3.708 15.806 -15.530 1.00 72.62 293 VAL A N 1
ATOM 2324 C CA . VAL A 1 293 ? 5.154 15.980 -15.333 1.00 72.62 293 VAL A CA 1
ATOM 2325 C C . VAL A 1 293 ? 5.868 15.098 -16.343 1.00 72.62 293 VAL A C 1
ATOM 2327 O O . VAL A 1 293 ? 5.878 13.872 -16.220 1.00 72.62 293 VAL A O 1
ATOM 2330 N N . GLU A 1 294 ? 6.482 15.716 -17.344 1.00 74.81 294 GLU A N 1
ATOM 2331 C CA . GLU A 1 294 ? 7.230 14.996 -18.366 1.00 74.81 294 GLU A CA 1
ATOM 2332 C C . GLU A 1 294 ? 8.675 14.798 -17.903 1.00 74.81 294 GLU A C 1
ATOM 2334 O O . GLU A 1 294 ? 9.423 15.763 -17.728 1.00 74.81 294 GLU A O 1
ATOM 2339 N N . LEU A 1 295 ? 9.080 13.539 -17.710 1.00 68.44 295 LEU A N 1
ATOM 2340 C CA . LEU A 1 295 ? 10.463 13.170 -17.402 1.00 68.44 295 LEU A CA 1
ATOM 2341 C C . LEU A 1 295 ? 11.316 13.107 -18.685 1.00 68.44 295 LEU A C 1
ATOM 2343 O O . LEU A 1 295 ? 10.818 12.659 -19.720 1.00 68.44 295 LEU A O 1
ATOM 2347 N N . PRO A 1 296 ? 12.611 13.481 -18.657 1.00 61.53 296 PRO A N 1
ATOM 2348 C CA . PRO A 1 296 ? 13.386 13.683 -19.872 1.00 61.53 296 PRO A CA 1
ATOM 2349 C C . PRO A 1 296 ? 13.653 12.336 -20.533 1.00 61.53 296 PRO A C 1
ATOM 2351 O O . PRO A 1 296 ? 14.100 11.384 -19.882 1.00 61.53 296 PRO A O 1
ATOM 2354 N N . ARG A 1 297 ? 13.438 12.241 -21.841 1.00 56.41 297 ARG A N 1
ATOM 2355 C CA . ARG A 1 297 ? 13.838 11.051 -22.600 1.00 56.41 297 ARG A CA 1
ATOM 2356 C C . ARG A 1 297 ? 15.358 10.947 -22.591 1.00 56.41 297 ARG A C 1
ATOM 2358 O O . ARG A 1 297 ? 16.057 11.954 -22.673 1.00 56.41 297 ARG A O 1
ATOM 2365 N N . LYS A 1 298 ? 15.889 9.733 -22.466 1.00 45.72 298 LYS A N 1
ATOM 2366 C CA . LYS A 1 298 ? 17.334 9.531 -22.565 1.00 45.72 298 LYS A CA 1
ATOM 2367 C C . LYS A 1 298 ? 17.762 9.879 -23.994 1.00 45.72 298 LYS A C 1
ATOM 2369 O O . LYS A 1 298 ? 17.191 9.356 -24.947 1.00 45.72 298 LYS A O 1
ATOM 2374 N N . HIS A 1 299 ? 18.725 10.786 -24.159 1.00 40.22 299 HIS A N 1
ATOM 2375 C CA . HIS A 1 299 ? 19.241 11.127 -25.485 1.00 40.22 299 HIS A CA 1
ATOM 2376 C C . HIS A 1 299 ? 20.082 9.968 -26.043 1.00 40.22 299 HIS A C 1
ATOM 2378 O O . HIS A 1 299 ? 21.279 9.862 -25.790 1.00 40.22 299 HIS A O 1
ATOM 2384 N N . GLY A 1 300 ? 19.426 9.115 -26.825 1.00 38.06 300 GLY A N 1
ATOM 2385 C CA . GLY A 1 300 ? 20.004 8.210 -27.813 1.00 38.06 300 GLY A CA 1
ATOM 2386 C C . GLY A 1 300 ? 19.205 8.347 -29.111 1.00 38.06 300 GLY A C 1
ATOM 2387 O O . GLY A 1 300 ? 18.054 8.771 -29.082 1.00 38.06 300 GLY A O 1
ATOM 2388 N N . LEU A 1 301 ? 19.813 8.043 -30.257 1.00 34.38 301 LEU A N 1
ATOM 2389 C CA . LEU A 1 301 ? 19.247 8.255 -31.602 1.00 34.38 301 LEU A CA 1
ATOM 2390 C C . LEU A 1 301 ? 17.957 7.459 -31.913 1.00 34.38 301 LEU A C 1
ATOM 2392 O O . LEU A 1 301 ? 17.403 7.637 -32.994 1.00 34.38 301 LEU A O 1
ATOM 2396 N N . ASP A 1 302 ? 17.445 6.663 -30.969 1.00 40.12 302 ASP A N 1
ATOM 2397 C CA . ASP A 1 302 ? 16.194 5.914 -31.080 1.00 40.12 302 ASP A CA 1
ATOM 2398 C C . ASP A 1 302 ? 15.136 6.396 -30.074 1.00 40.12 302 ASP A C 1
ATOM 2400 O O . ASP A 1 302 ? 15.291 6.331 -28.856 1.00 40.12 302 ASP A O 1
ATOM 2404 N N . ASN A 1 303 ? 14.008 6.850 -30.615 1.00 39.81 303 ASN A N 1
ATOM 2405 C CA . ASN A 1 303 ? 12.857 7.458 -29.936 1.00 39.81 303 ASN A CA 1
ATOM 2406 C C . ASN A 1 303 ? 12.025 6.498 -29.037 1.00 39.81 303 ASN A C 1
ATOM 2408 O O . ASN A 1 303 ? 10.810 6.673 -28.944 1.00 39.81 303 ASN A O 1
ATOM 2412 N N . LYS A 1 304 ? 12.618 5.475 -28.398 1.00 40.22 304 LYS A N 1
ATOM 2413 C CA . LYS A 1 304 ? 11.864 4.391 -27.720 1.00 40.22 304 LYS A CA 1
ATOM 2414 C C . LYS A 1 304 ? 12.111 4.189 -26.219 1.00 40.22 304 LYS A C 1
ATOM 2416 O O . LYS A 1 304 ? 11.352 3.458 -25.599 1.00 40.22 304 LYS A O 1
ATOM 2421 N N . GLU A 1 305 ? 13.096 4.834 -25.595 1.00 44.22 305 GLU A N 1
ATOM 2422 C CA . GLU A 1 305 ? 13.306 4.658 -24.148 1.00 44.22 305 GLU A CA 1
ATOM 2423 C C . GLU A 1 305 ? 12.380 5.569 -23.316 1.00 44.22 305 GLU A C 1
ATOM 2425 O O . GLU A 1 305 ? 12.624 6.770 -23.167 1.00 44.22 305 GLU A O 1
ATOM 2430 N N . PHE A 1 306 ? 11.322 4.986 -22.742 1.00 42.53 306 PHE A N 1
ATOM 2431 C CA . PHE A 1 306 ? 10.473 5.636 -21.739 1.00 42.53 306 PHE A CA 1
ATOM 2432 C C . PHE A 1 306 ? 11.060 5.456 -20.336 1.00 42.53 306 PHE A C 1
ATOM 2434 O O . PHE A 1 306 ? 11.544 4.382 -19.975 1.00 42.53 306 PHE A O 1
ATOM 2441 N N . ARG A 1 307 ? 10.984 6.496 -19.499 1.00 52.88 307 ARG A N 1
ATOM 2442 C CA . ARG A 1 307 ? 11.268 6.344 -18.067 1.00 52.88 307 ARG A CA 1
ATOM 2443 C C . ARG A 1 307 ? 10.057 5.733 -17.383 1.00 52.88 307 ARG A C 1
ATOM 2445 O O . ARG A 1 307 ? 9.037 6.396 -17.238 1.00 52.88 307 ARG A O 1
ATOM 2452 N N . VAL A 1 308 ? 10.194 4.491 -16.931 1.00 51.38 308 VAL A N 1
ATOM 2453 C CA . VAL A 1 308 ? 9.196 3.839 -16.079 1.00 51.38 308 VAL A CA 1
ATOM 2454 C C . VAL A 1 308 ? 9.555 4.099 -14.621 1.00 51.38 308 VAL A C 1
ATOM 2456 O O . VAL A 1 308 ? 10.643 3.741 -14.160 1.00 51.38 308 VAL A O 1
ATOM 2459 N N . LEU A 1 309 ? 8.639 4.734 -13.895 1.00 52.88 309 LEU A N 1
ATOM 2460 C CA . LEU A 1 309 ? 8.739 4.872 -12.447 1.00 52.88 309 LEU A CA 1
ATOM 2461 C C . LEU A 1 309 ? 8.378 3.537 -11.798 1.00 52.88 309 LEU A C 1
ATOM 2463 O O . LEU A 1 309 ? 7.391 2.902 -12.168 1.00 52.88 309 LEU A O 1
ATOM 2467 N N . LYS A 1 310 ? 9.166 3.096 -10.815 1.00 51.66 310 LYS A N 1
ATOM 2468 C CA . LYS A 1 310 ? 8.763 1.940 -10.009 1.00 51.66 310 LYS A CA 1
ATOM 2469 C C . LYS A 1 310 ? 7.547 2.354 -9.172 1.00 51.66 310 LYS A C 1
ATOM 2471 O O . LYS A 1 310 ? 7.554 3.464 -8.650 1.00 51.66 310 LYS A O 1
ATOM 2476 N N . PRO A 1 311 ? 6.567 1.469 -8.922 1.00 44.88 311 PRO A N 1
ATOM 2477 C CA . PRO A 1 311 ? 5.471 1.768 -7.992 1.00 44.88 311 PRO A CA 1
ATOM 2478 C C . PRO A 1 311 ? 5.949 2.183 -6.586 1.00 44.88 311 PRO A C 1
ATOM 2480 O O . PRO A 1 311 ? 5.262 2.904 -5.873 1.00 44.88 311 PRO A O 1
ATOM 2483 N N . SER A 1 312 ? 7.160 1.764 -6.197 1.00 45.66 312 SER A N 1
ATOM 2484 C CA . SER A 1 312 ? 7.824 2.142 -4.945 1.00 45.66 312 SER A CA 1
ATOM 2485 C C . SER A 1 312 ? 8.621 3.460 -5.007 1.00 45.66 312 SER A C 1
ATOM 2487 O O . SER A 1 312 ? 9.325 3.779 -4.045 1.00 45.66 312 SER A O 1
ATOM 2489 N N . SER A 1 313 ? 8.659 4.147 -6.153 1.00 53.22 313 SER A N 1
ATOM 2490 C CA . SER A 1 313 ? 9.386 5.410 -6.328 1.00 53.22 313 SER A CA 1
ATOM 2491 C C . SER A 1 313 ? 8.734 6.508 -5.491 1.00 53.22 313 SER A C 1
ATOM 2493 O O . SER A 1 313 ? 7.513 6.599 -5.414 1.00 53.22 313 SER A O 1
ATOM 2495 N N . LEU A 1 314 ? 9.551 7.347 -4.854 1.00 56.19 314 LEU A N 1
ATOM 2496 C CA . LEU A 1 314 ? 9.062 8.522 -4.131 1.00 56.19 314 LEU A CA 1
ATOM 2497 C C . LEU A 1 314 ? 9.144 9.728 -5.046 1.00 56.19 314 LEU A C 1
ATOM 2499 O O . LEU A 1 314 ? 10.172 9.932 -5.686 1.00 56.19 314 LEU A O 1
ATOM 2503 N N . PHE A 1 315 ? 8.097 10.537 -5.061 1.00 69.69 315 PHE A N 1
ATOM 2504 C CA . PHE A 1 315 ? 8.058 11.804 -5.772 1.00 69.69 315 PHE A CA 1
ATOM 2505 C C . PHE A 1 315 ? 8.075 12.942 -4.752 1.00 69.69 315 PHE A C 1
ATOM 2507 O O . PHE A 1 315 ? 7.342 12.912 -3.767 1.00 69.69 315 PHE A O 1
ATOM 2514 N N . GLN A 1 316 ? 8.941 13.924 -4.967 1.00 62.53 316 GLN A N 1
ATOM 2515 C CA . GLN A 1 316 ? 9.023 15.148 -4.180 1.00 62.53 316 GLN A CA 1
ATOM 2516 C C . GLN A 1 316 ? 9.145 16.318 -5.150 1.00 62.53 316 GLN A C 1
ATOM 2518 O O . GLN A 1 316 ? 9.880 16.226 -6.131 1.00 62.53 316 GLN A O 1
ATOM 2523 N N . ILE A 1 317 ? 8.466 17.419 -4.862 1.00 72.25 317 ILE A N 1
ATOM 2524 C CA . ILE A 1 317 ? 8.585 18.677 -5.599 1.00 72.25 317 ILE A CA 1
ATOM 2525 C C . ILE A 1 317 ? 8.947 19.783 -4.608 1.00 72.25 317 ILE A C 1
ATOM 2527 O O . ILE A 1 317 ? 8.427 19.806 -3.493 1.00 72.25 317 ILE A O 1
ATOM 2531 N N . SER A 1 318 ? 9.875 20.660 -4.980 1.00 59.84 318 SER A N 1
ATOM 2532 C CA . SER A 1 318 ? 10.164 21.895 -4.255 1.00 59.84 318 SER A CA 1
ATOM 2533 C C . SER A 1 318 ? 9.331 23.025 -4.842 1.00 59.84 318 SER A C 1
ATOM 2535 O O . SER A 1 318 ? 9.306 23.143 -6.064 1.00 59.84 318 SER A O 1
ATOM 2537 N N . ASP A 1 319 ? 8.732 23.840 -3.972 1.00 65.25 319 ASP A N 1
ATOM 2538 C CA . ASP A 1 319 ? 8.021 25.094 -4.270 1.00 65.25 319 ASP A CA 1
ATOM 2539 C C . ASP A 1 319 ? 7.409 25.163 -5.679 1.00 65.25 319 ASP A C 1
ATOM 2541 O O . ASP A 1 319 ? 7.994 25.705 -6.614 1.00 65.25 319 ASP A O 1
ATOM 2545 N N . ILE A 1 320 ? 6.222 24.569 -5.830 1.00 74.50 320 ILE A N 1
ATOM 2546 C CA . ILE A 1 320 ? 5.513 24.460 -7.115 1.00 74.50 320 ILE A CA 1
ATOM 2547 C C . ILE A 1 320 ? 5.202 25.824 -7.757 1.00 74.50 320 ILE A C 1
ATOM 2549 O O . ILE A 1 320 ? 4.936 25.878 -8.953 1.00 74.50 320 ILE A O 1
ATOM 2553 N N . ASN A 1 321 ? 5.256 26.911 -6.981 1.00 68.56 321 ASN A N 1
ATOM 2554 C CA . ASN A 1 321 ? 5.004 28.269 -7.459 1.00 68.56 321 ASN A CA 1
ATOM 2555 C C . ASN A 1 321 ? 6.242 28.934 -8.083 1.00 68.56 321 ASN A C 1
ATOM 2557 O O . ASN A 1 321 ? 6.126 30.042 -8.603 1.00 68.56 321 ASN A O 1
ATOM 2561 N N . ASP A 1 322 ? 7.420 28.306 -8.006 1.00 70.88 322 ASP A N 1
ATOM 2562 C CA . ASP A 1 322 ? 8.613 28.772 -8.714 1.00 70.88 322 ASP A CA 1
ATOM 2563 C C . ASP A 1 322 ? 8.420 28.605 -10.234 1.00 70.88 322 ASP A C 1
ATOM 2565 O O . ASP A 1 322 ? 7.716 27.700 -10.691 1.00 70.88 322 ASP A O 1
ATOM 2569 N N . ASP A 1 323 ? 9.066 29.456 -11.035 1.00 72.00 323 ASP A N 1
ATOM 2570 C CA . ASP A 1 323 ? 9.082 29.316 -12.500 1.00 72.00 323 ASP A CA 1
ATOM 2571 C C . ASP A 1 323 ? 9.791 28.011 -12.931 1.00 72.00 323 ASP A C 1
ATOM 2573 O O . ASP A 1 323 ? 9.541 27.468 -14.014 1.00 72.00 323 ASP A O 1
ATOM 2577 N N . HIS A 1 324 ? 10.672 27.496 -12.063 1.00 73.12 324 HIS A N 1
ATOM 2578 C CA . HIS A 1 324 ? 11.488 26.308 -12.261 1.00 73.12 324 HIS A CA 1
ATOM 2579 C C . HIS A 1 324 ? 11.507 25.372 -11.039 1.00 73.12 324 HIS A C 1
ATOM 2581 O O . HIS A 1 324 ? 12.577 25.143 -10.452 1.00 73.12 324 HIS A O 1
ATOM 2587 N N . PRO A 1 325 ? 10.370 24.750 -10.673 1.00 74.56 325 PRO A N 1
ATOM 2588 C CA . PRO A 1 325 ? 10.316 23.882 -9.508 1.00 74.56 325 PRO A CA 1
ATOM 2589 C C . PRO A 1 325 ? 11.287 22.704 -9.659 1.00 74.56 325 PRO A C 1
ATOM 2591 O O . PRO A 1 325 ? 11.482 22.155 -10.752 1.00 74.56 325 PRO A O 1
ATOM 2594 N N . LEU A 1 326 ? 11.930 22.290 -8.567 1.00 70.81 326 LEU A N 1
ATOM 2595 C CA . LEU A 1 326 ? 12.789 21.109 -8.572 1.00 70.81 326 LEU A CA 1
ATOM 2596 C C . LEU A 1 326 ? 11.961 19.885 -8.217 1.00 70.81 326 LEU A C 1
ATOM 2598 O O . LEU A 1 326 ? 11.321 19.831 -7.174 1.00 70.81 326 LEU A O 1
ATOM 2602 N N . ILE A 1 327 ? 12.025 18.858 -9.049 1.00 72.88 327 ILE A N 1
ATOM 2603 C CA . ILE A 1 327 ? 11.373 17.582 -8.783 1.00 72.88 327 ILE A CA 1
ATOM 2604 C C . ILE A 1 327 ? 12.445 16.554 -8.472 1.00 72.88 327 ILE A C 1
ATOM 2606 O O . ILE A 1 327 ? 13.339 16.303 -9.276 1.00 72.88 327 ILE A O 1
ATOM 2610 N N . LYS A 1 328 ? 12.349 15.906 -7.317 1.00 67.00 328 LYS A N 1
ATOM 2611 C CA . LYS A 1 328 ? 13.148 14.734 -6.986 1.00 67.00 328 LYS A CA 1
ATOM 2612 C C . LYS A 1 328 ? 12.289 13.495 -7.118 1.00 67.00 328 LYS A C 1
ATOM 2614 O O . LYS A 1 328 ? 11.249 13.375 -6.481 1.00 67.00 328 LYS A O 1
ATOM 2619 N N . VAL A 1 329 ? 12.782 12.528 -7.876 1.00 63.84 329 VAL A N 1
ATOM 2620 C CA . VAL A 1 329 ? 12.155 11.213 -7.943 1.00 63.84 329 VAL A CA 1
ATOM 2621 C C . VAL A 1 329 ? 13.163 10.164 -7.487 1.00 63.84 329 VAL A C 1
ATOM 2623 O O . VAL A 1 329 ? 14.242 10.002 -8.070 1.00 63.84 329 VAL A O 1
ATOM 2626 N N . SER A 1 330 ? 12.860 9.505 -6.368 1.00 57.03 330 SER A N 1
ATOM 2627 C CA . SER A 1 330 ? 13.728 8.493 -5.773 1.00 57.03 330 SER A CA 1
ATOM 2628 C C . SER A 1 330 ? 13.664 7.184 -6.559 1.00 57.03 330 SER A C 1
ATOM 2630 O O . SER A 1 330 ? 12.640 6.839 -7.151 1.00 57.03 330 SER A O 1
ATOM 2632 N N . ASN A 1 331 ? 14.780 6.449 -6.563 1.00 53.41 331 ASN A N 1
ATOM 2633 C CA . ASN A 1 331 ? 14.928 5.181 -7.282 1.00 53.41 331 ASN A CA 1
ATOM 2634 C C . ASN A 1 331 ? 14.692 5.276 -8.798 1.00 53.41 331 ASN A C 1
ATOM 2636 O O . ASN A 1 331 ? 14.339 4.279 -9.434 1.00 53.41 331 ASN A O 1
ATOM 2640 N N . ASN A 1 332 ? 14.936 6.450 -9.384 1.00 43.34 332 ASN A N 1
ATOM 2641 C CA . ASN A 1 332 ? 14.915 6.642 -10.827 1.00 43.34 332 ASN A CA 1
ATOM 2642 C C . ASN A 1 332 ? 16.200 6.131 -11.467 1.00 43.34 332 ASN A C 1
ATOM 2644 O O . ASN A 1 332 ? 17.068 6.911 -11.844 1.00 43.34 332 ASN A O 1
ATOM 2648 N N . GLU A 1 333 ? 16.283 4.806 -11.568 1.00 35.84 333 GLU A N 1
ATOM 2649 C CA . GLU A 1 333 ? 16.670 4.100 -12.788 1.00 35.84 333 GLU A CA 1
ATOM 2650 C C . GLU A 1 333 ? 16.504 2.588 -12.581 1.00 35.84 333 GLU A C 1
ATOM 2652 O O . GLU A 1 333 ? 17.279 1.922 -11.897 1.00 35.84 333 GLU A O 1
ATOM 2657 N N . THR A 1 334 ? 15.483 2.017 -13.211 1.00 33.56 334 THR A N 1
ATOM 2658 C CA . THR A 1 334 ? 15.616 0.687 -13.808 1.00 33.56 334 THR A CA 1
ATOM 2659 C C . THR A 1 334 ? 15.810 0.916 -15.295 1.00 33.56 334 THR A C 1
ATOM 2661 O O . THR A 1 334 ? 14.988 1.588 -15.913 1.00 33.56 334 THR A O 1
ATOM 2664 N N . LYS A 1 335 ? 16.885 0.380 -15.883 1.00 31.86 335 LYS A N 1
ATOM 2665 C CA . LYS A 1 335 ? 16.856 0.093 -17.320 1.00 31.86 335 LYS A CA 1
ATOM 2666 C C . LYS A 1 335 ? 15.807 -1.008 -17.511 1.00 31.86 335 LYS A C 1
ATOM 2668 O O . LYS A 1 335 ? 15.944 -2.059 -16.888 1.00 31.86 335 LYS A O 1
ATOM 2673 N N . GLY A 1 336 ? 14.798 -0.767 -18.344 1.00 29.72 336 GLY A N 1
ATOM 2674 C CA . GLY A 1 336 ? 13.991 -1.838 -18.929 1.00 29.72 336 GLY A CA 1
ATOM 2675 C C . GLY A 1 336 ? 12.496 -1.555 -19.032 1.00 29.72 336 GLY A C 1
ATOM 2676 O O . GLY A 1 336 ? 11.859 -1.182 -18.047 1.00 29.72 336 GLY A O 1
ATOM 2677 N N . GLU A 1 337 ? 11.970 -1.796 -20.235 1.00 27.38 337 GLU A N 1
ATOM 2678 C CA . GLU A 1 337 ? 10.552 -1.996 -20.544 1.00 27.38 337 GLU A CA 1
ATOM 2679 C C . GLU A 1 337 ? 9.892 -3.014 -19.595 1.00 27.38 337 GLU A C 1
ATOM 2681 O O . GLU A 1 337 ? 10.532 -3.877 -18.985 1.00 27.38 337 GLU A O 1
ATOM 2686 N N . PHE A 1 338 ? 8.576 -2.869 -19.459 1.00 28.81 338 PHE A N 1
ATOM 2687 C CA . PHE A 1 338 ? 7.701 -3.635 -18.582 1.00 28.81 338 PHE A CA 1
ATOM 2688 C C . PHE A 1 338 ? 7.875 -5.160 -18.756 1.00 28.81 338 PHE A C 1
ATOM 2690 O O . PHE A 1 338 ? 7.388 -5.736 -19.719 1.00 28.81 338 PHE A O 1
ATOM 2697 N N . THR A 1 339 ? 8.497 -5.850 -17.788 1.00 27.25 339 THR A N 1
ATOM 2698 C CA . THR A 1 339 ? 7.850 -6.881 -16.933 1.00 27.25 339 THR A CA 1
ATOM 2699 C C . THR A 1 339 ? 8.830 -7.678 -16.041 1.00 27.25 339 THR A C 1
ATOM 2701 O O . THR A 1 339 ? 9.883 -8.140 -16.462 1.00 27.25 339 THR A O 1
ATOM 2704 N N . LYS A 1 340 ? 8.369 -7.900 -14.795 1.00 27.70 340 LYS A N 1
ATOM 2705 C CA . LYS A 1 340 ? 8.722 -8.926 -13.780 1.00 27.70 340 LYS A CA 1
ATOM 2706 C C . LYS A 1 340 ? 10.092 -8.888 -13.062 1.00 27.70 340 LYS A C 1
ATOM 2708 O O . LYS A 1 340 ? 11.085 -9.455 -13.482 1.00 27.70 340 LYS A O 1
ATOM 2713 N N . THR A 1 341 ? 10.043 -8.315 -11.851 1.00 28.02 341 THR A N 1
ATOM 2714 C CA . THR A 1 341 ? 10.546 -8.846 -10.557 1.00 28.02 341 THR A CA 1
ATOM 2715 C C . THR A 1 341 ? 11.718 -9.850 -10.554 1.00 28.02 341 THR A C 1
ATOM 2717 O O . THR A 1 341 ? 11.482 -11.054 -10.607 1.00 28.02 341 THR A O 1
ATOM 2720 N N . ARG A 1 342 ? 12.945 -9.384 -10.277 1.00 27.59 342 ARG A N 1
ATOM 2721 C CA . ARG A 1 342 ? 13.680 -9.540 -8.991 1.00 27.59 342 ARG A CA 1
ATOM 2722 C C . ARG A 1 342 ? 15.164 -9.192 -9.171 1.00 27.59 342 ARG A C 1
ATOM 2724 O O . ARG A 1 342 ? 15.893 -9.911 -9.831 1.00 27.59 342 ARG A O 1
ATOM 2731 N N . ASP A 1 343 ? 15.562 -8.072 -8.580 1.00 23.91 343 ASP A N 1
ATOM 2732 C CA . ASP A 1 343 ? 16.631 -7.929 -7.576 1.00 23.91 343 ASP A CA 1
ATOM 2733 C C . ASP A 1 343 ? 17.043 -6.458 -7.550 1.00 23.91 343 ASP A C 1
ATOM 2735 O O . ASP A 1 343 ? 17.768 -5.942 -8.398 1.00 23.91 343 ASP A O 1
ATOM 2739 N N . VAL A 1 344 ? 16.490 -5.743 -6.572 1.00 24.78 344 VAL A N 1
ATOM 2740 C CA . VAL A 1 344 ? 16.789 -4.334 -6.347 1.00 24.78 344 VAL A CA 1
ATOM 2741 C C . VAL A 1 344 ? 18.010 -4.272 -5.441 1.00 24.78 344 VAL A C 1
ATOM 2743 O O . VAL A 1 344 ? 17.894 -4.380 -4.223 1.00 24.78 344 VAL A O 1
ATOM 2746 N N . GLN A 1 345 ? 19.187 -4.062 -6.028 1.00 25.08 345 GLN A N 1
ATOM 2747 C CA . GLN A 1 345 ? 20.230 -3.349 -5.300 1.00 25.08 345 GLN A CA 1
ATOM 2748 C C . GLN A 1 345 ? 19.765 -1.904 -5.130 1.00 25.08 345 GLN A C 1
ATOM 2750 O O . GLN A 1 345 ? 19.608 -1.163 -6.097 1.00 25.08 345 GLN A O 1
ATOM 2755 N N . THR A 1 346 ? 19.499 -1.517 -3.888 1.00 24.81 346 THR A N 1
ATOM 2756 C CA . THR A 1 346 ? 19.247 -0.131 -3.504 1.00 24.81 346 THR A CA 1
ATOM 2757 C C . THR A 1 346 ? 20.560 0.646 -3.574 1.00 24.81 346 THR A C 1
ATOM 2759 O O . THR A 1 346 ? 21.389 0.516 -2.675 1.00 24.81 346 THR A O 1
ATOM 2762 N N . SER A 1 347 ? 20.759 1.465 -4.609 1.00 29.88 347 SER A N 1
ATOM 2763 C CA . SER A 1 347 ? 21.569 2.676 -4.456 1.00 29.88 347 SER A CA 1
ATOM 2764 C C . SER A 1 347 ? 20.663 3.769 -3.885 1.00 29.88 347 SER A C 1
ATOM 2766 O O . SER A 1 347 ? 19.521 3.934 -4.307 1.00 29.88 347 SER A O 1
ATOM 2768 N N . ALA A 1 348 ? 21.142 4.495 -2.879 1.00 27.86 348 ALA A N 1
ATOM 2769 C CA . ALA A 1 348 ? 20.394 5.542 -2.183 1.00 27.86 348 ALA A CA 1
ATOM 2770 C C . ALA A 1 348 ? 20.288 6.861 -2.987 1.00 27.86 348 ALA A C 1
ATOM 2772 O O . ALA A 1 348 ? 20.245 7.941 -2.402 1.00 27.86 348 ALA A O 1
ATOM 2773 N N . GLU A 1 349 ? 20.273 6.809 -4.320 1.00 39.94 349 GLU A N 1
ATOM 2774 C CA . GLU A 1 349 ? 20.409 7.999 -5.166 1.00 39.94 349 GLU A CA 1
ATOM 2775 C C . GLU A 1 349 ? 19.097 8.305 -5.906 1.00 39.94 349 GLU A C 1
ATOM 2777 O O . GLU A 1 349 ? 18.712 7.637 -6.862 1.00 39.94 349 GLU A O 1
ATOM 2782 N N . GLY A 1 350 ? 18.373 9.325 -5.431 1.00 48.62 350 GLY A N 1
ATOM 2783 C CA . GLY A 1 350 ? 17.269 9.940 -6.174 1.00 48.62 350 GLY A CA 1
ATOM 2784 C C . GLY A 1 350 ? 17.794 10.986 -7.155 1.00 48.62 350 GLY A C 1
ATOM 2785 O O . GLY A 1 350 ? 18.713 11.730 -6.815 1.00 48.62 350 GLY A O 1
ATOM 2786 N N . ARG A 1 351 ? 17.203 11.063 -8.353 1.00 58.25 351 ARG A N 1
ATOM 2787 C CA . ARG A 1 351 ? 17.537 12.105 -9.336 1.00 58.25 351 ARG A CA 1
ATOM 2788 C C . ARG A 1 351 ? 16.705 13.349 -9.082 1.00 58.25 351 ARG A C 1
ATOM 2790 O O . ARG A 1 351 ? 15.502 13.242 -8.853 1.00 58.25 351 ARG A O 1
ATOM 2797 N N . ILE A 1 352 ? 17.364 14.501 -9.128 1.00 63.44 352 ILE A N 1
ATOM 2798 C CA . ILE A 1 352 ? 16.736 15.817 -9.030 1.00 63.44 352 ILE A CA 1
ATOM 2799 C C . ILE A 1 352 ? 16.715 16.415 -10.431 1.00 63.44 352 ILE A C 1
ATOM 2801 O O . ILE A 1 352 ? 17.742 16.483 -11.104 1.00 63.44 352 ILE A O 1
ATOM 2805 N N . PHE A 1 353 ? 15.530 16.817 -10.858 1.00 69.38 353 PHE A N 1
ATOM 2806 C CA . PHE A 1 353 ? 15.250 17.469 -12.119 1.00 69.38 353 PHE A CA 1
ATOM 2807 C C . PHE A 1 353 ? 14.892 18.922 -11.836 1.00 69.38 353 PHE A C 1
ATOM 2809 O O . PHE A 1 353 ? 14.116 19.191 -10.924 1.00 69.38 353 PHE A O 1
ATOM 2816 N N . GLN A 1 354 ? 15.421 19.848 -12.627 1.00 75.25 354 GLN A N 1
ATOM 2817 C CA . GLN A 1 354 ? 14.833 21.182 -12.722 1.00 75.25 354 GLN A CA 1
ATOM 2818 C C . GLN A 1 354 ? 13.731 21.131 -13.762 1.00 75.25 354 GLN A C 1
ATOM 2820 O O . GLN A 1 354 ? 13.871 20.422 -14.763 1.00 75.25 354 GLN A O 1
ATOM 2825 N N . THR A 1 355 ? 12.641 21.842 -13.520 1.00 77.81 355 THR A N 1
ATOM 2826 C CA . THR A 1 355 ? 11.502 21.863 -14.433 1.00 77.81 355 THR A CA 1
ATOM 2827 C C . THR A 1 355 ? 11.248 23.249 -15.002 1.00 77.81 355 THR A C 1
ATOM 2829 O O . THR A 1 355 ? 11.892 24.222 -14.620 1.00 77.81 355 THR A O 1
ATOM 2832 N N . GLU A 1 356 ? 10.374 23.318 -15.994 1.00 79.94 356 GLU A N 1
ATOM 2833 C CA . GLU A 1 356 ? 9.896 24.552 -16.601 1.00 79.94 356 GLU A CA 1
ATOM 2834 C C . GLU A 1 356 ? 8.422 24.361 -16.959 1.00 79.94 356 GLU A C 1
ATOM 2836 O O . GLU A 1 356 ? 8.054 23.345 -17.566 1.00 79.94 356 GLU A O 1
ATOM 2841 N N . TRP A 1 357 ? 7.591 25.333 -16.585 1.00 78.19 357 TRP A N 1
ATOM 2842 C CA . TRP A 1 357 ? 6.179 25.365 -16.949 1.00 78.19 357 TRP A CA 1
ATOM 2843 C C . TRP A 1 357 ? 6.002 25.586 -18.449 1.00 78.19 357 TRP A C 1
ATOM 2845 O O . TRP A 1 357 ? 6.559 26.519 -19.033 1.00 78.19 357 TRP A O 1
ATOM 2855 N N . LYS A 1 358 ? 5.189 24.743 -19.087 1.00 76.88 358 LYS A N 1
ATOM 2856 C CA . LYS A 1 358 ? 4.789 24.917 -20.483 1.00 76.88 358 LYS A CA 1
ATOM 2857 C C . LYS A 1 358 ? 3.281 24.752 -20.639 1.00 76.88 358 LYS A C 1
ATOM 2859 O O . LYS A 1 358 ? 2.669 23.809 -20.144 1.00 76.88 358 LYS A O 1
ATOM 2864 N N . LEU A 1 359 ? 2.676 25.683 -21.368 1.00 73.88 359 LEU A N 1
ATOM 2865 C CA . LEU A 1 359 ? 1.272 25.589 -21.748 1.00 73.88 359 LEU A CA 1
ATOM 2866 C C . LEU A 1 359 ? 1.131 24.593 -22.905 1.00 73.88 359 LEU A C 1
ATOM 2868 O O . LEU A 1 359 ? 1.864 24.682 -23.897 1.00 73.88 359 LEU A O 1
ATOM 2872 N N . LEU A 1 360 ? 0.178 23.666 -22.812 1.00 62.09 360 LEU A N 1
ATOM 2873 C CA . LEU A 1 360 ? -0.077 22.715 -23.889 1.00 62.09 360 LEU A CA 1
ATOM 2874 C C . LEU A 1 360 ? -0.826 23.393 -25.043 1.00 62.09 360 LEU A C 1
ATOM 2876 O O . LEU A 1 360 ? -1.833 24.076 -24.859 1.00 62.09 360 LEU A O 1
ATOM 2880 N N . VAL A 1 361 ? -0.374 23.154 -26.276 1.00 62.06 361 VAL A N 1
ATOM 2881 C CA . VAL A 1 361 ? -1.141 23.515 -27.477 1.00 62.06 361 VAL A CA 1
ATOM 2882 C C . VAL A 1 361 ? -2.179 22.417 -27.719 1.00 62.06 361 VAL A C 1
ATOM 2884 O O . VAL A 1 361 ? -1.945 21.481 -28.479 1.00 62.06 361 VAL A O 1
ATOM 2887 N N . GLY A 1 362 ? -3.314 22.506 -27.024 1.00 59.06 362 GLY A N 1
ATOM 2888 C CA . GLY A 1 362 ? -4.375 21.496 -27.046 1.00 59.06 362 GLY A CA 1
ATOM 2889 C C . GLY A 1 362 ? -4.843 21.135 -25.640 1.00 59.06 362 GLY A C 1
ATOM 2890 O O . GLY A 1 362 ? -4.776 21.951 -24.728 1.00 59.06 362 GLY A O 1
ATOM 2891 N N . SER A 1 363 ? -5.377 19.930 -25.459 1.00 59.38 363 SER A N 1
ATOM 2892 C CA . SER A 1 363 ? -5.791 19.430 -24.144 1.00 59.38 363 SER A CA 1
ATOM 2893 C C . SER A 1 363 ? -5.569 17.926 -24.084 1.00 59.38 363 SER A C 1
ATOM 2895 O O . SER A 1 363 ? -6.023 17.218 -24.983 1.00 59.38 363 SER A O 1
ATOM 2897 N N . GLU A 1 364 ? -4.882 17.450 -23.051 1.00 70.94 364 GLU A N 1
ATOM 2898 C CA . GLU A 1 364 ? -4.780 16.018 -22.753 1.00 70.94 364 GLU A CA 1
ATOM 2899 C C . GLU A 1 364 ? -5.951 15.627 -21.844 1.00 70.94 364 GLU A C 1
ATOM 2901 O O . GLU A 1 364 ? -6.369 16.416 -20.996 1.00 70.94 364 GLU A O 1
ATOM 2906 N N . LEU A 1 365 ? -6.528 14.446 -22.054 1.00 70.06 365 LEU A N 1
ATOM 2907 C CA . LEU A 1 365 ? -7.684 13.957 -21.303 1.00 70.06 365 LEU A CA 1
ATOM 2908 C C . LEU A 1 365 ? -7.258 12.756 -20.460 1.00 70.06 365 LEU A C 1
ATOM 2910 O O . LEU A 1 365 ? -6.618 11.845 -20.982 1.00 70.06 365 LEU A O 1
ATOM 2914 N N . ILE A 1 366 ? -7.625 12.758 -19.182 1.00 60.84 366 ILE A N 1
ATOM 2915 C CA . ILE A 1 366 ? -7.325 11.678 -18.240 1.00 60.84 366 ILE A CA 1
ATOM 2916 C C . ILE A 1 366 ? -8.583 10.841 -18.056 1.00 60.84 366 ILE A C 1
ATOM 2918 O O . ILE A 1 366 ? -9.643 11.380 -17.734 1.00 60.84 366 ILE A O 1
ATOM 2922 N N . PHE A 1 367 ? -8.446 9.533 -18.253 1.00 56.88 367 PHE A N 1
ATOM 2923 C CA . PHE A 1 367 ? -9.506 8.558 -18.036 1.00 56.88 367 PHE A CA 1
ATOM 2924 C C . PHE A 1 367 ? -9.117 7.622 -16.895 1.00 56.88 367 PHE A C 1
ATOM 2926 O O . PHE A 1 367 ? -7.936 7.300 -16.752 1.00 56.88 367 PHE A O 1
ATOM 2933 N N . ASP A 1 368 ? -10.093 7.200 -16.099 1.00 52.44 368 ASP A N 1
ATOM 2934 C CA . ASP A 1 368 ? -9.883 6.184 -15.071 1.00 52.44 368 ASP A CA 1
ATOM 2935 C C . ASP A 1 368 ? -9.834 4.757 -15.654 1.00 52.44 368 ASP A C 1
ATOM 2937 O O . ASP A 1 368 ? -9.990 4.535 -16.861 1.00 52.44 368 ASP A O 1
ATOM 2941 N N . ASP A 1 369 ? -9.635 3.767 -14.780 1.00 42.56 369 ASP A N 1
ATOM 2942 C CA . ASP A 1 369 ? -9.554 2.346 -15.147 1.00 42.56 369 ASP A CA 1
ATOM 2943 C C . ASP A 1 369 ? -10.867 1.785 -15.739 1.00 42.56 369 ASP A C 1
ATOM 2945 O O . ASP A 1 369 ? -10.870 0.702 -16.334 1.00 42.56 369 ASP A O 1
ATOM 2949 N N . TYR A 1 370 ? -11.981 2.511 -15.603 1.00 45.59 370 TYR A N 1
ATOM 2950 C CA . TYR A 1 370 ? -13.289 2.172 -16.170 1.00 45.59 370 TYR A CA 1
ATOM 2951 C C . TYR A 1 370 ? -13.570 2.913 -17.487 1.00 45.59 370 TYR A C 1
ATOM 2953 O O . TYR A 1 370 ? -14.572 2.632 -18.153 1.00 45.59 370 TYR A O 1
ATOM 2961 N N . GLY A 1 371 ? -12.663 3.800 -17.906 1.00 46.94 371 GLY A N 1
ATOM 2962 C CA . GLY A 1 371 ? -12.772 4.604 -19.117 1.00 46.94 371 GLY A CA 1
ATOM 2963 C C . GLY A 1 371 ? -13.623 5.866 -18.955 1.00 46.94 371 GLY A C 1
ATOM 2964 O O . GLY A 1 371 ? -14.011 6.453 -19.969 1.00 46.94 371 GLY A O 1
ATOM 2965 N N . GLU A 1 372 ? -13.926 6.295 -17.728 1.00 50.50 372 GLU A N 1
ATOM 2966 C CA . GLU A 1 372 ? -14.616 7.559 -17.464 1.00 50.50 372 GLU A CA 1
ATOM 2967 C C . GLU A 1 372 ? -13.628 8.729 -17.478 1.00 50.50 372 GLU A C 1
ATOM 2969 O O . GLU A 1 372 ? -12.504 8.626 -16.994 1.00 50.50 372 GLU A O 1
ATOM 2974 N N . LEU A 1 373 ? -14.031 9.854 -18.077 1.00 56.91 373 LEU A N 1
ATOM 2975 C CA . LEU A 1 373 ? -13.205 11.060 -18.136 1.00 56.91 373 LEU A CA 1
ATOM 2976 C C . LEU A 1 373 ? -13.154 11.712 -16.748 1.00 56.91 373 LEU A C 1
ATOM 2978 O O . LEU A 1 373 ? -14.164 12.248 -16.297 1.00 56.91 373 LEU A O 1
ATOM 2982 N N . VAL A 1 374 ? -11.978 11.724 -16.124 1.00 59.81 374 VAL A N 1
ATOM 2983 C CA . VAL A 1 374 ? -11.766 12.278 -14.775 1.00 59.81 374 VAL A CA 1
ATOM 2984 C C . VAL A 1 374 ? -11.034 13.616 -14.775 1.00 59.81 374 VAL A C 1
ATOM 2986 O O . VAL A 1 374 ? -11.120 14.357 -13.805 1.00 59.81 374 VAL A O 1
ATOM 2989 N N . GLY A 1 375 ? -10.348 13.974 -15.864 1.00 64.56 375 GLY A N 1
ATOM 2990 C CA . GLY A 1 375 ? -9.554 15.198 -15.876 1.00 64.56 375 GLY A CA 1
ATOM 2991 C C . GLY A 1 375 ? -9.162 15.705 -17.251 1.00 64.56 375 GLY A C 1
ATOM 2992 O O . GLY A 1 375 ? -9.172 14.978 -18.247 1.00 64.56 375 GLY A O 1
ATOM 2993 N N . LYS A 1 376 ? -8.775 16.980 -17.293 1.00 72.62 376 LYS A N 1
ATOM 2994 C CA . LYS A 1 376 ? -8.192 17.629 -18.466 1.00 72.62 376 LYS A CA 1
ATOM 2995 C C . LYS A 1 376 ? -6.915 18.361 -18.065 1.00 72.62 376 LYS A C 1
ATOM 2997 O O . LYS A 1 376 ? -6.939 19.199 -17.170 1.00 72.62 376 LYS A O 1
ATOM 3002 N N . VAL A 1 377 ? -5.822 18.069 -18.762 1.00 70.56 377 VAL A N 1
ATOM 3003 C CA . VAL A 1 377 ? -4.523 18.720 -18.566 1.00 70.56 377 VAL A CA 1
ATOM 3004 C C . VAL A 1 377 ? -4.398 19.878 -19.546 1.00 70.56 377 VAL A C 1
ATOM 3006 O O . VAL A 1 377 ? -4.522 19.698 -20.764 1.00 70.56 377 VAL A O 1
ATOM 3009 N N . ASN A 1 378 ? -4.142 21.068 -19.006 1.00 66.50 378 ASN A N 1
ATOM 3010 C CA . ASN A 1 378 ? -3.911 22.288 -19.785 1.00 66.50 378 ASN A CA 1
ATOM 3011 C C . ASN A 1 378 ? -2.435 22.727 -19.758 1.00 66.50 378 ASN A C 1
ATOM 3013 O O . ASN A 1 378 ? -1.980 23.432 -20.660 1.00 66.50 378 ASN A O 1
ATOM 3017 N N . GLU A 1 379 ? -1.681 22.282 -18.752 1.00 71.06 379 GLU A N 1
ATOM 3018 C CA . GLU A 1 379 ? -0.294 22.670 -18.492 1.00 71.06 379 GLU A CA 1
ATOM 3019 C C . GLU A 1 379 ? 0.556 21.445 -18.156 1.00 71.06 379 GLU A C 1
ATOM 3021 O O . GLU A 1 379 ? 0.069 20.479 -17.564 1.00 71.06 379 GLU A O 1
ATOM 3026 N N . HIS A 1 380 ? 1.838 21.487 -18.521 1.00 74.62 380 HIS A N 1
ATOM 3027 C CA . HIS A 1 380 ? 2.796 20.455 -18.137 1.00 74.62 380 HIS A CA 1
ATOM 3028 C C . HIS A 1 380 ? 4.116 21.041 -17.630 1.00 74.62 380 HIS A C 1
ATOM 3030 O O . HIS A 1 380 ? 4.567 22.102 -18.070 1.00 74.62 380 HIS A O 1
ATOM 3036 N N . LEU A 1 381 ? 4.746 20.321 -16.705 1.00 69.00 381 LEU A N 1
ATOM 3037 C CA . LEU A 1 381 ? 6.100 20.585 -16.239 1.00 69.00 381 LEU A CA 1
ATOM 3038 C C . LEU A 1 381 ? 7.071 19.734 -17.048 1.00 69.00 381 LEU A C 1
ATOM 3040 O O . LEU A 1 381 ? 7.070 18.504 -16.948 1.00 69.00 381 LEU A O 1
ATOM 3044 N N . VAL A 1 382 ? 7.929 20.387 -17.828 1.00 72.44 382 VAL A N 1
ATOM 3045 C CA . VAL A 1 382 ? 8.974 19.701 -18.592 1.00 72.44 382 VAL A CA 1
ATOM 3046 C C . VAL A 1 382 ? 10.262 19.711 -17.793 1.00 72.44 382 VAL A C 1
ATOM 3048 O O . VAL A 1 382 ? 10.797 20.761 -17.448 1.00 72.44 382 VAL A O 1
ATOM 3051 N N . THR A 1 383 ? 10.773 18.525 -17.500 1.00 63.22 383 THR A N 1
ATOM 3052 C CA . THR A 1 383 ? 12.008 18.358 -16.732 1.00 63.22 383 THR A CA 1
ATOM 3053 C C . THR A 1 383 ? 13.256 18.433 -17.623 1.00 63.22 383 THR A C 1
ATOM 3055 O O . THR A 1 383 ? 13.246 18.041 -18.791 1.00 63.22 383 THR A O 1
ATOM 3058 N N . GLN A 1 384 ? 14.371 18.906 -17.062 1.00 62.91 384 GLN A N 1
ATOM 3059 C CA . GLN A 1 384 ? 15.686 18.959 -17.706 1.00 62.91 384 GLN A CA 1
ATOM 3060 C C . GLN A 1 384 ? 16.737 18.219 -16.858 1.00 62.91 384 GLN A C 1
ATOM 3062 O O . GLN A 1 384 ? 16.780 18.354 -15.633 1.00 62.91 384 GLN A O 1
ATOM 3067 N N . GLU A 1 385 ? 17.622 17.444 -17.500 1.00 54.84 385 GLU A N 1
ATOM 3068 C CA . GLU A 1 385 ? 18.694 16.687 -16.823 1.00 54.84 385 GLU A CA 1
ATOM 3069 C C . GLU A 1 385 ? 19.942 17.531 -16.538 1.00 54.84 385 GLU A C 1
ATOM 3071 O O . GLU A 1 385 ? 21.012 17.189 -17.017 1.00 54.84 385 GLU A O 1
ATOM 3076 N N . ASN A 1 386 ? 19.858 18.642 -15.797 1.00 50.91 386 ASN A N 1
ATOM 3077 C CA . ASN A 1 386 ? 21.041 19.509 -15.634 1.00 50.91 386 ASN A CA 1
ATOM 3078 C C . ASN A 1 386 ? 21.265 20.115 -14.237 1.00 50.91 386 ASN A C 1
ATOM 3080 O O . ASN A 1 386 ? 22.070 21.037 -14.101 1.00 50.91 386 ASN A O 1
ATOM 3084 N N . VAL A 1 387 ? 20.647 19.600 -13.169 1.00 43.50 387 VAL A N 1
ATOM 3085 C CA . VAL A 1 387 ? 20.921 20.131 -11.818 1.00 43.50 387 VAL A CA 1
ATOM 3086 C C . VAL A 1 387 ? 22.096 19.407 -11.174 1.00 43.50 387 VAL A C 1
ATOM 3088 O O . VAL A 1 387 ? 21.967 18.298 -10.661 1.00 43.50 387 VAL A O 1
ATOM 3091 N N . THR A 1 388 ? 23.253 20.066 -11.147 1.00 39.31 388 THR A N 1
ATOM 3092 C CA . THR A 1 388 ? 24.365 19.663 -10.278 1.00 39.31 388 THR A CA 1
ATOM 3093 C C . THR A 1 388 ? 24.241 20.420 -8.960 1.00 39.31 388 THR A C 1
ATOM 3095 O O . THR A 1 388 ? 24.606 21.591 -8.883 1.00 39.31 388 THR A O 1
ATOM 3098 N N . ILE A 1 389 ? 23.734 19.771 -7.906 1.00 36.50 389 ILE A N 1
ATOM 3099 C CA . ILE A 1 389 ? 23.811 20.340 -6.555 1.00 36.50 389 ILE A CA 1
ATOM 3100 C C . ILE A 1 389 ? 25.267 20.245 -6.112 1.00 36.50 389 ILE A C 1
ATOM 3102 O O . ILE A 1 389 ? 25.747 19.180 -5.730 1.00 36.50 389 ILE A O 1
ATOM 3106 N N . VAL A 1 390 ? 25.988 21.361 -6.196 1.00 28.98 390 VAL A N 1
ATOM 3107 C CA . VAL A 1 390 ? 27.310 21.481 -5.588 1.00 28.98 390 VAL A CA 1
ATOM 3108 C C . VAL A 1 390 ? 27.071 21.725 -4.100 1.00 28.98 390 VAL A C 1
ATOM 3110 O O . VAL A 1 390 ? 26.517 22.770 -3.753 1.00 28.98 390 VAL A O 1
ATOM 3113 N N . PRO A 1 391 ? 27.447 20.798 -3.202 1.00 24.83 391 PRO A N 1
ATOM 3114 C CA . PRO A 1 391 ? 27.355 21.074 -1.784 1.00 24.83 391 PRO A CA 1
ATOM 3115 C C . PRO A 1 391 ? 28.236 22.287 -1.501 1.00 24.83 391 PRO A C 1
ATOM 3117 O O . PRO A 1 391 ? 29.448 22.254 -1.741 1.00 24.83 391 PRO A O 1
ATOM 3120 N N . VAL A 1 392 ? 27.641 23.363 -0.986 1.00 26.88 392 VAL A N 1
ATOM 3121 C CA . VAL A 1 392 ? 28.427 24.401 -0.327 1.00 26.88 392 VAL A CA 1
ATOM 3122 C C . VAL A 1 392 ? 29.086 23.696 0.848 1.00 26.88 392 VAL A C 1
ATOM 3124 O O . VAL A 1 392 ? 28.419 23.316 1.810 1.00 26.88 392 VAL A O 1
ATOM 3127 N N . LYS A 1 393 ? 30.394 23.443 0.735 1.00 29.42 393 LYS A N 1
ATOM 3128 C CA . LYS A 1 393 ? 31.216 22.994 1.856 1.00 29.42 393 LYS A CA 1
ATOM 3129 C C . LYS A 1 393 ? 31.191 24.101 2.903 1.00 29.42 393 LYS A C 1
ATOM 3131 O O . LYS A 1 393 ? 32.067 24.961 2.918 1.00 29.42 393 LYS A O 1
ATOM 3136 N N . ASN A 1 394 ? 30.194 24.069 3.778 1.00 28.19 394 ASN A N 1
ATOM 3137 C CA . ASN A 1 394 ? 30.366 24.633 5.098 1.00 28.19 394 ASN A CA 1
ATOM 3138 C C . ASN A 1 394 ? 31.404 23.768 5.805 1.00 28.19 394 ASN A C 1
ATOM 3140 O O . ASN A 1 394 ? 31.355 22.537 5.781 1.00 28.19 394 ASN A O 1
ATOM 3144 N N . ALA A 1 395 ? 32.428 24.459 6.281 1.00 31.44 395 ALA A N 1
ATOM 3145 C CA . ALA A 1 395 ? 33.627 23.891 6.844 1.00 31.44 395 ALA A CA 1
ATOM 3146 C C . ALA A 1 395 ? 33.323 22.999 8.060 1.00 31.44 395 ALA A C 1
ATOM 3148 O O . ALA A 1 395 ? 32.391 23.260 8.814 1.00 31.44 395 ALA A O 1
ATOM 3149 N N . GLU A 1 396 ? 34.202 22.010 8.237 1.00 30.86 396 GLU A N 1
ATOM 3150 C CA . GLU A 1 396 ? 34.445 21.237 9.462 1.00 30.86 396 GLU A CA 1
ATOM 3151 C C . GLU A 1 396 ? 33.413 20.163 9.844 1.00 30.86 396 GLU A C 1
ATOM 3153 O O . GLU A 1 396 ? 32.439 20.387 10.552 1.00 30.86 396 GLU A O 1
ATOM 3158 N N . SER A 1 397 ? 33.710 18.910 9.498 1.00 26.83 397 SER A N 1
ATOM 3159 C CA . SER A 1 397 ? 34.264 17.942 10.463 1.00 26.83 397 SER A CA 1
ATOM 3160 C C . SER A 1 397 ? 34.480 16.583 9.794 1.00 26.83 397 SER A C 1
ATOM 3162 O O . SER A 1 397 ? 33.722 16.131 8.940 1.00 26.83 397 SER A O 1
ATOM 3164 N N . THR A 1 398 ? 35.618 15.993 10.124 1.00 29.11 398 THR A N 1
ATOM 3165 C CA . THR A 1 398 ? 36.182 14.760 9.588 1.00 29.11 398 THR A CA 1
ATOM 3166 C C . THR A 1 398 ? 35.687 13.519 10.332 1.00 29.11 398 THR A C 1
ATOM 3168 O O . THR A 1 398 ? 35.398 13.587 11.520 1.00 29.11 398 THR A O 1
ATOM 3171 N N . GLU A 1 399 ? 35.770 12.397 9.607 1.00 29.80 399 GLU A N 1
ATOM 3172 C CA . GLU A 1 399 ? 35.904 11.000 10.058 1.00 29.80 399 GLU A CA 1
ATOM 3173 C C . GLU A 1 399 ? 34.643 10.157 10.326 1.00 29.80 399 GLU A C 1
ATOM 3175 O O . GLU A 1 399 ? 33.967 10.290 11.338 1.00 29.80 399 GLU A O 1
ATOM 3180 N N . GLY A 1 400 ? 34.476 9.149 9.454 1.00 31.47 400 GLY A N 1
ATOM 3181 C CA . GLY A 1 400 ? 34.508 7.748 9.886 1.00 31.47 400 GLY A CA 1
ATOM 3182 C C . GLY A 1 400 ? 33.201 6.959 9.787 1.00 31.47 400 GLY A C 1
ATOM 3183 O O . GLY A 1 400 ? 32.385 7.031 10.691 1.00 31.47 400 GLY A O 1
ATOM 3184 N N . GLU A 1 401 ? 33.051 6.143 8.734 1.00 28.52 401 GLU A N 1
ATOM 3185 C CA . GLU A 1 401 ? 32.906 4.669 8.815 1.00 28.52 401 GLU A CA 1
ATOM 3186 C C . GLU A 1 401 ? 32.394 4.082 7.481 1.00 28.52 401 GLU A C 1
ATOM 3188 O O . GLU A 1 401 ? 31.223 4.189 7.123 1.00 28.52 401 GLU A O 1
ATOM 3193 N N . GLU A 1 402 ? 33.290 3.414 6.744 1.00 33.25 402 GLU A N 1
ATOM 3194 C CA . GLU A 1 402 ? 32.934 2.498 5.655 1.00 33.25 402 GLU A CA 1
ATOM 3195 C C . GLU A 1 402 ? 32.383 1.183 6.236 1.00 33.25 402 GLU A C 1
ATOM 3197 O O . GLU A 1 402 ? 33.035 0.543 7.063 1.00 33.25 402 GLU A O 1
ATOM 3202 N N . LYS A 1 403 ? 31.236 0.708 5.731 1.00 33.47 403 LYS A N 1
ATOM 3203 C CA . LYS A 1 403 ? 30.834 -0.704 5.839 1.00 33.47 403 LYS A CA 1
ATOM 3204 C C . LYS A 1 403 ? 30.637 -1.328 4.457 1.00 33.47 403 LYS A C 1
ATOM 3206 O O . LYS A 1 403 ? 30.137 -0.714 3.523 1.00 33.47 403 LYS A O 1
ATOM 3211 N N . SER A 1 404 ? 31.119 -2.562 4.366 1.00 35.22 404 SER A N 1
ATOM 3212 C CA . SER A 1 404 ? 31.432 -3.364 3.184 1.00 35.22 404 SER A CA 1
ATOM 3213 C C . SER A 1 404 ? 30.266 -3.647 2.223 1.00 35.22 404 SER A C 1
ATOM 3215 O O . SER A 1 404 ? 29.408 -4.479 2.517 1.00 35.22 404 SER A O 1
ATOM 3217 N N . GLU A 1 405 ? 30.323 -3.086 1.014 1.00 36.94 405 GLU A N 1
ATOM 3218 C CA . GLU A 1 405 ? 29.750 -3.722 -0.182 1.00 36.94 405 GLU A CA 1
ATOM 3219 C C . GLU A 1 405 ? 30.656 -4.886 -0.631 1.00 36.94 405 GLU A C 1
ATOM 3221 O O . GLU A 1 405 ? 31.886 -4.771 -0.612 1.00 36.94 405 GLU A O 1
ATOM 3226 N N . GLY A 1 406 ? 30.058 -6.013 -1.033 1.00 39.78 406 GLY A N 1
ATOM 3227 C CA . GLY A 1 406 ? 30.772 -7.224 -1.452 1.00 39.78 406 GLY A CA 1
ATOM 3228 C C . GLY A 1 406 ? 31.813 -6.970 -2.553 1.00 39.78 406 GLY A C 1
ATOM 3229 O O . GLY A 1 406 ? 31.550 -6.303 -3.555 1.00 39.78 406 GLY A O 1
ATOM 3230 N N . THR A 1 407 ? 33.004 -7.543 -2.374 1.00 47.47 407 THR A N 1
ATOM 3231 C CA . THR A 1 407 ? 34.204 -7.403 -3.223 1.00 47.47 407 THR A CA 1
ATOM 3232 C C . THR A 1 407 ? 33.980 -7.688 -4.713 1.00 47.47 407 THR A C 1
ATOM 3234 O O . THR A 1 407 ? 34.658 -7.091 -5.548 1.00 47.47 407 THR A O 1
ATOM 3237 N N . PHE A 1 408 ? 33.015 -8.543 -5.058 1.00 43.06 408 PHE A N 1
ATOM 3238 C CA . PHE A 1 408 ? 32.622 -8.841 -6.440 1.00 43.06 408 PHE A CA 1
ATOM 3239 C C . PHE A 1 408 ? 32.054 -7.613 -7.167 1.00 43.06 408 PHE A C 1
ATOM 3241 O O . PHE A 1 408 ? 32.515 -7.254 -8.249 1.00 43.06 408 PHE A O 1
ATOM 3248 N N . LEU A 1 409 ? 31.096 -6.921 -6.543 1.00 44.19 409 LEU A N 1
ATOM 3249 C CA . LEU A 1 409 ? 30.396 -5.795 -7.160 1.00 44.19 409 LEU A CA 1
ATOM 3250 C C . LEU A 1 409 ? 31.322 -4.585 -7.325 1.00 44.19 409 LEU A C 1
ATOM 3252 O O . LEU A 1 409 ? 31.250 -3.889 -8.334 1.00 44.19 409 LEU A O 1
ATOM 3256 N N . LYS A 1 410 ? 32.242 -4.377 -6.371 1.00 52.16 410 LYS A N 1
ATOM 3257 C CA . LYS A 1 410 ? 33.308 -3.369 -6.486 1.00 52.16 410 LYS A CA 1
ATOM 3258 C C . LYS A 1 410 ? 34.229 -3.649 -7.678 1.00 52.16 410 LYS A C 1
ATOM 3260 O O . LYS A 1 410 ? 34.520 -2.723 -8.429 1.00 52.16 410 LYS A O 1
ATOM 3265 N N . LYS A 1 411 ? 34.652 -4.905 -7.883 1.00 49.47 411 LYS A N 1
ATOM 3266 C CA . LYS A 1 411 ? 35.479 -5.290 -9.041 1.00 49.47 411 LYS A CA 1
ATOM 3267 C C . LYS A 1 411 ? 34.720 -5.114 -10.361 1.00 49.47 411 LYS A C 1
ATOM 3269 O O . LYS A 1 411 ? 35.230 -4.453 -11.255 1.00 49.47 411 LYS A O 1
ATOM 3274 N N . ALA A 1 412 ? 33.485 -5.605 -10.460 1.00 45.88 412 ALA A N 1
ATOM 3275 C CA . ALA A 1 412 ? 32.675 -5.478 -11.675 1.00 45.88 412 ALA A CA 1
ATOM 3276 C C . ALA A 1 412 ? 32.364 -4.009 -12.036 1.00 45.88 412 ALA A C 1
ATOM 3278 O O . ALA A 1 412 ? 32.543 -3.608 -13.183 1.00 45.88 412 ALA A O 1
ATOM 3279 N N . LYS A 1 413 ? 31.982 -3.172 -11.055 1.00 50.31 413 LYS A N 1
ATOM 3280 C CA . LYS A 1 413 ? 31.723 -1.731 -11.261 1.00 50.31 413 LYS A CA 1
ATOM 3281 C C . LYS A 1 413 ? 32.976 -0.949 -11.673 1.00 50.31 413 LYS A C 1
ATOM 3283 O O . LYS A 1 413 ? 32.860 0.023 -12.415 1.00 50.31 413 LYS A O 1
ATOM 3288 N N . ALA A 1 414 ? 34.158 -1.342 -11.193 1.00 51.34 414 ALA A N 1
ATOM 3289 C CA . ALA A 1 414 ? 35.419 -0.715 -11.589 1.00 51.34 414 ALA A CA 1
ATOM 3290 C C . ALA A 1 414 ? 35.782 -1.024 -13.054 1.00 51.34 414 ALA A C 1
ATOM 3292 O O . ALA A 1 414 ? 36.229 -0.128 -13.765 1.00 51.34 414 ALA A O 1
ATOM 3293 N N . LEU A 1 415 ? 35.528 -2.259 -13.507 1.00 50.84 415 LEU A N 1
ATOM 3294 C CA . LEU A 1 415 ? 35.853 -2.747 -14.856 1.00 50.84 415 LEU A CA 1
ATOM 3295 C C . LEU A 1 415 ? 34.822 -2.323 -15.926 1.00 50.84 415 LEU A C 1
ATOM 3297 O O . LEU A 1 415 ? 35.170 -2.178 -17.094 1.00 50.84 415 LEU A O 1
ATOM 3301 N N . ALA A 1 416 ? 33.564 -2.071 -15.543 1.00 47.94 416 ALA A N 1
ATOM 3302 C CA . ALA A 1 416 ? 32.462 -1.719 -16.453 1.00 47.94 416 ALA A CA 1
ATOM 3303 C C . ALA A 1 416 ? 32.448 -0.246 -16.929 1.00 47.94 416 ALA A C 1
ATOM 3305 O O . ALA A 1 416 ? 31.484 0.203 -17.544 1.00 47.94 416 ALA A O 1
ATOM 3306 N N . ARG A 1 417 ? 33.498 0.541 -16.652 1.00 44.47 417 ARG A N 1
ATOM 3307 C CA . ARG A 1 417 ? 33.574 1.983 -16.978 1.00 44.47 417 ARG A CA 1
ATOM 3308 C C . ARG A 1 417 ? 33.801 2.307 -18.463 1.00 44.47 417 ARG A C 1
ATOM 3310 O O . ARG A 1 417 ? 34.029 3.471 -18.792 1.00 44.47 417 ARG A O 1
ATOM 3317 N N . GLN A 1 418 ? 33.743 1.331 -19.368 1.00 48.81 418 GLN A N 1
ATOM 3318 C CA . GLN A 1 418 ? 33.937 1.575 -20.798 1.00 48.81 418 GLN A CA 1
ATOM 3319 C C . GLN A 1 418 ? 32.632 1.512 -21.597 1.00 48.81 418 GLN A C 1
ATOM 3321 O O . GLN A 1 418 ? 31.734 0.723 -21.329 1.00 48.81 418 GLN A O 1
ATOM 3326 N N . LYS A 1 419 ? 32.560 2.423 -22.571 1.00 55.50 419 LYS A N 1
ATOM 3327 C CA . LYS A 1 419 ? 31.433 2.722 -23.461 1.00 55.50 419 LYS A CA 1
ATOM 3328 C C . LYS A 1 419 ? 30.956 1.487 -24.236 1.00 55.50 419 LYS A C 1
ATOM 3330 O O . LYS A 1 419 ? 31.779 0.652 -24.601 1.00 55.50 419 LYS A O 1
ATOM 3335 N N . GLU A 1 420 ? 29.661 1.439 -24.555 1.00 56.59 420 GLU A N 1
ATOM 3336 C CA . GLU A 1 420 ? 29.086 0.493 -25.522 1.00 56.59 420 GLU A CA 1
ATOM 3337 C C . GLU A 1 420 ? 29.836 0.610 -26.864 1.00 56.59 420 GLU A C 1
ATOM 3339 O O . GLU A 1 420 ? 30.050 1.715 -27.375 1.00 56.59 420 GLU A O 1
ATOM 3344 N N . LYS A 1 421 ? 30.293 -0.525 -27.405 1.00 66.81 421 LYS A N 1
ATOM 3345 C CA . LYS A 1 421 ? 30.989 -0.617 -28.694 1.00 66.81 421 LYS A CA 1
ATOM 3346 C C . LYS A 1 421 ? 30.244 -1.603 -29.579 1.00 66.81 421 LYS A C 1
ATOM 3348 O O . LYS A 1 421 ? 29.958 -2.716 -29.151 1.00 66.81 421 LYS A O 1
ATOM 3353 N N . THR A 1 422 ? 29.953 -1.190 -30.804 1.00 74.69 422 THR A N 1
ATOM 3354 C CA . THR A 1 422 ? 29.308 -2.037 -31.810 1.00 74.69 422 THR A CA 1
ATOM 3355 C C . THR A 1 422 ? 30.371 -2.842 -32.554 1.00 74.69 422 THR A C 1
ATOM 3357 O O . THR A 1 422 ? 31.409 -2.284 -32.926 1.00 74.69 422 THR A O 1
ATOM 3360 N N . SER A 1 423 ? 30.128 -4.142 -32.737 1.00 81.12 423 SER A N 1
ATOM 3361 C CA . SER A 1 423 ? 30.951 -4.994 -33.599 1.00 81.12 423 SER A CA 1
ATOM 3362 C C . SER A 1 423 ? 30.655 -4.696 -35.071 1.00 81.12 423 SER A C 1
ATOM 3364 O O . SER A 1 423 ? 29.505 -4.441 -35.423 1.00 81.12 423 SER A O 1
ATOM 3366 N N . ASP A 1 424 ? 31.685 -4.739 -35.915 1.00 84.50 424 ASP A N 1
ATOM 3367 C CA . ASP A 1 424 ? 31.561 -4.612 -37.373 1.00 84.50 424 ASP A CA 1
ATOM 3368 C C . ASP A 1 424 ? 31.471 -5.988 -38.067 1.00 84.50 424 ASP A C 1
ATOM 3370 O O . ASP A 1 424 ? 31.515 -6.058 -39.296 1.00 84.50 424 ASP A O 1
ATOM 3374 N N . PHE A 1 425 ? 31.383 -7.088 -37.306 1.00 86.38 425 PHE A N 1
ATOM 3375 C CA . PHE A 1 425 ? 31.233 -8.429 -37.867 1.00 86.38 425 PHE A CA 1
ATOM 3376 C C . PHE A 1 425 ? 29.933 -8.526 -38.680 1.00 86.38 425 PHE A C 1
ATOM 3378 O O . PHE A 1 425 ? 28.849 -8.224 -38.177 1.00 86.38 425 PHE A O 1
ATOM 3385 N N . ALA A 1 426 ? 30.047 -8.944 -39.941 1.00 78.06 426 ALA A N 1
ATOM 3386 C CA . ALA A 1 426 ? 28.898 -9.164 -40.804 1.00 78.06 426 ALA A CA 1
ATOM 3387 C C . ALA A 1 426 ? 28.153 -10.434 -40.356 1.00 78.06 426 ALA A C 1
ATOM 3389 O O . ALA A 1 426 ? 28.729 -11.515 -40.314 1.00 78.06 426 ALA A O 1
ATOM 3390 N N . GLU A 1 427 ? 26.870 -10.302 -40.010 1.00 77.19 427 GLU A N 1
ATOM 3391 C CA . GLU A 1 427 ? 25.979 -11.421 -39.657 1.00 77.19 427 GLU A CA 1
ATOM 3392 C C . GLU A 1 427 ? 25.554 -12.195 -40.929 1.00 77.19 427 GLU A C 1
ATOM 3394 O O . GLU A 1 427 ? 24.373 -12.265 -41.248 1.00 77.19 427 GLU A O 1
ATOM 3399 N N . ASP A 1 428 ? 26.512 -12.698 -41.719 1.00 81.12 428 ASP A N 1
ATOM 3400 C CA . ASP A 1 428 ? 26.279 -13.322 -43.035 1.00 81.12 428 ASP A CA 1
ATOM 3401 C C . ASP A 1 428 ? 26.888 -14.729 -43.185 1.00 81.12 428 ASP A C 1
ATOM 3403 O O . ASP A 1 428 ? 27.123 -15.208 -44.300 1.00 81.12 428 ASP A O 1
ATOM 3407 N N . LEU A 1 429 ? 27.117 -15.419 -42.061 1.00 87.50 429 LEU A N 1
ATOM 3408 C CA . LEU A 1 429 ? 27.581 -16.806 -42.053 1.00 87.50 429 LEU A CA 1
ATOM 3409 C C . LEU A 1 429 ? 26.596 -17.720 -42.805 1.00 87.50 429 LEU A C 1
ATOM 3411 O O . LEU A 1 429 ? 25.381 -17.657 -42.634 1.00 87.50 429 LEU A O 1
ATOM 3415 N N . ASP A 1 430 ? 27.132 -18.617 -43.633 1.00 87.19 430 ASP A N 1
ATOM 3416 C CA . ASP A 1 430 ? 26.329 -19.542 -44.434 1.00 87.19 430 ASP A CA 1
ATOM 3417 C C . ASP A 1 430 ? 25.666 -20.604 -43.542 1.00 87.19 430 ASP A C 1
ATOM 3419 O O . ASP A 1 430 ? 26.325 -21.524 -43.051 1.00 87.19 430 ASP A O 1
ATOM 3423 N N . HIS A 1 431 ? 24.341 -20.499 -43.374 1.00 86.94 431 HIS A N 1
ATOM 3424 C CA . HIS A 1 431 ? 23.530 -21.410 -42.554 1.00 86.94 431 HIS A CA 1
ATOM 3425 C C . HIS A 1 431 ? 23.726 -22.888 -42.923 1.00 86.94 431 HIS A C 1
ATOM 3427 O O . HIS A 1 431 ? 23.577 -23.753 -42.065 1.00 86.94 431 HIS A O 1
ATOM 3433 N N . SER A 1 432 ? 24.082 -23.207 -44.176 1.00 86.25 432 SER A N 1
ATOM 3434 C CA . SER A 1 432 ? 24.266 -24.595 -44.627 1.00 86.25 432 SER A CA 1
ATOM 3435 C C . SER A 1 432 ? 25.501 -25.289 -44.040 1.00 86.25 432 SER A C 1
ATOM 3437 O O . SER A 1 432 ? 25.633 -26.510 -44.154 1.00 86.25 432 SER A O 1
ATOM 3439 N N . GLN A 1 433 ? 26.393 -24.531 -43.398 1.00 88.44 433 GLN A N 1
ATOM 3440 C CA . GLN A 1 433 ? 27.607 -25.047 -42.766 1.00 88.44 433 GLN A CA 1
ATOM 3441 C C . GLN A 1 433 ? 27.374 -25.572 -41.343 1.00 88.44 433 GLN A C 1
ATOM 3443 O O . GLN A 1 433 ? 28.256 -26.237 -40.802 1.00 88.44 433 GLN A O 1
ATOM 3448 N N . PHE A 1 434 ? 26.194 -25.333 -40.762 1.00 88.44 434 PHE A N 1
ATOM 3449 C CA . PHE A 1 434 ? 25.874 -25.673 -39.376 1.00 88.44 434 PHE A CA 1
ATOM 3450 C C . PHE A 1 434 ? 24.761 -26.720 -39.330 1.00 88.44 434 PHE A C 1
ATOM 3452 O O . PHE A 1 434 ? 23.688 -26.537 -39.908 1.00 88.44 434 PHE A O 1
ATOM 3459 N N . ALA A 1 435 ? 25.020 -27.845 -38.660 1.00 83.06 435 ALA A N 1
ATOM 3460 C CA . ALA A 1 435 ? 24.044 -28.930 -38.549 1.00 83.06 435 ALA A CA 1
ATOM 3461 C C . ALA A 1 435 ? 23.031 -28.681 -37.420 1.00 83.06 435 ALA A C 1
ATOM 3463 O O . ALA A 1 435 ? 21.896 -29.157 -37.499 1.00 83.06 435 ALA A O 1
ATOM 3464 N N . ASP A 1 436 ? 23.440 -27.939 -36.387 1.00 89.81 436 ASP A N 1
ATOM 3465 C CA . ASP A 1 436 ? 22.601 -27.499 -35.274 1.00 89.81 436 ASP A CA 1
ATOM 3466 C C . ASP A 1 436 ? 22.570 -25.957 -35.231 1.00 89.81 436 ASP A C 1
ATOM 3468 O O . ASP A 1 436 ? 23.629 -25.327 -35.174 1.00 89.81 436 ASP A O 1
ATOM 3472 N N . PRO A 1 437 ? 21.383 -25.320 -35.208 1.00 91.25 437 PRO A N 1
ATOM 3473 C CA . PRO A 1 437 ? 21.237 -23.882 -34.973 1.00 91.25 437 PRO A CA 1
ATOM 3474 C C . PRO A 1 437 ? 22.017 -23.341 -33.764 1.00 91.25 437 PRO A C 1
ATOM 3476 O O . PRO A 1 437 ? 22.405 -22.175 -33.761 1.00 91.25 437 PRO A O 1
ATOM 3479 N N . LYS A 1 438 ? 22.274 -24.170 -32.744 1.00 93.81 438 LYS A N 1
ATOM 3480 C CA . LYS A 1 438 ? 23.108 -23.795 -31.591 1.00 93.81 438 LYS A CA 1
ATOM 3481 C C . LYS A 1 438 ? 24.562 -23.519 -31.970 1.00 93.81 438 LYS A C 1
ATOM 3483 O O . LYS A 1 438 ? 25.145 -22.582 -31.442 1.00 93.81 438 LYS A O 1
ATOM 3488 N N . GLU A 1 439 ? 25.126 -24.301 -32.890 1.00 93.31 439 GLU A N 1
ATOM 3489 C CA . GLU A 1 439 ? 26.499 -24.105 -33.374 1.00 93.31 439 GLU A CA 1
ATOM 3490 C C . GLU A 1 439 ? 26.614 -22.778 -34.130 1.00 93.31 439 GLU A C 1
ATOM 3492 O O . GLU A 1 439 ? 27.580 -22.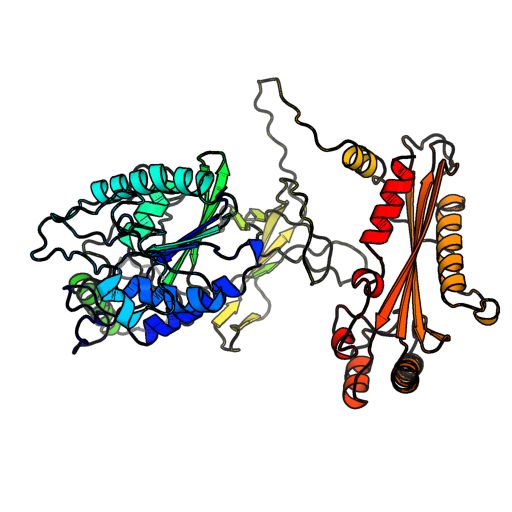043 -33.949 1.00 93.31 439 GLU A O 1
ATOM 3497 N N . TYR A 1 440 ? 25.592 -22.441 -34.923 1.00 92.94 440 TYR A N 1
ATOM 3498 C CA . TYR A 1 440 ? 25.534 -21.182 -35.662 1.00 92.94 440 TYR A CA 1
ATOM 3499 C C . TYR A 1 440 ? 25.593 -19.966 -34.733 1.00 92.94 440 TYR A C 1
ATOM 3501 O O . TYR A 1 440 ? 26.465 -19.114 -34.883 1.00 92.94 440 TYR A O 1
ATOM 3509 N N . VAL A 1 441 ? 24.684 -19.904 -33.753 1.00 92.88 441 VAL A N 1
ATOM 3510 C CA . VAL A 1 441 ? 24.591 -18.753 -32.841 1.00 92.88 441 VAL A CA 1
ATOM 3511 C C . VAL A 1 441 ? 25.774 -18.672 -31.873 1.00 92.88 441 VAL A C 1
ATOM 3513 O O . VAL A 1 441 ? 26.135 -17.594 -31.403 1.00 92.88 441 VAL A O 1
ATOM 3516 N N . GLU A 1 442 ? 26.410 -19.805 -31.565 1.00 94.44 442 GLU A N 1
ATOM 3517 C CA . GLU A 1 442 ? 27.678 -19.796 -30.839 1.00 94.44 442 GLU A CA 1
ATOM 3518 C C . GLU A 1 442 ? 28.793 -19.128 -31.650 1.00 94.44 442 GLU A C 1
ATOM 3520 O O . GLU A 1 442 ? 29.500 -18.263 -31.126 1.00 94.44 442 GLU A O 1
ATOM 3525 N N . GLU A 1 443 ? 28.913 -19.472 -32.932 1.00 93.50 443 GLU A N 1
ATOM 3526 C CA . GLU A 1 443 ? 29.975 -18.957 -33.793 1.00 93.50 443 GLU A CA 1
ATOM 3527 C C . GLU A 1 443 ? 29.785 -17.473 -34.145 1.00 93.50 443 GLU A C 1
ATOM 3529 O O . GLU A 1 443 ? 30.746 -16.700 -34.125 1.00 93.50 443 GLU A O 1
ATOM 3534 N N . THR A 1 444 ? 28.547 -17.024 -34.379 1.00 90.69 444 THR A N 1
ATOM 3535 C CA . THR A 1 444 ? 28.248 -15.594 -34.581 1.00 90.69 444 THR A CA 1
ATOM 3536 C C . THR A 1 444 ? 28.586 -14.765 -33.339 1.00 90.69 444 THR A C 1
ATOM 3538 O O . THR A 1 444 ? 29.219 -13.710 -33.452 1.00 90.69 444 THR A O 1
ATOM 3541 N N . ALA A 1 445 ? 28.219 -15.237 -32.141 1.00 91.62 445 ALA A N 1
ATOM 3542 C CA . ALA A 1 445 ? 28.548 -14.564 -30.885 1.00 91.62 445 ALA A CA 1
ATOM 3543 C C . ALA A 1 445 ? 30.068 -14.516 -30.649 1.00 91.62 445 ALA A C 1
ATOM 3545 O O . ALA A 1 445 ? 30.596 -13.488 -30.217 1.00 91.62 445 ALA A O 1
ATOM 3546 N N . ARG A 1 446 ? 30.786 -15.595 -30.987 1.00 92.56 446 ARG A N 1
ATOM 3547 C CA . ARG A 1 446 ? 32.249 -15.676 -30.893 1.00 92.56 446 ARG A CA 1
ATOM 3548 C C . ARG A 1 446 ? 32.940 -14.682 -31.824 1.00 92.56 446 ARG A C 1
ATOM 3550 O O . ARG A 1 446 ? 33.792 -13.927 -31.364 1.00 92.56 446 ARG A O 1
ATOM 3557 N N . HIS A 1 447 ? 32.538 -14.598 -33.089 1.00 92.44 447 HIS A N 1
ATOM 3558 C CA . HIS A 1 447 ? 33.127 -13.628 -34.014 1.00 92.44 447 HIS A CA 1
ATOM 3559 C C . HIS A 1 447 ? 32.858 -12.173 -33.603 1.00 92.44 447 HIS A C 1
ATOM 3561 O O . HIS A 1 447 ? 33.746 -11.327 -33.724 1.00 92.44 447 HIS A O 1
ATOM 3567 N N . LYS A 1 448 ? 31.675 -11.873 -33.046 1.00 89.56 448 LYS A N 1
ATOM 3568 C CA . LYS A 1 448 ? 31.391 -10.551 -32.459 1.00 89.56 448 LYS A CA 1
ATOM 3569 C C . LYS A 1 448 ? 32.327 -10.243 -31.295 1.00 89.56 448 LYS A C 1
ATOM 3571 O O . LYS A 1 448 ? 32.872 -9.143 -31.222 1.00 89.56 448 LYS A O 1
ATOM 3576 N N . TYR A 1 449 ? 32.533 -11.203 -30.395 1.00 90.88 449 TYR A N 1
ATOM 3577 C CA . TYR A 1 449 ? 33.482 -11.070 -29.292 1.00 90.88 449 TYR A CA 1
ATOM 3578 C C . TYR A 1 449 ? 34.904 -10.797 -29.795 1.00 90.88 449 TYR A C 1
ATOM 3580 O O . TYR A 1 449 ? 35.544 -9.838 -29.361 1.00 90.88 449 TYR A O 1
ATOM 3588 N N . GLU A 1 450 ? 35.382 -11.599 -30.744 1.00 89.94 450 GLU A N 1
ATOM 3589 C CA . GLU A 1 450 ? 36.728 -11.489 -31.310 1.00 89.94 450 GLU A CA 1
ATOM 3590 C C . GLU A 1 450 ? 36.958 -10.160 -32.032 1.00 89.94 450 GLU A C 1
ATOM 3592 O O . GLU A 1 450 ? 38.028 -9.566 -31.882 1.00 89.94 450 GLU A O 1
ATOM 3597 N N . ASP A 1 451 ? 35.963 -9.654 -32.762 1.00 88.56 451 ASP A N 1
ATOM 3598 C CA . ASP A 1 451 ? 36.021 -8.338 -33.398 1.00 88.56 451 ASP A CA 1
ATOM 3599 C C . ASP A 1 451 ? 36.117 -7.211 -32.357 1.00 88.56 451 ASP A C 1
ATOM 3601 O O . ASP A 1 451 ? 36.970 -6.324 -32.475 1.00 88.56 451 ASP A O 1
ATOM 3605 N N . ILE A 1 452 ? 35.315 -7.270 -31.284 1.00 85.38 452 ILE A N 1
ATOM 3606 C CA . ILE A 1 452 ? 35.414 -6.294 -30.191 1.00 85.38 452 ILE A CA 1
ATOM 3607 C C . ILE A 1 452 ? 36.814 -6.323 -29.570 1.00 85.38 452 ILE A C 1
ATOM 3609 O O . ILE A 1 452 ? 37.439 -5.267 -29.421 1.00 85.38 452 ILE A O 1
ATOM 3613 N N . VAL A 1 453 ? 37.318 -7.512 -29.234 1.00 84.94 453 VAL A N 1
ATOM 3614 C CA . VAL A 1 453 ? 38.627 -7.682 -28.592 1.00 84.94 453 VAL A CA 1
ATOM 3615 C C . VAL A 1 453 ? 39.765 -7.225 -29.505 1.00 84.94 453 VAL A C 1
ATOM 3617 O O . VAL A 1 453 ? 40.658 -6.514 -29.049 1.00 84.94 453 VAL A O 1
ATOM 3620 N N . SER A 1 454 ? 39.722 -7.580 -30.790 1.00 83.75 454 SER A N 1
ATOM 3621 C CA . SER A 1 454 ? 40.831 -7.355 -31.726 1.00 83.75 454 SER A CA 1
ATOM 3622 C C . SER A 1 454 ? 40.851 -5.947 -32.319 1.00 83.75 454 SER A C 1
ATOM 3624 O O . SER A 1 454 ? 41.925 -5.385 -32.528 1.00 83.75 454 SER A O 1
ATOM 3626 N N . ASN A 1 455 ? 39.678 -5.371 -32.600 1.00 80.00 455 ASN A N 1
ATOM 3627 C CA . ASN A 1 455 ? 39.563 -4.152 -33.407 1.00 80.00 455 ASN A CA 1
ATOM 3628 C C . ASN A 1 455 ? 39.017 -2.952 -32.629 1.00 80.00 455 ASN A C 1
ATOM 3630 O O . ASN A 1 455 ? 39.244 -1.806 -33.026 1.00 80.00 455 ASN A O 1
ATOM 3634 N N . LYS A 1 456 ? 38.275 -3.181 -31.538 1.00 74.88 456 LYS A N 1
ATOM 3635 C CA . LYS A 1 456 ? 37.553 -2.112 -30.832 1.00 74.88 456 LYS A CA 1
ATOM 3636 C C . LYS A 1 456 ? 38.151 -1.774 -29.471 1.00 74.88 456 LYS A C 1
ATOM 3638 O O . LYS A 1 456 ? 37.907 -0.671 -28.970 1.00 74.88 456 LYS A O 1
ATOM 3643 N N . ILE A 1 457 ? 38.928 -2.661 -28.851 1.00 73.19 457 ILE A N 1
ATOM 3644 C CA . ILE A 1 457 ? 39.684 -2.360 -27.627 1.00 73.19 457 ILE A CA 1
ATOM 3645 C C . ILE A 1 457 ? 41.028 -1.724 -28.018 1.00 73.19 457 ILE A C 1
ATOM 3647 O O . ILE A 1 457 ? 41.811 -2.350 -28.728 1.00 73.19 457 ILE A O 1
ATOM 3651 N N . PRO A 1 458 ? 41.314 -0.471 -27.608 1.00 60.78 458 PRO A N 1
ATOM 3652 C CA . PRO A 1 458 ? 42.566 0.181 -27.969 1.00 60.78 458 PRO A CA 1
ATOM 3653 C C . PRO A 1 458 ? 43.738 -0.550 -27.316 1.00 60.78 458 PRO A C 1
ATOM 3655 O O . PRO A 1 458 ? 43.846 -0.552 -26.095 1.00 60.78 458 PRO A O 1
ATOM 3658 N N . VAL A 1 459 ? 44.654 -1.107 -28.111 1.00 55.91 459 VAL A N 1
ATOM 3659 C CA . VAL A 1 459 ? 45.969 -1.552 -27.623 1.00 55.91 459 VAL A CA 1
ATOM 3660 C C . VAL A 1 459 ? 46.856 -0.314 -27.467 1.00 55.91 459 VAL A C 1
ATOM 3662 O O . VAL A 1 459 ? 47.788 -0.081 -28.235 1.00 55.91 459 VAL A O 1
ATOM 3665 N N . THR A 1 460 ? 46.510 0.559 -26.526 1.00 51.62 460 THR A N 1
ATOM 3666 C CA . THR A 1 460 ? 47.361 1.682 -26.128 1.00 51.62 460 THR A CA 1
ATOM 3667 C C . THR A 1 460 ? 47.850 1.440 -24.710 1.00 51.62 460 THR A C 1
ATOM 3669 O O . THR A 1 460 ? 47.176 0.804 -23.906 1.00 51.62 460 THR A O 1
ATOM 3672 N N . THR A 1 461 ? 49.020 1.979 -24.374 1.00 47.38 461 THR A N 1
ATOM 3673 C CA . THR A 1 461 ? 49.604 1.961 -23.018 1.00 47.38 461 THR A CA 1
ATOM 3674 C C . THR A 1 461 ? 48.755 2.685 -21.957 1.00 47.38 461 THR A C 1
ATOM 3676 O O . THR A 1 461 ? 49.227 2.883 -20.844 1.00 47.38 461 THR A O 1
ATOM 3679 N N . ASP A 1 462 ? 47.527 3.082 -22.304 1.00 46.41 462 ASP A N 1
ATOM 3680 C CA . ASP A 1 462 ? 46.605 3.898 -21.515 1.00 46.41 462 ASP A CA 1
ATOM 3681 C C . ASP A 1 462 ? 45.365 3.105 -21.048 1.00 46.41 462 ASP A C 1
ATOM 3683 O O . ASP A 1 462 ? 44.398 3.700 -20.565 1.00 46.41 462 ASP A O 1
ATOM 3687 N N . ILE A 1 463 ? 45.348 1.770 -21.187 1.00 51.56 463 ILE A N 1
ATOM 3688 C CA . ILE A 1 463 ? 44.377 0.946 -20.456 1.00 51.56 463 ILE A CA 1
ATOM 3689 C C . ILE A 1 463 ? 44.771 0.997 -18.974 1.00 51.56 463 ILE A C 1
ATOM 3691 O O . ILE A 1 463 ? 45.635 0.259 -18.518 1.00 51.56 463 ILE A O 1
ATOM 3695 N N . GLU A 1 464 ? 44.148 1.907 -18.229 1.00 52.41 464 GLU A N 1
ATOM 3696 C CA . GLU A 1 464 ? 44.452 2.152 -16.812 1.00 52.41 464 GLU A CA 1
ATOM 3697 C C . GLU A 1 464 ? 44.011 0.983 -15.899 1.00 52.41 464 GLU A C 1
ATOM 3699 O O . GLU A 1 464 ? 44.489 0.884 -14.772 1.00 52.41 464 GLU A O 1
ATOM 3704 N N . TYR A 1 465 ? 43.116 0.101 -16.386 1.00 59.91 465 TYR A N 1
ATOM 3705 C CA . TYR A 1 465 ? 42.574 -1.079 -15.688 1.00 59.91 465 TYR A CA 1
ATOM 3706 C C . TYR A 1 465 ? 42.064 -2.150 -16.677 1.00 59.91 465 TYR A C 1
ATOM 3708 O O . TYR A 1 465 ? 41.623 -1.778 -17.766 1.00 59.91 465 TYR A O 1
ATOM 3716 N N . PRO A 1 466 ? 42.010 -3.450 -16.304 1.00 71.69 466 PRO A N 1
ATOM 3717 C CA . PRO A 1 466 ? 41.439 -4.502 -17.152 1.00 71.69 466 PRO A CA 1
ATOM 3718 C C . PRO A 1 466 ? 40.017 -4.165 -17.643 1.00 71.69 466 PRO A C 1
ATOM 3720 O O . PRO A 1 466 ? 39.258 -3.464 -16.976 1.00 71.69 466 PRO A O 1
ATOM 3723 N N . CYS A 1 467 ? 39.636 -4.665 -18.815 1.00 77.00 467 CYS A N 1
ATOM 3724 C CA . CYS A 1 467 ? 38.332 -4.432 -19.429 1.00 77.00 467 CYS A CA 1
ATOM 3725 C C . CYS A 1 467 ? 37.493 -5.710 -19.398 1.00 77.00 467 CYS A C 1
ATOM 3727 O O . CYS A 1 467 ? 37.982 -6.785 -19.731 1.00 77.00 467 CYS A O 1
ATOM 3729 N N . LEU A 1 468 ? 36.225 -5.598 -19.015 1.00 83.38 468 LEU A N 1
ATOM 3730 C CA . LEU A 1 468 ? 35.262 -6.687 -19.124 1.00 83.38 468 LEU A CA 1
ATOM 3731 C C . LEU A 1 468 ? 34.499 -6.549 -20.447 1.00 83.38 468 LEU A C 1
ATOM 3733 O O . LEU A 1 468 ? 33.891 -5.511 -20.705 1.00 83.38 468 LEU A O 1
ATOM 3737 N N . VAL A 1 469 ? 34.514 -7.600 -21.257 1.00 85.19 469 VAL A N 1
ATOM 3738 C CA . VAL A 1 469 ? 33.855 -7.682 -22.561 1.00 85.19 469 VAL A CA 1
ATOM 3739 C C . VAL A 1 469 ? 32.717 -8.684 -22.463 1.00 85.19 469 VAL A C 1
ATOM 3741 O O . VAL A 1 469 ? 32.909 -9.798 -21.984 1.00 85.19 469 VAL A O 1
ATOM 3744 N N . LEU A 1 470 ? 31.533 -8.287 -22.919 1.00 87.44 470 LEU A N 1
ATOM 3745 C CA . LEU A 1 470 ? 30.353 -9.137 -22.997 1.00 87.44 470 LEU A CA 1
ATOM 3746 C C . LEU A 1 470 ? 29.732 -8.955 -24.375 1.00 87.44 470 LEU A C 1
ATOM 3748 O O . LEU A 1 470 ? 29.460 -7.830 -24.789 1.00 87.44 470 LEU A O 1
ATOM 3752 N N . THR A 1 471 ? 29.491 -10.062 -25.062 1.00 89.38 471 THR A N 1
ATOM 3753 C CA . THR A 1 471 ? 28.754 -10.091 -26.329 1.00 89.38 471 THR A CA 1
ATOM 3754 C C . THR A 1 471 ? 27.710 -11.193 -26.284 1.00 89.38 471 THR A C 1
ATOM 3756 O O . THR A 1 471 ? 27.865 -12.166 -25.543 1.00 89.38 471 THR A O 1
ATOM 3759 N N . ALA A 1 472 ? 26.642 -11.032 -27.052 1.00 89.81 472 ALA A N 1
ATOM 3760 C CA . ALA A 1 472 ? 25.631 -12.056 -27.215 1.00 89.81 472 ALA A CA 1
ATOM 3761 C C . ALA A 1 472 ? 25.069 -12.018 -28.635 1.00 89.81 472 ALA A C 1
ATOM 3763 O O . ALA A 1 472 ? 25.069 -10.964 -29.278 1.00 89.81 472 ALA A O 1
ATOM 3764 N N . ASP A 1 473 ? 24.580 -13.160 -29.097 1.00 91.44 473 ASP A N 1
ATOM 3765 C CA . ASP A 1 473 ? 23.846 -13.277 -30.352 1.00 91.44 473 ASP A CA 1
ATOM 3766 C C . ASP A 1 473 ? 22.609 -14.146 -30.150 1.00 91.44 473 ASP A C 1
ATOM 3768 O O . ASP A 1 473 ? 22.647 -15.071 -29.343 1.00 91.44 473 ASP A O 1
ATOM 3772 N N . THR A 1 474 ? 21.506 -13.813 -30.824 1.00 91.69 474 THR A N 1
ATOM 3773 C CA . THR A 1 474 ? 20.208 -14.474 -30.631 1.00 91.69 474 THR A CA 1
ATOM 3774 C C . THR A 1 474 ? 19.572 -14.816 -31.966 1.00 91.69 474 THR A C 1
ATOM 3776 O O . THR A 1 474 ? 19.415 -13.948 -32.824 1.00 91.69 474 THR A O 1
ATOM 3779 N N . ILE A 1 475 ? 19.113 -16.059 -32.090 1.00 93.00 475 ILE A N 1
ATOM 3780 C CA . ILE A 1 475 ? 18.335 -16.544 -33.231 1.00 93.00 475 ILE A CA 1
ATOM 3781 C C . ILE A 1 475 ? 17.032 -17.190 -32.764 1.00 93.00 475 ILE A C 1
ATOM 3783 O O . ILE A 1 475 ? 16.895 -17.597 -31.606 1.00 93.00 475 ILE A O 1
ATOM 3787 N N . VAL A 1 476 ? 16.094 -17.368 -33.694 1.00 95.44 476 VAL A N 1
ATOM 3788 C CA . VAL A 1 476 ? 14.954 -18.267 -33.498 1.00 95.44 476 VAL A CA 1
ATOM 3789 C C . VAL A 1 476 ? 15.128 -19.492 -34.382 1.00 95.44 476 VAL A C 1
ATOM 3791 O O . VAL A 1 476 ? 15.407 -19.380 -35.568 1.00 95.44 476 VAL A O 1
ATOM 3794 N N . SER A 1 477 ? 14.961 -20.676 -33.805 1.00 94.81 477 SER A N 1
ATOM 3795 C CA . SER A 1 477 ? 14.930 -21.945 -34.520 1.00 94.81 477 SER A CA 1
ATOM 3796 C C . SER A 1 477 ? 13.500 -22.460 -34.596 1.00 94.81 477 SER A C 1
ATOM 3798 O O . SER A 1 477 ? 12.806 -22.537 -33.580 1.00 94.81 477 SER A O 1
ATOM 3800 N N . CYS A 1 478 ? 13.053 -22.836 -35.792 1.00 94.62 478 CYS A N 1
ATOM 3801 C CA . CYS A 1 478 ? 11.764 -23.481 -35.991 1.00 94.62 478 CYS A CA 1
ATOM 3802 C C . CYS A 1 478 ? 11.920 -24.761 -36.806 1.00 94.62 478 CYS A C 1
ATOM 3804 O O . CYS A 1 478 ? 12.312 -24.722 -37.969 1.00 94.62 478 CYS A O 1
ATOM 3806 N N . GLY A 1 479 ? 11.637 -25.920 -36.202 1.00 88.12 479 GLY A N 1
ATOM 3807 C CA . GLY A 1 479 ? 11.807 -27.213 -36.885 1.00 88.12 479 GLY A CA 1
ATOM 3808 C C . GLY A 1 479 ? 13.227 -27.467 -37.410 1.00 88.12 479 GLY A C 1
ATOM 3809 O O . GLY A 1 479 ? 13.386 -28.153 -38.416 1.00 88.12 479 GLY A O 1
ATOM 3810 N N . GLY A 1 480 ? 14.245 -26.883 -36.765 1.00 85.44 480 GLY A N 1
ATOM 3811 C CA . GLY A 1 480 ? 15.647 -26.955 -37.187 1.00 85.44 480 GLY A CA 1
ATOM 3812 C C . GLY A 1 480 ? 16.074 -25.893 -38.207 1.00 85.44 480 GLY A C 1
ATOM 3813 O O . GLY A 1 480 ? 17.244 -25.859 -38.570 1.00 85.44 480 GLY A O 1
ATOM 3814 N N . GLN A 1 481 ? 15.168 -25.022 -38.663 1.00 90.06 481 GLN A N 1
ATOM 3815 C CA . GLN A 1 481 ? 15.502 -23.890 -39.532 1.00 90.06 481 GLN A CA 1
ATOM 3816 C C . GLN A 1 481 ? 15.853 -22.651 -38.710 1.00 90.06 481 GLN A C 1
ATOM 3818 O O . GLN A 1 481 ? 15.134 -22.324 -37.767 1.00 90.06 481 GLN A O 1
ATOM 3823 N N . ILE A 1 482 ? 16.917 -21.949 -39.101 1.00 92.69 482 ILE A N 1
ATOM 3824 C CA . ILE A 1 482 ? 17.340 -20.681 -38.497 1.00 92.69 482 ILE A CA 1
ATOM 3825 C C . ILE A 1 482 ? 16.501 -19.548 -39.095 1.00 92.69 482 ILE A C 1
ATOM 3827 O O . ILE A 1 482 ? 16.471 -19.352 -40.309 1.00 92.69 482 ILE A O 1
ATOM 3831 N N . LEU A 1 483 ? 15.808 -18.812 -38.232 1.00 92.12 483 LEU A N 1
ATOM 3832 C CA . LEU A 1 483 ? 14.999 -17.649 -38.566 1.00 92.12 483 LEU A CA 1
ATOM 3833 C C . LEU A 1 483 ? 15.620 -16.415 -37.910 1.00 92.12 483 LEU A C 1
ATOM 3835 O O . LEU A 1 483 ? 15.521 -16.198 -36.699 1.00 92.12 483 LEU A O 1
ATOM 3839 N N . GLU A 1 484 ? 16.281 -15.613 -38.734 1.00 86.50 484 GLU A N 1
ATOM 3840 C CA . GLU A 1 484 ? 16.937 -14.375 -38.317 1.00 86.50 484 GLU A CA 1
ATOM 3841 C C . GLU A 1 484 ? 15.938 -13.209 -38.325 1.00 86.50 484 GLU A C 1
ATOM 3843 O O . GLU A 1 484 ? 14.799 -13.345 -37.881 1.00 86.50 484 GLU A O 1
ATOM 3848 N N . LYS A 1 485 ? 16.350 -12.039 -38.810 1.00 90.25 485 LYS A N 1
ATOM 3849 C CA . LYS A 1 485 ? 15.558 -10.813 -38.815 1.00 90.25 485 LYS A CA 1
ATOM 3850 C C . LYS A 1 485 ? 14.824 -10.673 -40.157 1.00 90.25 485 LYS A C 1
ATOM 3852 O O . LYS A 1 485 ? 15.479 -10.622 -41.201 1.00 90.25 485 LYS A O 1
ATOM 3857 N N . PRO A 1 486 ? 13.481 -10.602 -40.199 1.00 92.00 486 PRO A N 1
ATOM 3858 C CA . PRO A 1 486 ? 12.782 -10.406 -41.459 1.00 92.00 486 PRO A CA 1
ATOM 3859 C C . PRO A 1 486 ? 12.941 -8.952 -41.918 1.00 92.00 486 PRO A C 1
ATOM 3861 O O . PRO A 1 486 ? 12.565 -8.014 -41.215 1.00 92.00 486 PRO A O 1
ATOM 3864 N N . LEU A 1 487 ? 13.473 -8.768 -43.129 1.00 89.00 487 LEU A N 1
ATOM 3865 C CA . LEU A 1 487 ? 13.678 -7.446 -43.740 1.00 89.00 487 LEU A CA 1
ATOM 3866 C C . LEU A 1 487 ? 12.401 -6.860 -44.363 1.00 89.00 487 LEU A C 1
ATOM 3868 O O . LEU A 1 487 ? 12.348 -5.676 -44.691 1.00 89.00 487 LEU A O 1
ATOM 3872 N N . ASN A 1 488 ? 11.381 -7.693 -44.577 1.00 92.94 488 ASN A N 1
ATOM 3873 C CA . ASN A 1 488 ? 10.099 -7.299 -45.145 1.00 92.94 488 ASN A CA 1
ATOM 3874 C C . ASN A 1 488 ? 8.954 -8.154 -44.581 1.00 92.94 488 ASN A C 1
ATOM 3876 O O . ASN A 1 488 ? 9.164 -9.181 -43.927 1.00 92.94 488 ASN A O 1
ATOM 3880 N N . VAL A 1 489 ? 7.734 -7.693 -44.847 1.00 94.38 489 VAL A N 1
ATOM 3881 C CA . VAL A 1 489 ? 6.490 -8.295 -44.362 1.00 94.38 489 VAL A CA 1
ATOM 3882 C C . VAL A 1 489 ? 6.286 -9.703 -44.925 1.00 94.38 489 VAL A C 1
ATOM 3884 O O . VAL A 1 489 ? 5.785 -10.581 -44.224 1.00 94.38 489 VAL A O 1
ATOM 3887 N N . GLU A 1 490 ? 6.693 -9.951 -46.169 1.00 94.81 490 GLU A N 1
ATOM 3888 C CA . GLU A 1 490 ? 6.554 -11.254 -46.816 1.00 94.81 490 GLU A CA 1
ATOM 3889 C C . GLU A 1 490 ? 7.393 -12.328 -46.108 1.00 94.81 490 GLU A C 1
ATOM 3891 O O . GLU A 1 490 ? 6.896 -13.425 -45.842 1.00 94.81 490 GLU A O 1
ATOM 3896 N N . THR A 1 491 ? 8.634 -12.001 -45.738 1.00 93.94 491 THR A N 1
ATOM 3897 C CA . THR A 1 491 ? 9.516 -12.880 -44.959 1.00 93.94 491 THR A CA 1
ATOM 3898 C C . THR A 1 491 ? 8.963 -13.106 -43.554 1.00 93.94 491 THR A C 1
ATOM 3900 O O . THR A 1 491 ? 8.908 -14.245 -43.094 1.00 93.94 491 THR A O 1
ATOM 3903 N N . GLN A 1 492 ? 8.488 -12.052 -42.884 1.00 95.88 492 GLN A N 1
ATOM 3904 C CA . GLN A 1 492 ? 7.899 -12.166 -41.546 1.00 95.88 492 GLN A CA 1
ATOM 3905 C C . GLN A 1 492 ? 6.668 -13.091 -41.545 1.00 95.88 492 GLN A C 1
ATOM 3907 O O . GLN A 1 492 ? 6.527 -13.963 -40.689 1.00 95.88 492 GLN A O 1
ATOM 3912 N N . ARG A 1 493 ? 5.804 -12.965 -42.556 1.00 96.00 493 ARG A N 1
ATOM 3913 C CA . ARG A 1 493 ? 4.647 -13.847 -42.754 1.00 96.00 493 ARG A CA 1
ATOM 3914 C C . ARG A 1 493 ? 5.056 -15.303 -42.975 1.00 96.00 493 ARG A C 1
ATOM 3916 O O . ARG A 1 493 ? 4.394 -16.210 -42.471 1.00 96.00 493 ARG A O 1
ATOM 3923 N N . ALA A 1 494 ? 6.144 -15.540 -43.708 1.00 95.12 494 ALA A N 1
ATOM 3924 C CA . ALA A 1 494 ? 6.675 -16.884 -43.906 1.00 95.12 494 ALA A CA 1
ATOM 3925 C C . ALA A 1 494 ? 7.158 -17.518 -42.587 1.00 95.12 494 ALA A C 1
ATOM 3927 O O . ALA A 1 494 ? 6.943 -18.713 -42.389 1.00 95.12 494 ALA A O 1
ATOM 3928 N N . PHE A 1 495 ? 7.731 -16.729 -41.667 1.00 95.62 495 PHE A N 1
ATOM 3929 C CA . PHE A 1 495 ? 8.127 -17.208 -40.335 1.00 95.62 495 PHE A CA 1
ATOM 3930 C C . PHE A 1 495 ? 6.919 -17.673 -39.514 1.00 95.62 495 PHE A C 1
ATOM 3932 O O . PHE A 1 495 ? 6.927 -18.791 -39.005 1.00 95.62 495 PHE A O 1
ATOM 3939 N N . PHE A 1 496 ? 5.843 -16.879 -39.451 1.00 95.94 496 PHE A N 1
ATOM 3940 C CA . PHE A 1 496 ? 4.630 -17.266 -38.713 1.00 95.94 496 PHE A CA 1
ATOM 3941 C C . PHE A 1 496 ? 3.957 -18.515 -39.281 1.00 95.94 496 PHE A C 1
ATOM 3943 O O . PHE A 1 496 ? 3.487 -19.366 -38.524 1.00 95.94 496 PHE A O 1
ATOM 3950 N N . LYS A 1 497 ? 3.989 -18.682 -40.606 1.00 94.25 497 LYS A N 1
ATOM 3951 C CA . LYS A 1 497 ? 3.539 -19.921 -41.242 1.00 94.25 497 LYS A CA 1
ATOM 3952 C C . LYS A 1 497 ? 4.382 -21.125 -40.805 1.00 94.25 497 LYS A C 1
ATOM 3954 O O . LYS A 1 497 ? 3.826 -22.166 -40.468 1.00 94.25 497 LYS A O 1
ATOM 3959 N N . ALA A 1 498 ? 5.707 -20.978 -40.753 1.00 94.31 498 ALA A N 1
ATOM 3960 C CA . ALA A 1 498 ? 6.593 -22.037 -40.273 1.00 94.31 498 ALA A CA 1
ATOM 3961 C C . ALA A 1 498 ? 6.316 -22.405 -38.802 1.00 94.31 498 ALA A C 1
ATOM 3963 O O . ALA A 1 498 ? 6.296 -23.590 -38.462 1.00 94.31 498 ALA A O 1
ATOM 3964 N N . TYR A 1 499 ? 6.027 -21.420 -37.941 1.00 95.62 499 TYR A N 1
ATOM 3965 C CA . TYR A 1 499 ? 5.645 -21.669 -36.545 1.00 95.62 499 TYR A CA 1
ATOM 3966 C C . TYR A 1 499 ? 4.363 -22.492 -36.426 1.00 95.62 499 TYR A C 1
ATOM 3968 O O . TYR A 1 499 ? 4.331 -23.459 -35.658 1.00 95.62 499 TYR A O 1
ATOM 3976 N N . ALA A 1 500 ? 3.341 -22.156 -37.219 1.00 92.31 500 ALA A N 1
ATOM 3977 C CA . ALA A 1 500 ? 2.088 -22.902 -37.270 1.00 92.31 500 ALA A CA 1
ATOM 3978 C C . ALA A 1 500 ? 2.292 -24.361 -37.729 1.00 92.31 500 ALA A C 1
ATOM 3980 O O . ALA A 1 500 ? 1.677 -25.274 -37.171 1.00 92.31 500 ALA A O 1
ATOM 3981 N N . ASP A 1 501 ? 3.185 -24.583 -38.701 1.00 90.62 501 ASP A N 1
ATOM 3982 C CA . ASP A 1 501 ? 3.449 -25.899 -39.296 1.00 90.62 501 ASP A CA 1
ATOM 3983 C C . ASP A 1 501 ? 4.307 -26.814 -38.396 1.00 90.62 501 ASP A C 1
ATOM 3985 O O . ASP A 1 501 ? 4.078 -28.024 -38.330 1.00 90.62 501 ASP A O 1
ATOM 3989 N N . SER A 1 502 ? 5.302 -26.257 -37.698 1.00 78.88 502 SER A N 1
ATOM 3990 C CA . SER A 1 502 ? 6.336 -27.030 -36.992 1.00 78.88 502 SER A CA 1
ATOM 3991 C C . SER A 1 502 ? 6.074 -27.202 -35.490 1.00 78.88 502 SER A C 1
ATOM 3993 O O . SER A 1 502 ? 6.517 -28.190 -34.902 1.00 78.88 502 SER A O 1
ATOM 3995 N N . LYS A 1 503 ? 5.361 -26.260 -34.844 1.00 69.94 503 LYS A N 1
ATOM 3996 C CA . LYS A 1 503 ? 5.100 -26.176 -33.382 1.00 69.94 503 LYS A CA 1
ATOM 3997 C C . LYS A 1 503 ? 6.325 -26.230 -32.450 1.00 69.94 503 LYS A C 1
ATOM 3999 O O . LYS A 1 503 ? 6.176 -26.023 -31.250 1.00 69.94 503 LYS A O 1
ATOM 4004 N N . SER A 1 504 ? 7.519 -26.495 -32.973 1.00 84.56 504 SER A N 1
ATOM 4005 C CA . SER A 1 504 ? 8.792 -26.523 -32.258 1.00 84.56 504 SER A CA 1
ATOM 4006 C C . SER A 1 504 ? 9.534 -25.222 -32.533 1.00 84.56 504 SER A C 1
ATOM 4008 O O . SER A 1 504 ? 10.334 -25.158 -33.469 1.00 84.56 504 SER A O 1
ATOM 4010 N N . VAL A 1 505 ? 9.235 -24.189 -31.744 1.00 94.88 505 VAL A N 1
ATOM 4011 C CA . VAL A 1 505 ? 9.876 -22.869 -31.820 1.00 94.88 505 VAL A CA 1
ATOM 4012 C C . VAL A 1 505 ? 10.794 -22.703 -30.617 1.00 94.88 505 VAL A C 1
ATOM 4014 O O . VAL A 1 505 ? 10.378 -22.933 -29.482 1.00 94.88 505 VAL A O 1
ATOM 4017 N N . SER A 1 506 ? 12.046 -22.322 -30.840 1.00 95.50 506 SER A N 1
ATOM 4018 C CA . SER A 1 506 ? 13.008 -22.088 -29.765 1.00 95.50 506 SER A CA 1
ATOM 4019 C C . SER A 1 506 ? 13.804 -20.823 -30.016 1.00 95.50 506 SER A C 1
ATOM 4021 O O . SER A 1 506 ? 14.341 -20.642 -31.103 1.00 95.50 506 SER A O 1
ATOM 4023 N N . VAL A 1 507 ? 13.910 -19.966 -29.007 1.00 96.06 507 VAL A N 1
ATOM 4024 C CA . VAL A 1 507 ? 14.861 -18.851 -29.009 1.00 96.06 507 VAL A CA 1
ATOM 4025 C C . VAL A 1 507 ? 16.166 -19.346 -28.416 1.00 96.06 507 VAL A C 1
ATOM 4027 O O . VAL A 1 507 ? 16.158 -19.982 -27.361 1.00 96.06 507 VAL A O 1
ATOM 4030 N N . ILE A 1 508 ? 17.270 -19.093 -29.107 1.00 95.75 508 ILE A N 1
ATOM 4031 C CA . ILE A 1 508 ? 18.595 -19.553 -28.704 1.00 95.75 508 ILE A CA 1
ATOM 4032 C C . ILE A 1 508 ? 19.509 -18.335 -28.662 1.00 95.75 508 ILE A C 1
ATOM 4034 O O . ILE A 1 508 ? 19.681 -17.675 -29.687 1.00 95.75 508 ILE A O 1
ATOM 4038 N N . THR A 1 509 ? 20.089 -18.060 -27.494 1.00 94.62 509 THR A N 1
ATOM 4039 C CA . THR A 1 509 ? 21.072 -16.989 -27.313 1.00 94.62 509 THR A CA 1
ATOM 4040 C C . THR A 1 509 ? 22.374 -17.570 -26.797 1.00 94.62 509 THR A C 1
ATOM 4042 O O . THR A 1 509 ? 22.388 -18.268 -25.781 1.00 94.62 509 THR A O 1
ATOM 4045 N N . THR A 1 510 ? 23.478 -17.225 -27.452 1.00 96.19 510 THR A N 1
ATOM 4046 C CA . THR A 1 510 ? 24.820 -17.472 -26.918 1.00 96.19 510 THR A CA 1
ATOM 4047 C C . THR A 1 510 ? 25.356 -16.206 -26.279 1.00 96.19 510 THR A C 1
ATOM 4049 O O . THR A 1 510 ? 25.225 -15.123 -26.845 1.00 96.19 510 THR A O 1
ATOM 4052 N N . VAL A 1 511 ? 25.996 -16.341 -25.116 1.00 95.38 511 VAL A N 1
ATOM 4053 C CA . VAL A 1 511 ? 26.678 -15.250 -24.417 1.00 95.38 511 VAL A CA 1
ATOM 4054 C C . VAL A 1 511 ? 28.161 -15.574 -24.289 1.00 95.38 511 VAL A C 1
ATOM 4056 O O . VAL A 1 511 ? 28.528 -16.636 -23.791 1.00 95.38 511 VAL A O 1
ATOM 4059 N N . VAL A 1 512 ? 29.012 -14.628 -24.684 1.00 93.31 512 VAL A N 1
ATOM 4060 C CA . VAL A 1 512 ? 30.468 -14.684 -24.505 1.00 93.31 512 VAL A CA 1
ATOM 4061 C C . VAL A 1 512 ? 30.883 -13.574 -23.553 1.00 93.31 512 VAL A C 1
ATOM 4063 O O . VAL A 1 512 ? 30.557 -12.406 -23.774 1.00 93.31 512 VAL A O 1
ATOM 4066 N N . VAL A 1 513 ? 31.611 -13.928 -22.498 1.00 91.94 513 VAL A N 1
ATOM 4067 C CA . VAL A 1 513 ? 32.164 -12.985 -21.525 1.00 91.94 513 VAL A CA 1
ATOM 4068 C C . VAL A 1 513 ? 33.663 -13.202 -21.426 1.00 91.94 513 VAL A C 1
ATOM 4070 O O . VAL A 1 513 ? 34.110 -14.337 -21.297 1.00 91.94 513 VAL A O 1
ATOM 4073 N N . GLY A 1 514 ? 34.446 -12.131 -21.394 1.00 89.69 514 GLY A N 1
ATOM 4074 C CA . GLY A 1 514 ? 35.859 -12.239 -21.074 1.00 89.69 514 GLY A CA 1
ATOM 4075 C C . GLY A 1 514 ? 36.458 -10.983 -20.474 1.00 89.69 514 GLY A C 1
ATOM 4076 O O . GLY A 1 514 ? 35.873 -9.903 -20.491 1.00 89.69 514 GLY A O 1
ATOM 4077 N N . VAL A 1 515 ? 37.632 -11.151 -19.881 1.00 87.06 515 VAL A N 1
ATOM 4078 C CA . VAL A 1 515 ? 38.412 -10.088 -19.256 1.00 87.06 515 VAL A CA 1
ATOM 4079 C C . VAL A 1 515 ? 39.650 -9.871 -20.107 1.00 87.06 515 VAL A C 1
ATOM 4081 O O . VAL A 1 515 ? 40.439 -10.792 -20.298 1.00 87.06 515 VAL A O 1
ATOM 4084 N N . VAL A 1 516 ? 39.837 -8.655 -20.600 1.00 83.38 516 VAL A N 1
ATOM 4085 C CA . VAL A 1 516 ? 41.003 -8.233 -21.374 1.00 83.38 516 VAL A CA 1
ATOM 4086 C C . VAL A 1 516 ? 41.917 -7.419 -20.468 1.00 83.38 516 VAL A C 1
ATOM 4088 O O . VAL A 1 516 ? 41.480 -6.474 -19.814 1.00 83.38 516 VAL A O 1
ATOM 4091 N N . GLY A 1 517 ? 43.181 -7.811 -20.379 1.00 78.69 517 GLY A N 1
ATOM 4092 C CA . GLY A 1 517 ? 44.183 -7.148 -19.560 1.00 78.69 517 GLY A CA 1
ATOM 4093 C C . GLY A 1 517 ? 44.634 -5.806 -20.121 1.00 78.69 517 GLY A C 1
ATOM 4094 O O . GLY A 1 517 ? 44.329 -5.432 -21.251 1.00 78.69 517 GLY A O 1
ATOM 4095 N N . GLU A 1 518 ? 45.423 -5.099 -19.319 1.00 74.50 518 GLU A N 1
ATOM 4096 C CA . GLU A 1 518 ? 46.038 -3.817 -19.689 1.00 74.50 518 GLU A CA 1
ATOM 4097 C C . GLU A 1 518 ? 46.979 -3.943 -20.902 1.00 74.50 518 GLU A C 1
ATOM 4099 O O . GLU A 1 518 ? 47.195 -2.981 -21.631 1.00 74.50 518 GLU A O 1
ATOM 4104 N N . ASP A 1 519 ? 47.508 -5.146 -21.161 1.00 73.69 519 ASP A N 1
ATOM 4105 C CA . ASP A 1 519 ? 48.336 -5.461 -22.331 1.00 73.69 519 ASP A CA 1
ATOM 4106 C C . ASP A 1 519 ? 47.520 -5.811 -23.591 1.00 73.69 519 ASP A C 1
ATOM 4108 O O . ASP A 1 519 ? 48.095 -6.217 -24.604 1.00 73.69 519 ASP A O 1
ATOM 4112 N N . GLY A 1 520 ? 46.191 -5.672 -23.527 1.00 74.44 520 GLY A N 1
ATOM 4113 C CA . GLY A 1 520 ? 45.263 -5.990 -24.609 1.00 74.44 520 GLY A CA 1
ATOM 4114 C C . GLY A 1 520 ? 45.023 -7.488 -24.815 1.00 74.44 520 GLY A C 1
ATOM 4115 O O . GLY A 1 520 ? 44.333 -7.856 -25.763 1.00 74.44 520 GLY A O 1
ATOM 4116 N N . LYS A 1 521 ? 45.570 -8.372 -23.967 1.00 81.94 521 LYS A N 1
ATOM 4117 C CA . LYS A 1 521 ? 45.359 -9.823 -24.091 1.00 81.94 521 LYS A CA 1
ATOM 4118 C C . LYS A 1 521 ? 44.168 -10.294 -23.272 1.00 81.94 521 LYS A C 1
ATOM 4120 O O . LYS A 1 521 ? 43.926 -9.803 -22.173 1.00 81.94 521 LYS A O 1
ATOM 4125 N N . VAL A 1 522 ? 43.465 -11.306 -23.771 1.00 87.06 522 VAL A N 1
ATOM 4126 C CA . VAL A 1 522 ? 42.416 -11.997 -23.013 1.00 87.06 522 VAL A CA 1
ATOM 4127 C C . VAL A 1 522 ? 43.059 -12.726 -21.827 1.00 87.06 522 VAL A C 1
ATOM 4129 O O . VAL A 1 522 ? 43.899 -13.606 -22.004 1.00 87.06 522 VAL A O 1
ATOM 4132 N N . ILE A 1 523 ? 42.687 -12.323 -20.613 1.00 87.56 523 ILE A N 1
ATOM 4133 C CA . ILE A 1 523 ? 43.073 -12.955 -19.345 1.00 87.56 523 ILE A CA 1
ATOM 4134 C C . ILE A 1 523 ? 42.214 -14.194 -19.117 1.00 87.56 523 ILE A C 1
ATOM 4136 O O . ILE A 1 523 ? 42.717 -15.233 -18.693 1.00 87.56 523 ILE A O 1
ATOM 4140 N N . ASN A 1 524 ? 40.913 -14.062 -19.368 1.00 87.94 524 ASN A N 1
ATOM 4141 C CA . ASN A 1 524 ? 39.948 -15.111 -19.117 1.00 87.94 524 ASN A CA 1
ATOM 4142 C C . ASN A 1 524 ? 38.722 -14.949 -20.006 1.00 87.94 524 ASN A C 1
ATOM 4144 O O . ASN A 1 524 ? 38.338 -13.823 -20.315 1.00 87.94 524 ASN A O 1
ATOM 4148 N N . GLU A 1 525 ? 38.093 -16.058 -20.367 1.00 91.88 525 GLU A N 1
ATOM 4149 C CA . GLU A 1 525 ? 36.886 -16.074 -21.182 1.00 91.88 525 GLU A CA 1
ATOM 4150 C C . GLU A 1 525 ? 35.988 -17.252 -20.812 1.00 91.88 525 GLU A C 1
ATOM 4152 O O . GLU A 1 525 ? 36.436 -18.315 -20.375 1.00 91.88 525 GLU A O 1
ATOM 4157 N N . ALA A 1 526 ? 34.691 -17.054 -20.982 1.00 93.44 526 ALA A N 1
ATOM 4158 C CA . ALA A 1 526 ? 33.697 -18.090 -20.849 1.00 93.44 526 ALA A CA 1
ATOM 4159 C C . ALA A 1 526 ? 32.559 -17.833 -21.836 1.00 93.44 526 ALA A C 1
ATOM 4161 O O . ALA A 1 526 ? 32.151 -16.695 -22.063 1.00 93.44 526 ALA A O 1
ATOM 4162 N N . ILE A 1 527 ? 32.038 -18.921 -22.387 1.00 94.62 527 ILE A N 1
ATOM 4163 C CA . ILE A 1 527 ? 30.916 -18.938 -23.315 1.00 94.62 527 ILE A CA 1
ATOM 4164 C C . ILE A 1 527 ? 29.903 -19.963 -22.822 1.00 94.62 527 ILE A C 1
ATOM 4166 O O . ILE A 1 527 ? 30.294 -21.017 -22.311 1.00 94.62 527 ILE A O 1
ATOM 4170 N N . ASP A 1 528 ? 28.623 -19.631 -22.920 1.00 95.12 528 ASP A N 1
ATOM 4171 C CA . ASP A 1 528 ? 27.529 -20.574 -22.697 1.00 95.12 528 ASP A CA 1
ATOM 4172 C C . ASP A 1 528 ? 26.282 -20.103 -23.455 1.00 95.12 528 ASP A C 1
ATOM 4174 O O . ASP A 1 528 ? 26.172 -18.931 -23.833 1.00 95.12 528 ASP A O 1
ATOM 4178 N N . LEU A 1 529 ? 25.350 -21.023 -23.676 1.00 95.19 529 LEU A N 1
ATOM 4179 C CA . LEU A 1 529 ? 24.126 -20.797 -24.435 1.00 95.19 529 LEU A CA 1
ATOM 4180 C C . LEU A 1 529 ? 22.883 -21.079 -23.587 1.00 95.19 529 LEU A C 1
ATOM 4182 O O . LEU A 1 529 ? 22.891 -21.913 -22.679 1.00 95.19 529 LEU A O 1
ATOM 4186 N N . GLU A 1 530 ? 21.788 -20.402 -23.912 1.00 95.12 530 GLU A N 1
ATOM 4187 C CA . GLU A 1 530 ? 20.469 -20.636 -23.329 1.00 95.12 530 GLU A CA 1
ATOM 4188 C C . GLU A 1 530 ? 19.443 -20.872 -24.443 1.00 95.12 530 GLU A C 1
ATOM 4190 O O . GLU A 1 530 ? 19.502 -20.263 -25.511 1.00 95.12 530 GLU A O 1
ATOM 4195 N N . SER A 1 531 ? 18.511 -21.799 -24.214 1.00 96.00 531 SER A N 1
ATOM 4196 C CA . SER A 1 531 ? 17.518 -22.203 -25.210 1.00 96.00 531 SER A CA 1
ATOM 4197 C C . SER A 1 531 ? 16.143 -22.243 -24.565 1.00 96.00 531 SER A C 1
ATOM 4199 O O . SER A 1 531 ? 15.901 -23.039 -23.661 1.00 96.00 531 SER A O 1
ATOM 4201 N N . THR A 1 532 ? 15.224 -21.434 -25.080 1.00 94.25 532 THR A N 1
ATOM 4202 C CA . THR A 1 532 ? 13.870 -21.295 -24.541 1.00 94.25 532 THR A CA 1
ATOM 4203 C C . THR A 1 532 ? 12.842 -21.702 -25.582 1.00 94.25 532 THR A C 1
ATOM 4205 O O . THR A 1 532 ? 12.819 -21.148 -26.676 1.00 94.25 532 THR A O 1
ATOM 4208 N N . GLU A 1 533 ? 11.967 -22.646 -25.243 1.00 95.94 533 GLU A N 1
ATOM 4209 C CA . GLU A 1 533 ? 10.889 -23.103 -26.123 1.00 95.94 533 GLU A CA 1
ATOM 4210 C C . GLU A 1 533 ? 9.667 -22.177 -26.039 1.00 95.94 533 GLU A C 1
ATOM 4212 O O . GLU A 1 533 ? 9.250 -21.773 -24.947 1.00 95.94 533 GLU A O 1
ATOM 4217 N N . LEU A 1 534 ? 9.061 -21.895 -27.193 1.00 94.31 534 LEU A N 1
ATOM 4218 C CA . LEU A 1 534 ? 7.829 -21.125 -27.339 1.00 94.31 534 LEU A CA 1
ATOM 4219 C C . LEU A 1 534 ? 6.726 -21.988 -27.959 1.00 94.31 534 LEU A C 1
ATOM 4221 O O . LEU A 1 534 ? 6.950 -22.712 -28.929 1.00 94.31 534 LEU A O 1
ATOM 4225 N N . GLU A 1 535 ? 5.514 -21.879 -27.419 1.00 92.94 535 GLU A N 1
ATOM 4226 C CA . GLU A 1 535 ? 4.309 -22.477 -28.001 1.00 92.94 535 GLU A CA 1
ATOM 4227 C C . GLU A 1 535 ? 3.609 -21.409 -28.844 1.00 92.94 535 GLU A C 1
ATOM 4229 O O . GLU A 1 535 ? 3.120 -20.445 -28.270 1.00 92.94 535 GLU A O 1
ATOM 4234 N N . PHE A 1 536 ? 3.592 -21.546 -30.176 1.00 94.50 536 PHE A N 1
ATOM 4235 C CA . PHE A 1 536 ? 2.880 -20.629 -31.079 1.00 94.50 536 PHE A CA 1
ATOM 4236 C C . PHE A 1 536 ? 1.411 -21.047 -31.223 1.00 94.50 536 PHE A C 1
ATOM 4238 O O . PHE A 1 536 ? 1.132 -22.192 -31.589 1.00 94.50 536 PHE A O 1
ATOM 4245 N N . ASP A 1 537 ? 0.485 -20.126 -30.949 1.00 93.06 537 ASP A N 1
ATOM 4246 C CA . ASP A 1 537 ? -0.962 -20.343 -31.078 1.00 93.06 537 ASP A CA 1
ATOM 4247 C C . ASP A 1 537 ? -1.669 -19.018 -31.399 1.00 93.06 537 ASP A C 1
ATOM 4249 O O . ASP A 1 537 ? -2.148 -18.305 -30.517 1.00 93.06 537 ASP A O 1
ATOM 4253 N N . ALA A 1 538 ? -1.695 -18.668 -32.684 1.00 92.56 538 ALA A N 1
ATOM 4254 C CA . ALA A 1 538 ? -2.351 -17.468 -33.187 1.00 92.56 538 ALA A CA 1
ATOM 4255 C C . ALA A 1 538 ? -3.145 -17.779 -34.460 1.00 92.56 538 ALA A C 1
ATOM 4257 O O . ALA A 1 538 ? -2.716 -18.579 -35.294 1.00 92.56 538 ALA A O 1
ATOM 4258 N N . SER A 1 539 ? -4.300 -17.130 -34.626 1.00 93.56 539 SER A N 1
ATOM 4259 C CA . SER A 1 539 ? -5.052 -17.178 -35.882 1.00 93.56 539 SER A CA 1
ATOM 4260 C C . SER A 1 539 ? -4.414 -16.277 -36.942 1.00 93.56 539 SER A C 1
ATOM 4262 O O . SER A 1 539 ? -3.725 -15.312 -36.611 1.00 93.56 539 SER A O 1
ATOM 4264 N N . GLU A 1 540 ? -4.702 -16.546 -38.218 1.00 93.44 540 GLU A N 1
ATOM 4265 C CA . GLU A 1 540 ? -4.250 -15.702 -39.339 1.00 93.44 540 GLU A CA 1
ATOM 4266 C C . GLU A 1 540 ? -4.653 -14.229 -39.154 1.00 93.44 540 GLU A C 1
ATOM 4268 O O . GLU A 1 540 ? -3.830 -13.347 -39.369 1.00 93.44 540 GLU A O 1
ATOM 4273 N N . ASP A 1 541 ? -5.863 -13.952 -38.648 1.00 95.00 541 ASP A N 1
ATOM 4274 C CA . ASP A 1 541 ? -6.321 -12.577 -38.393 1.00 95.00 541 ASP A CA 1
ATOM 4275 C C . ASP A 1 541 ? -5.452 -11.850 -37.349 1.00 95.00 541 ASP A C 1
ATOM 4277 O O . ASP A 1 541 ? -5.169 -10.659 -37.483 1.00 95.00 541 ASP A O 1
ATOM 4281 N N . VAL A 1 542 ? -5.018 -12.556 -36.297 1.00 94.12 542 VAL A N 1
ATOM 4282 C CA . VAL A 1 542 ? -4.135 -11.998 -35.258 1.00 94.12 542 VAL A CA 1
ATOM 4283 C C . VAL A 1 542 ? -2.723 -11.802 -35.810 1.00 94.12 542 VAL A C 1
ATOM 4285 O O . VAL A 1 542 ? -2.086 -10.790 -35.519 1.00 94.12 542 VAL A O 1
ATOM 4288 N N . VAL A 1 543 ? -2.244 -12.734 -36.640 1.00 96.25 543 VAL A N 1
ATOM 4289 C CA . VAL A 1 543 ? -0.952 -12.622 -37.331 1.00 96.25 543 VAL A CA 1
ATOM 4290 C C . VAL A 1 543 ? -0.940 -11.421 -38.280 1.00 96.25 543 VAL A C 1
ATOM 4292 O O . VAL A 1 543 ? 0.025 -10.661 -38.275 1.00 96.25 543 VAL A O 1
ATOM 4295 N N . ASP A 1 544 ? -2.012 -11.200 -39.041 1.00 94.56 544 ASP A N 1
ATOM 4296 C CA . ASP A 1 544 ? -2.167 -10.040 -39.925 1.00 94.56 544 ASP A CA 1
ATOM 4297 C C . ASP A 1 544 ? -2.125 -8.726 -39.148 1.00 94.56 544 ASP A C 1
ATOM 4299 O O . ASP A 1 544 ? -1.328 -7.840 -39.465 1.00 94.56 544 ASP A O 1
ATOM 4303 N N . GLN A 1 545 ? -2.910 -8.634 -38.072 1.00 93.94 545 GLN A N 1
ATOM 4304 C CA . GLN A 1 545 ? -2.905 -7.462 -37.198 1.00 93.94 545 GLN A CA 1
ATOM 4305 C C . GLN A 1 545 ? -1.528 -7.217 -36.579 1.00 93.94 545 GLN A C 1
ATOM 4307 O O . GLN A 1 545 ? -1.120 -6.063 -36.446 1.00 93.94 545 GLN A O 1
ATOM 4312 N N . TYR A 1 546 ? -0.799 -8.277 -36.212 1.00 95.31 546 TYR A N 1
ATOM 4313 C CA . TYR A 1 546 ? 0.553 -8.153 -35.681 1.00 95.31 546 TYR A CA 1
ATOM 4314 C C . TYR A 1 546 ? 1.544 -7.656 -36.737 1.00 95.31 546 TYR A C 1
ATOM 4316 O O . TYR A 1 546 ? 2.303 -6.723 -36.476 1.00 95.31 546 TYR A O 1
ATOM 4324 N N . ILE A 1 547 ? 1.519 -8.222 -37.943 1.00 94.81 547 ILE A N 1
ATOM 4325 C CA . ILE A 1 547 ? 2.358 -7.792 -39.068 1.00 94.81 547 ILE A CA 1
ATOM 4326 C C . ILE A 1 547 ? 2.134 -6.306 -39.386 1.00 94.81 547 ILE A C 1
ATOM 4328 O O . ILE A 1 547 ? 3.104 -5.570 -39.589 1.00 94.81 547 ILE A O 1
ATOM 4332 N N . ASP A 1 548 ? 0.884 -5.839 -39.363 1.00 93.50 548 ASP A N 1
ATOM 4333 C CA . ASP A 1 548 ? 0.532 -4.440 -39.638 1.00 93.50 548 ASP A CA 1
ATOM 4334 C C . ASP A 1 548 ? 1.177 -3.452 -38.654 1.00 93.50 548 ASP A C 1
ATOM 4336 O O . ASP A 1 548 ? 1.440 -2.297 -39.004 1.00 93.50 548 ASP A O 1
ATOM 4340 N N . THR A 1 549 ? 1.509 -3.900 -37.438 1.00 92.06 549 THR A N 1
ATOM 4341 C CA . THR A 1 549 ? 2.237 -3.075 -36.462 1.00 92.06 549 THR A CA 1
ATOM 4342 C C . THR A 1 549 ? 3.686 -2.801 -36.863 1.00 92.06 549 THR A C 1
ATOM 4344 O O . THR A 1 549 ? 4.281 -1.848 -36.359 1.00 92.06 549 THR A O 1
ATOM 4347 N N . LYS A 1 550 ? 4.261 -3.629 -37.751 1.00 92.19 550 LYS A N 1
ATOM 4348 C CA . LYS A 1 550 ? 5.681 -3.636 -38.150 1.00 92.19 550 LYS A CA 1
ATOM 4349 C C . LYS A 1 550 ? 6.667 -3.869 -37.000 1.00 92.19 550 LYS A C 1
ATOM 4351 O O . LYS A 1 550 ? 7.866 -3.673 -37.172 1.00 92.19 550 LYS A O 1
ATOM 4356 N N . GLU A 1 551 ? 6.182 -4.289 -35.835 1.00 88.44 551 GLU A N 1
ATOM 4357 C CA . GLU A 1 551 ? 6.974 -4.441 -34.611 1.00 88.44 551 GLU A CA 1
ATOM 4358 C C . GLU A 1 551 ? 8.048 -5.533 -34.719 1.00 88.44 551 GLU A C 1
ATOM 4360 O O . GLU A 1 551 ? 9.127 -5.389 -34.146 1.00 88.44 551 GLU A O 1
ATOM 4365 N N . GLY A 1 552 ? 7.756 -6.598 -35.468 1.00 87.19 552 GLY A N 1
ATOM 4366 C CA . GLY A 1 552 ? 8.652 -7.736 -35.661 1.00 87.19 552 GLY A CA 1
ATOM 4367 C C . GLY A 1 552 ? 9.605 -7.630 -36.857 1.00 87.19 552 GLY A C 1
ATOM 4368 O O . GLY A 1 552 ? 10.352 -8.570 -37.106 1.00 87.19 552 GLY A O 1
ATOM 4369 N N . LEU A 1 553 ? 9.604 -6.522 -37.608 1.00 90.94 553 LEU A N 1
ATOM 4370 C CA . LEU A 1 553 ? 10.630 -6.293 -38.633 1.00 90.94 553 LEU A CA 1
ATOM 4371 C C . LEU A 1 553 ? 11.977 -5.995 -37.973 1.00 90.94 553 LEU A C 1
ATOM 4373 O O . LEU A 1 553 ? 12.025 -5.294 -36.966 1.00 90.94 553 LEU A O 1
ATOM 4377 N N . ASP A 1 554 ? 13.058 -6.500 -38.568 1.00 86.38 554 ASP A N 1
ATOM 4378 C CA . ASP A 1 554 ? 14.425 -6.375 -38.037 1.00 86.38 554 ASP A CA 1
ATOM 4379 C C . ASP A 1 554 ? 14.635 -7.022 -36.642 1.00 86.38 554 ASP A C 1
ATOM 4381 O O . ASP A 1 554 ? 15.500 -6.628 -35.861 1.00 86.38 554 ASP A O 1
ATOM 4385 N N . VAL A 1 555 ? 13.828 -8.039 -36.305 1.00 88.25 555 VAL A N 1
ATOM 4386 C CA . VAL A 1 555 ? 13.883 -8.773 -35.026 1.00 88.25 555 VAL A CA 1
ATOM 4387 C C . VAL A 1 555 ? 13.990 -10.273 -35.278 1.00 88.25 555 VAL A C 1
ATOM 4389 O O . VAL A 1 555 ? 13.272 -10.799 -36.126 1.00 88.25 555 VAL A O 1
ATOM 4392 N N . ALA A 1 556 ? 14.859 -10.968 -34.537 1.00 86.69 556 ALA A N 1
ATOM 4393 C CA . ALA A 1 556 ? 15.041 -12.414 -34.664 1.00 86.69 556 ALA A CA 1
ATOM 4394 C C . ALA A 1 556 ? 13.699 -13.159 -34.537 1.00 86.69 556 ALA A C 1
ATOM 4396 O O . ALA A 1 556 ? 12.926 -12.923 -33.610 1.00 86.69 556 ALA A O 1
ATOM 4397 N N . GLY A 1 557 ? 13.392 -14.021 -35.504 1.00 91.44 557 GLY A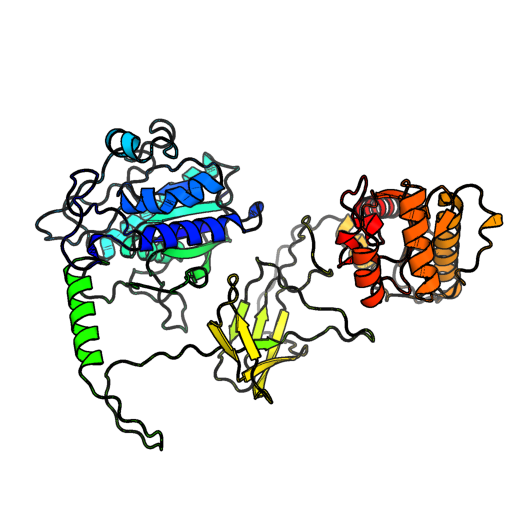 N 1
ATOM 4398 C CA . GLY A 1 557 ? 12.130 -14.756 -35.570 1.00 91.44 557 GLY A CA 1
ATOM 4399 C C . GLY A 1 557 ? 10.892 -13.917 -35.901 1.00 91.44 557 GLY A C 1
ATOM 4400 O O . GLY A 1 557 ? 9.794 -14.464 -36.004 1.00 91.44 557 GLY A O 1
ATOM 4401 N N . GLY A 1 558 ? 11.027 -12.613 -36.124 1.00 93.94 558 GLY A N 1
ATOM 4402 C CA . GLY A 1 558 ? 9.935 -11.779 -36.609 1.00 93.94 558 GLY A CA 1
ATOM 4403 C C . GLY A 1 558 ? 8.896 -11.379 -35.565 1.00 93.94 558 GLY A C 1
ATOM 4404 O O . GLY A 1 558 ? 7.796 -10.985 -35.951 1.00 93.94 558 GLY A O 1
ATOM 4405 N N . PHE A 1 559 ? 9.205 -11.474 -34.270 1.00 92.81 559 PHE A N 1
ATOM 4406 C CA . PHE A 1 559 ? 8.315 -11.050 -33.185 1.00 92.81 559 PHE A CA 1
ATOM 4407 C C . PHE A 1 559 ? 9.093 -10.451 -32.009 1.00 92.81 559 PHE A C 1
ATOM 4409 O O . PHE A 1 559 ? 10.251 -10.788 -31.787 1.00 92.81 559 PHE A O 1
ATOM 4416 N N . LYS A 1 560 ? 8.432 -9.607 -31.211 1.00 88.44 560 LYS A N 1
ATOM 4417 C CA . LYS A 1 560 ? 8.915 -9.163 -29.896 1.00 88.44 560 LYS A CA 1
ATOM 4418 C C . LYS A 1 560 ? 7.996 -9.694 -28.810 1.00 88.44 560 LYS A C 1
ATOM 4420 O O . LYS A 1 560 ? 6.851 -9.266 -28.693 1.00 88.44 560 LYS A O 1
ATOM 4425 N N . TYR A 1 561 ? 8.489 -10.645 -28.024 1.00 83.31 561 TYR A N 1
ATOM 4426 C CA . TYR A 1 561 ? 7.667 -11.314 -27.017 1.00 83.31 561 TYR A CA 1
ATOM 4427 C C . TYR A 1 561 ? 7.185 -10.354 -25.913 1.00 83.31 561 TYR A C 1
ATOM 4429 O O . TYR A 1 561 ? 6.071 -10.501 -25.424 1.00 83.31 561 TYR A O 1
ATOM 4437 N N . GLN A 1 562 ? 8.005 -9.367 -25.534 1.00 73.94 562 GLN A N 1
ATOM 4438 C CA . GLN A 1 562 ? 7.708 -8.393 -24.474 1.00 73.94 562 GLN A CA 1
ATOM 4439 C C . GLN A 1 562 ? 6.685 -7.312 -24.867 1.00 73.94 562 GLN A C 1
ATOM 4441 O O . GLN A 1 562 ? 6.189 -6.599 -24.001 1.00 73.94 562 GLN A O 1
ATOM 4446 N N . GLU A 1 563 ? 6.371 -7.211 -26.160 1.00 86.44 563 GLU A N 1
ATOM 4447 C CA . GLU A 1 563 ? 5.421 -6.253 -26.726 1.00 86.44 563 GLU A CA 1
ATOM 4448 C C . GLU A 1 563 ? 4.149 -6.986 -27.203 1.00 86.44 563 GLU A C 1
ATOM 4450 O O . GLU A 1 563 ? 3.714 -7.971 -26.597 1.00 86.44 563 GLU A O 1
ATOM 4455 N N . LYS A 1 564 ? 3.524 -6.553 -28.308 1.00 88.25 564 LYS A N 1
ATOM 4456 C CA . LYS A 1 564 ? 2.302 -7.188 -28.831 1.00 88.25 564 LYS A CA 1
ATOM 4457 C C . LYS A 1 564 ? 2.555 -8.616 -29.315 1.00 88.25 564 LYS A C 1
ATOM 4459 O O . LYS A 1 564 ? 1.613 -9.406 -29.377 1.00 88.25 564 LYS A O 1
ATOM 4464 N N . GLY A 1 565 ? 3.805 -8.965 -29.629 1.00 83.69 565 GLY A N 1
ATOM 4465 C CA . GLY A 1 565 ? 4.185 -10.300 -30.087 1.00 83.69 565 GLY A CA 1
ATOM 4466 C C . GLY A 1 565 ? 3.944 -11.394 -29.046 1.00 83.69 565 GLY A C 1
ATOM 4467 O O . GLY A 1 565 ? 3.762 -12.547 -29.428 1.00 83.69 565 GLY A O 1
ATOM 4468 N N . GLY A 1 566 ? 3.843 -11.053 -27.755 1.00 86.31 566 GLY A N 1
ATOM 4469 C CA . GLY A 1 566 ? 3.474 -12.002 -26.699 1.00 86.31 566 GLY A CA 1
ATOM 4470 C C . GLY A 1 566 ? 2.082 -12.624 -26.883 1.00 86.31 566 GLY A C 1
ATOM 4471 O O . GLY A 1 566 ? 1.853 -13.748 -26.446 1.00 86.31 566 GLY A O 1
ATOM 4472 N N . ILE A 1 567 ? 1.169 -11.948 -27.596 1.00 89.75 567 ILE A N 1
ATOM 4473 C CA . ILE A 1 567 ? -0.171 -12.475 -27.922 1.00 89.75 567 ILE A CA 1
ATOM 4474 C C . ILE A 1 567 ? -0.077 -13.726 -28.814 1.00 89.75 567 ILE A C 1
ATOM 4476 O O . ILE A 1 567 ? -0.967 -14.571 -28.777 1.00 89.75 567 ILE A O 1
ATOM 4480 N N . LEU A 1 568 ? 1.006 -13.871 -29.586 1.00 92.12 568 LEU A N 1
ATOM 4481 C CA . LEU A 1 568 ? 1.200 -14.983 -30.520 1.00 92.12 568 LEU A CA 1
ATOM 4482 C C . LEU A 1 568 ? 1.612 -16.297 -29.835 1.00 92.12 568 LEU A C 1
ATOM 4484 O O . LEU A 1 568 ? 1.557 -17.361 -30.457 1.00 92.12 568 LEU A O 1
ATOM 4488 N N . PHE A 1 569 ? 2.055 -16.225 -28.575 1.00 92.12 569 PHE A N 1
ATOM 4489 C CA . PHE A 1 569 ? 2.685 -17.337 -27.873 1.00 92.12 569 PHE A CA 1
ATOM 4490 C C . PHE A 1 569 ? 2.096 -17.522 -26.465 1.00 92.12 569 PHE A C 1
ATOM 4492 O O . PHE A 1 569 ? 2.567 -16.901 -25.511 1.00 92.12 569 PHE A O 1
ATOM 4499 N N . PRO A 1 570 ? 1.094 -18.399 -26.264 1.00 86.94 570 PRO A N 1
ATOM 4500 C CA . PRO A 1 570 ? 0.469 -18.594 -24.952 1.00 86.94 570 PRO A CA 1
ATOM 4501 C C . PRO A 1 570 ? 1.394 -19.162 -23.868 1.00 86.94 570 PRO A C 1
ATOM 4503 O O . PRO A 1 570 ? 1.054 -19.076 -22.683 1.00 86.94 570 PRO A O 1
ATOM 4506 N N . ARG A 1 571 ? 2.519 -19.804 -24.226 1.00 87.06 571 ARG A N 1
ATOM 4507 C CA . ARG A 1 571 ? 3.445 -20.402 -23.252 1.00 87.06 571 ARG A CA 1
ATOM 4508 C C . ARG A 1 571 ? 4.914 -20.255 -23.638 1.00 87.06 571 ARG A C 1
ATOM 4510 O O . ARG A 1 571 ? 5.288 -20.419 -24.796 1.00 87.06 571 ARG A O 1
ATOM 4517 N N . ILE A 1 572 ? 5.733 -20.083 -22.600 1.00 90.50 572 ILE A N 1
ATOM 4518 C CA . ILE A 1 572 ? 7.197 -20.183 -22.615 1.00 90.50 572 ILE A CA 1
ATOM 4519 C C . ILE A 1 572 ? 7.620 -21.364 -21.740 1.00 90.50 572 ILE A C 1
ATOM 4521 O O . ILE A 1 572 ? 7.093 -21.542 -20.637 1.00 90.50 572 ILE A O 1
ATOM 4525 N N . ARG A 1 573 ? 8.615 -22.135 -22.186 1.00 88.75 573 ARG A N 1
ATOM 4526 C CA . ARG A 1 573 ? 9.346 -23.097 -21.351 1.00 88.75 573 ARG A CA 1
ATOM 4527 C C . ARG A 1 573 ? 10.846 -22.840 -21.454 1.00 88.75 573 ARG A C 1
ATOM 4529 O O . ARG A 1 573 ? 11.473 -23.184 -22.449 1.00 88.75 573 ARG A O 1
ATOM 4536 N N . GLY A 1 574 ? 11.406 -22.231 -20.417 1.00 85.50 574 GLY A N 1
ATOM 4537 C CA . GLY A 1 574 ? 12.810 -21.823 -20.359 1.00 85.50 574 GLY A CA 1
ATOM 4538 C C . GLY A 1 574 ? 12.943 -20.428 -19.758 1.00 85.50 574 GLY A C 1
ATOM 4539 O O . GLY A 1 574 ? 12.061 -19.982 -19.020 1.00 85.50 574 GLY A O 1
ATOM 4540 N N . ASP A 1 575 ? 14.039 -19.746 -20.070 1.00 80.19 575 ASP A N 1
ATOM 4541 C CA . ASP A 1 575 ? 14.312 -18.395 -19.587 1.00 80.19 575 ASP A CA 1
ATOM 4542 C C . ASP A 1 575 ? 13.573 -17.345 -20.434 1.00 80.19 575 ASP A C 1
ATOM 4544 O O . ASP A 1 575 ? 13.751 -17.268 -21.649 1.00 80.19 575 ASP A O 1
ATOM 4548 N N . TYR A 1 576 ? 12.751 -16.517 -19.788 1.00 80.62 576 TYR A N 1
ATOM 4549 C CA . TYR A 1 576 ? 12.085 -15.376 -20.420 1.00 80.62 576 TYR A CA 1
ATOM 4550 C C . TYR A 1 576 ? 13.095 -14.356 -20.962 1.00 80.62 576 TYR A C 1
ATOM 4552 O O . TYR A 1 576 ? 12.911 -13.833 -22.057 1.00 80.62 576 TYR A O 1
ATOM 4560 N N . TYR A 1 577 ? 14.188 -14.098 -20.238 1.00 76.00 577 TYR A N 1
ATOM 4561 C CA . TYR A 1 577 ? 15.173 -13.092 -20.637 1.00 76.00 577 TYR A CA 1
ATOM 4562 C C . TYR A 1 577 ? 15.963 -13.505 -21.884 1.00 76.00 577 TYR A C 1
ATOM 4564 O O . TYR A 1 577 ? 16.352 -12.652 -22.679 1.00 76.00 577 TYR A O 1
ATOM 4572 N N . ASN A 1 578 ? 16.112 -14.812 -22.110 1.00 86.81 578 ASN A N 1
ATOM 4573 C CA . ASN A 1 578 ? 16.638 -15.369 -23.356 1.00 86.81 578 ASN A CA 1
ATOM 4574 C C . ASN A 1 578 ? 15.761 -14.987 -24.565 1.00 86.81 578 ASN A C 1
ATOM 4576 O O . ASN A 1 578 ? 16.272 -14.560 -25.591 1.00 86.81 578 ASN A O 1
ATOM 4580 N N . VAL A 1 579 ? 14.431 -15.039 -24.416 1.00 83.81 579 VAL A N 1
ATOM 4581 C CA . VAL A 1 579 ? 13.469 -14.643 -25.467 1.00 83.81 579 VAL A CA 1
ATOM 4582 C C . VAL A 1 579 ? 13.549 -13.142 -25.766 1.00 83.81 579 VAL A C 1
ATOM 4584 O O . VAL A 1 579 ? 13.371 -12.727 -26.907 1.00 83.81 579 VAL A O 1
ATOM 4587 N N . VAL A 1 580 ? 13.838 -12.329 -24.746 1.00 81.75 580 VAL A N 1
ATOM 4588 C CA . VAL A 1 580 ? 14.011 -10.871 -24.872 1.00 81.75 580 VAL A CA 1
ATOM 4589 C C . VAL A 1 580 ? 15.383 -10.499 -25.469 1.00 81.75 580 VAL A C 1
ATOM 4591 O O . VAL A 1 580 ? 15.539 -9.392 -25.983 1.00 81.75 580 VAL A O 1
ATOM 4594 N N . GLY A 1 581 ? 16.358 -11.420 -25.457 1.00 76.56 581 GLY A N 1
ATOM 4595 C CA . GLY A 1 581 ? 17.635 -11.297 -26.173 1.00 76.56 581 GLY A CA 1
ATOM 4596 C C . GLY A 1 581 ? 18.906 -11.398 -25.321 1.00 76.56 581 GLY A C 1
ATOM 4597 O O . GLY A 1 581 ? 20.001 -11.294 -25.871 1.00 76.56 581 GLY A O 1
ATOM 4598 N N . LEU A 1 582 ? 18.808 -11.589 -23.997 1.00 84.38 582 LEU A N 1
ATOM 4599 C CA . LEU A 1 582 ? 19.975 -11.872 -23.152 1.00 84.38 582 LEU A CA 1
ATOM 4600 C C . LEU A 1 582 ? 19.593 -12.710 -21.915 1.00 84.38 582 LEU A C 1
ATOM 4602 O O . LEU A 1 582 ? 18.915 -12.192 -21.026 1.00 84.38 582 LEU A O 1
ATOM 4606 N N . PRO A 1 583 ? 20.064 -13.963 -21.781 1.00 85.50 583 PRO A N 1
ATOM 4607 C CA . PRO A 1 583 ? 19.757 -14.822 -20.636 1.00 85.50 583 PRO A CA 1
ATOM 4608 C C . PRO A 1 583 ? 20.492 -14.371 -19.362 1.00 85.50 583 PRO A C 1
ATOM 4610 O O . PRO A 1 583 ? 21.609 -14.805 -19.073 1.00 85.50 583 PRO A O 1
ATOM 4613 N N . VAL A 1 584 ? 19.861 -13.496 -18.572 1.00 78.50 584 VAL A N 1
ATOM 4614 C CA . VAL A 1 584 ? 20.480 -12.779 -17.435 1.00 78.50 584 VAL A CA 1
ATOM 4615 C C . VAL A 1 584 ? 21.151 -13.713 -16.426 1.00 78.50 584 VAL A C 1
ATOM 4617 O O . VAL A 1 584 ? 22.254 -13.427 -15.956 1.00 78.50 584 VAL A O 1
ATOM 4620 N N . HIS A 1 585 ? 20.511 -14.836 -16.089 1.00 78.81 585 HIS A N 1
ATOM 4621 C CA . HIS A 1 585 ? 21.080 -15.788 -15.135 1.00 78.81 585 HIS A CA 1
ATOM 4622 C C . HIS A 1 585 ? 22.358 -16.433 -15.684 1.00 78.81 585 HIS A C 1
ATOM 4624 O O . HIS A 1 585 ? 23.387 -16.434 -15.009 1.00 78.81 585 HIS A O 1
ATOM 4630 N N . LYS A 1 586 ? 22.316 -16.890 -16.940 1.00 84.06 586 LYS A N 1
ATOM 4631 C CA . LYS A 1 586 ? 23.462 -17.482 -17.636 1.00 84.06 586 LYS A CA 1
ATOM 4632 C C . LYS A 1 586 ? 24.616 -16.492 -17.760 1.00 84.06 586 LYS A C 1
ATOM 4634 O O . LYS A 1 586 ? 25.763 -16.806 -17.454 1.00 84.06 586 LYS A O 1
ATOM 4639 N N . THR A 1 587 ? 24.298 -15.254 -18.133 1.00 85.50 587 THR A N 1
ATOM 4640 C CA . THR A 1 587 ? 25.257 -14.152 -18.197 1.00 85.50 587 THR A CA 1
ATOM 4641 C C . THR A 1 587 ? 25.927 -13.906 -16.845 1.00 85.50 587 THR A C 1
ATOM 4643 O O . THR A 1 587 ? 27.142 -13.725 -16.786 1.00 85.50 587 THR A O 1
ATOM 4646 N N . TYR A 1 588 ? 25.170 -13.929 -15.745 1.00 84.69 588 TYR A N 1
ATOM 4647 C CA . TYR A 1 588 ? 25.730 -13.784 -14.402 1.00 84.69 588 TYR A CA 1
ATOM 4648 C C . TYR A 1 588 ? 26.671 -14.939 -14.030 1.00 84.69 588 TYR A C 1
ATOM 4650 O O . TYR A 1 588 ? 27.743 -14.690 -13.477 1.00 84.69 588 TYR A O 1
ATOM 4658 N N . GLU A 1 589 ? 26.313 -16.186 -14.348 1.00 87.12 589 GLU A N 1
ATOM 4659 C CA . GLU A 1 589 ? 27.185 -17.344 -14.111 1.00 87.12 589 GLU A CA 1
ATOM 4660 C C . GLU A 1 589 ? 28.513 -17.219 -14.868 1.00 87.12 589 GLU A C 1
ATOM 4662 O O . GLU A 1 589 ? 29.577 -17.453 -14.287 1.00 87.12 589 GLU A O 1
ATOM 4667 N N . LEU A 1 590 ? 28.468 -16.766 -16.124 1.00 87.81 590 LEU A N 1
ATOM 4668 C CA . LEU A 1 590 ? 29.656 -16.483 -16.930 1.00 87.81 590 LEU A CA 1
ATOM 4669 C C . LEU A 1 590 ? 30.503 -15.358 -16.328 1.00 87.81 590 LEU A C 1
ATOM 4671 O O . LEU A 1 590 ? 31.709 -15.530 -16.163 1.00 87.81 590 LEU A O 1
ATOM 4675 N N . LEU A 1 591 ? 29.880 -14.242 -15.935 1.00 84.38 591 LEU A N 1
ATOM 4676 C CA . LEU A 1 591 ? 30.550 -13.114 -15.278 1.00 84.38 591 LEU A CA 1
ATOM 4677 C C . LEU A 1 591 ? 31.252 -13.535 -13.990 1.00 84.38 591 LEU A C 1
ATOM 4679 O O . LEU A 1 591 ? 32.400 -13.169 -13.750 1.00 84.38 591 LEU A O 1
ATOM 4683 N N . LYS A 1 592 ? 30.568 -14.321 -13.160 1.00 84.31 592 LYS A N 1
ATOM 4684 C CA . LYS A 1 592 ? 31.138 -14.867 -11.934 1.00 84.31 592 LYS A CA 1
ATOM 4685 C C . LYS A 1 592 ? 32.332 -15.761 -12.249 1.00 84.31 592 LYS A C 1
ATOM 4687 O O . LYS A 1 592 ? 33.394 -15.575 -11.662 1.00 84.31 592 LYS A O 1
ATOM 4692 N N . LYS A 1 593 ? 32.175 -16.674 -13.212 1.00 86.69 593 LYS A N 1
ATOM 4693 C CA . LYS A 1 593 ? 33.233 -17.584 -13.650 1.00 86.69 593 LYS A CA 1
ATOM 4694 C C . LYS A 1 593 ? 34.472 -16.817 -14.097 1.00 86.69 593 LYS A C 1
ATOM 4696 O O . LYS A 1 593 ? 35.541 -17.148 -13.614 1.00 86.69 593 LYS A O 1
ATOM 4701 N N . VAL A 1 594 ? 34.344 -15.779 -14.931 1.00 84.81 594 VAL A N 1
ATOM 4702 C CA . VAL A 1 594 ? 35.527 -15.063 -15.439 1.00 84.81 594 VAL A CA 1
ATOM 4703 C C . VAL A 1 594 ? 36.184 -14.104 -14.440 1.00 84.81 594 VAL A C 1
ATOM 4705 O O . VAL A 1 594 ? 37.364 -13.797 -14.590 1.00 84.81 594 VAL A O 1
ATOM 4708 N N . LEU A 1 595 ? 35.442 -13.617 -13.437 1.00 77.81 595 LEU A N 1
ATOM 4709 C CA . LEU A 1 595 ? 35.941 -12.658 -12.438 1.00 77.81 595 LEU A CA 1
ATOM 4710 C C . LEU A 1 595 ? 36.503 -13.317 -11.165 1.00 77.81 595 LEU A C 1
ATOM 4712 O O . LEU A 1 595 ? 37.214 -12.653 -10.401 1.00 77.81 595 LEU A O 1
ATOM 4716 N N . GLU A 1 596 ? 36.141 -14.574 -10.892 1.00 73.62 596 GLU A N 1
ATOM 4717 C CA . GLU A 1 596 ? 36.579 -15.320 -9.701 1.00 73.62 596 GLU A CA 1
ATOM 4718 C C . GLU A 1 596 ? 37.774 -16.253 -9.942 1.00 73.62 596 GLU A C 1
ATOM 4720 O O . GLU A 1 596 ? 38.466 -16.590 -8.979 1.00 73.62 596 GLU A O 1
ATOM 4725 N N . SER A 1 597 ? 38.027 -16.662 -11.186 1.00 56.84 597 SER A N 1
ATOM 4726 C CA . SER A 1 597 ? 39.235 -17.401 -11.600 1.00 56.84 597 SER A CA 1
ATOM 4727 C C . SER A 1 597 ? 40.335 -16.464 -12.065 1.00 56.84 597 SER A C 1
ATOM 4729 O O . SER A 1 597 ? 41.505 -16.750 -11.730 1.00 56.84 597 SER A O 1
#

Radius of gyration: 30.68 Å; chains: 1; bounding box: 84×71×77 Å

Foldseek 3Di:
DAFKEKEWEFFAFQVLDPDDGDQQLLNWPPQTAHDPLSLVLLLLLLVVLLPPDPVAHFPAAEEALRNRLLSSCQNNCVSVVAAYEHAQLQAFFDAAPDPADTDHDDCVSCCVPRVSRHDDCVVPVRCPQLVQHADRRGDDQVRLLVSLLSCCVRVVVCCVPVPVVGHYHYYYHHQSNSLSNVCSLQVHPGQCDASDDVDPHGAKHFHRFMWMWGDPDPRHIDTQGRRFQVSPPVGGDQIDGPVDPDGGPDPVSSVVVVVLVVVVVVDDDDDDDDDDDDDDPRDDPDDDADAAEDDDADDDPDPDDDFDADPPKGWDWAPPVDQWIKIWIFPRDDPDDDDDDDDDPDDRDIAIWTWHKDFDPDWDFDADPVRHTDHIHGIYIYTDRDDDPDPPPPDDDDDDDDDDDDPLVVVVVVQAPDDDDFFPDDLDPDPVVDQAPQVSQQVSQVVSQVRCLPPVDDQDLPPPFKHKDKTKGKAKAQQRDTFFAAQDLVSLVVLLVSCVVRQWIKMKMKMKIFIAGSNSHTPDIDIDMWIKTFGFDDDPVLSVVQSVVVQQGNGHSSAQCSPSRVVRTPDMDTAPVSSNPDRVVVNVVRSCVRSVD